Protein 1QWI (pdb70)

Foldseek 3Di:
DDDWDKDKAKDDDQPPIWMAIATPVGPGDRFTDGCCVPPVVDDGDDPQQVLFVVLQVQLLCLQCCVVVVWHWPDKDKGWAWDWDQDPVGIDGAEIEIEMETETPPDDPVNSVVSSVCSQCDGPSNVVDPHHYHYHYHYHD/DDDWDKDKAKDDDQPPIWMFIATPVGPGDRFTDGCCVPPVVDDGDDPFVVLQVVLQVQLLLLQCCVVVVWHWPDKDKGWDWDWAQDPVGIDGAEIEIEMETEIPPDDPVVSVVSSVCSQCPGPSNVVDPHHYHYDYDYHD/DDDWDKDKAKDDDQPPIWMFIATPVGPGDRFTDGCCVPPVVDDGDDPQVVLFVVLQVQLLCLQCCVVVPWHWPDKDKGWDWDWDQDDVGIDGAEIEIEMETETPPDDPVVSVVSSVCSQCDGPSNVVDPHHYHYHYDYHD/DDDWDKDKAKDDDQPPIWMFIATPVGPGDRWTDGCCVPPVVDDGDDPFVVLFVVLQVQLLLLQCCVVVVWHWPDKDKGWDWDWAQDPVGIDGAEIEIEMETEIPPDDPVVSVVSSVCSQCPGPSNVVDPHHYHYHYHYHD

Sequence (560 aa):
TIHKKGQAHWESDIKRGKGTVSTESGVLNQQPYGFNTRFEGEKGTNPEELIGAAHAACFSALSLLGEAGFTPTSIDTTADVSLDKVDAGFAITKIALKSEVAVPGIDASTFDGIIQKAKAGCPVSQVLKAEITLDYQLKSTIHKKGQAHWESDIKRGKGTVSTESGVLNQQPYGFNTRFEGEKGTNPEELIGAAHAACFSALSLLGEAGFTPTSIDTTADVSLDKVDAGFAITKIALKSEVAVPGIDASTFDGIIQKAKAGCPVSQVLKAEITLDYQLKSTIHKKGQAHWESDIKRGKGTVSTESGVLNQQPYGFNTRFEGEKGTNPEELIGAAHAACFSALSLLGEAGFTPTSIDTTADVSLDKVDAGFAITKIALKSEVAVPGIDASTFDGIIQKAKAGCPVSQVLKAEITLDYQLKSTIHKKGQAHWESDIKRGKGTVSTESGVLNQQPYGFNTRFEGEKGTNPEELIGAAHAACFSALSLLGEAGFTPTSIDTTADVSLDKVDAGFAITKIALKSEVAVPGIDASTFDGIIQKAKAGCPVSQVLKAEITLDYQLKS

CATH classification: 3.30.300.20

Radius of gyration: 25.39 Å; Cα contacts (8 Å, |Δi|>4): 1476; chains: 4; bounding box: 35×62×69 Å

Structure (mmCIF, N/CA/C/O backbone):
data_1QWI
#
_entry.id   1QWI
#
_cell.length_a   65.747
_cell.length_b   64.229
_cell.length_c   67.585
_cell.angle_alpha   90.00
_cell.angle_beta   92.62
_cell.angle_gamma   90.00
#
_symmetry.space_group_name_H-M   'P 1 21 1'
#
loop_
_entity.id
_entity.type
_entity.pdbx_description
1 polymer 'osmotically inducible protein'
2 water water
#
loop_
_atom_site.group_PDB
_atom_site.id
_atom_site.type_symbol
_atom_site.label_atom_id
_atom_site.label_alt_id
_atom_site.label_comp_id
_atom_site.label_asym_id
_atom_site.label_entity_id
_atom_site.label_seq_id
_atom_site.pdbx_PDB_ins_code
_atom_site.Cartn_x
_atom_site.Cartn_y
_atom_site.Cartn_z
_atom_site.occupancy
_atom_site.B_iso_or_equiv
_atom_site.auth_seq_id
_atom_site.auth_comp_id
_atom_site.auth_asym_id
_atom_site.auth_atom_id
_atom_site.pdbx_PDB_model_num
ATOM 1 N N . THR A 1 2 ? -4.371 -2.635 35.484 1.00 20.94 2 THR A N 1
ATOM 2 C CA . THR A 1 2 ? -3.048 -1.977 35.659 1.00 21.86 2 THR A CA 1
ATOM 3 C C . THR A 1 2 ? -2.558 -2.029 37.107 1.00 21.85 2 THR A C 1
ATOM 4 O O . THR A 1 2 ? -3.309 -1.770 38.055 1.00 21.52 2 THR A O 1
ATOM 8 N N . ILE A 1 3 ? -1.292 -2.397 37.254 1.00 18.40 3 ILE A N 1
ATOM 9 C CA . ILE A 1 3 ? -0.632 -2.493 38.544 1.00 17.20 3 ILE A CA 1
ATOM 10 C C . ILE A 1 3 ? -0.128 -1.097 38.900 1.00 16.02 3 ILE A C 1
ATOM 11 O O . ILE A 1 3 ? 0.423 -0.397 38.041 1.00 15.94 3 ILE A O 1
ATOM 16 N N . HIS A 1 4 ? -0.336 -0.696 40.154 1.00 15.78 4 HIS A N 1
ATOM 17 C CA . HIS A 1 4 ? 0.094 0.616 40.656 1.00 16.02 4 HIS A CA 1
ATOM 18 C C . HIS A 1 4 ? 0.943 0.462 41.908 1.00 15.37 4 HIS A C 1
ATOM 19 O O . HIS A 1 4 ? 0.487 -0.125 42.890 1.00 14.62 4 HIS A O 1
ATOM 26 N N . LYS A 1 5 ? 2.162 0.997 41.884 1.00 13.32 5 LYS A N 1
ATOM 27 C CA . LYS A 1 5 ? 3.058 0.931 43.045 1.00 13.68 5 LYS A CA 1
ATOM 28 C C . LYS A 1 5 ? 3.453 2.354 43.380 1.00 13.16 5 LYS A C 1
ATOM 29 O O . LYS A 1 5 ? 3.658 3.173 42.482 1.00 12.41 5 LYS A O 1
ATOM 35 N N . LYS A 1 6 ? 3.577 2.648 44.668 1.00 12.63 6 LYS A N 1
ATOM 36 C CA . LYS A 1 6 ? 3.883 4.011 45.089 1.00 14.82 6 LYS A CA 1
ATOM 37 C C . LYS A 1 6 ? 5.140 4.229 45.920 1.00 14.61 6 LYS A C 1
ATOM 38 O O . LYS A 1 6 ? 5.526 3.394 46.744 1.00 14.91 6 LYS A O 1
ATOM 44 N N . GLY A 1 7 ? 5.755 5.385 45.689 1.00 14.17 7 GLY A N 1
ATOM 45 C CA . GLY A 1 7 ? 6.949 5.796 46.405 1.00 14.87 7 GLY A CA 1
ATOM 46 C C . GLY A 1 7 ? 6.703 7.240 46.803 1.00 14.26 7 GLY A C 1
ATOM 47 O O . GLY A 1 7 ? 5.815 7.889 46.244 1.00 12.76 7 GLY A O 1
ATOM 48 N N . GLN A 1 8 ? 7.460 7.753 47.765 1.00 13.40 8 GLN A N 1
ATOM 49 C CA . GLN A 1 8 ? 7.266 9.134 48.190 1.00 13.99 8 GLN A CA 1
ATOM 50 C C . GLN A 1 8 ? 8.547 9.747 48.722 1.00 11.65 8 GLN A C 1
ATOM 51 O O . GLN A 1 8 ? 9.531 9.052 48.959 1.00 12.24 8 GLN A O 1
ATOM 57 N N . ALA A 1 9 ? 8.531 11.063 48.889 1.00 12.63 9 ALA A N 1
ATOM 58 C CA . ALA A 1 9 ? 9.679 11.779 49.407 1.00 10.88 9 ALA A CA 1
ATOM 59 C C . ALA A 1 9 ? 9.205 13.058 50.070 1.00 13.36 9 ALA A C 1
ATOM 60 O O . ALA A 1 9 ? 8.123 13.573 49.768 1.00 13.06 9 ALA A O 1
ATOM 62 N N . HIS A 1 10 ? 10.032 13.556 50.982 1.00 12.96 10 HIS A N 1
ATOM 63 C CA . HIS A 1 10 ? 9.755 14.774 51.715 1.00 14.56 10 HIS A CA 1
ATOM 64 C C . HIS A 1 10 ? 11.010 15.627 51.688 1.00 14.86 10 HIS A C 1
ATOM 65 O O . HIS A 1 10 ? 12.127 15.112 51.744 1.00 13.90 10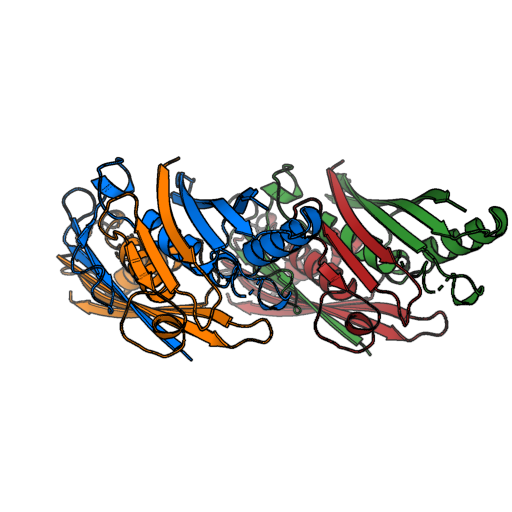 HIS A O 1
ATOM 72 N N . TRP A 1 11 ? 10.830 16.932 51.579 1.00 15.31 11 TRP A N 1
ATOM 73 C CA . TRP A 1 11 ? 11.965 17.829 51.598 1.00 15.87 11 TRP A CA 1
ATOM 74 C C . TRP A 1 11 ? 11.574 19.101 52.313 1.00 17.80 11 TRP A C 1
ATOM 75 O O . TRP A 1 11 ? 10.443 19.568 52.175 1.00 17.47 11 TRP A O 1
ATOM 86 N N . GLU A 1 12 ? 12.507 19.653 53.085 1.00 18.90 12 GLU A N 1
ATOM 87 C CA . GLU A 1 12 ? 12.253 20.889 53.809 1.00 21.83 12 GLU A CA 1
ATOM 88 C C . GLU A 1 12 ? 13.445 21.832 53.679 1.00 21.68 12 GLU A C 1
ATOM 89 O O . GLU A 1 12 ? 14.587 21.384 53.583 1.00 20.95 12 GLU A O 1
ATOM 95 N N . SER A 1 13 ? 13.163 23.134 53.642 1.00 22.77 13 SER A N 1
ATOM 96 C CA . SER A 1 13 ? 14.194 24.171 53.518 1.00 24.69 13 SER A CA 1
ATOM 97 C C . SER A 1 13 ? 14.881 24.146 52.148 1.00 25.49 13 SER A C 1
ATOM 98 O O . SER A 1 13 ? 14.442 23.444 51.238 1.00 24.23 13 SER A O 1
ATOM 101 N N . ASP A 1 14 ? 15.968 24.900 52.004 1.00 26.69 14 ASP A N 1
ATOM 102 C CA . ASP A 1 14 ? 16.676 24.957 50.729 1.00 27.18 14 ASP A CA 1
ATOM 103 C C . ASP A 1 14 ? 17.473 23.684 50.419 1.00 28.42 14 ASP A C 1
ATOM 104 O O . ASP A 1 14 ? 17.291 22.654 51.071 1.00 27.96 14 ASP A O 1
ATOM 109 N N . ILE A 1 15 ? 18.353 23.757 49.423 1.00 29.35 15 ILE A N 1
ATOM 110 C CA . ILE A 1 15 ? 19.143 22.601 49.002 1.00 30.61 15 ILE A CA 1
ATOM 111 C C . ILE A 1 15 ? 20.402 22.342 49.821 1.00 31.70 15 ILE A C 1
ATOM 112 O O . ILE A 1 15 ? 20.774 21.189 50.050 1.00 32.88 15 ILE A O 1
ATOM 117 N N . LYS A 1 16 ? 21.061 23.413 50.250 1.00 31.94 16 LYS A N 1
ATOM 118 C CA . LYS A 1 16 ? 22.274 23.268 51.036 1.00 32.24 16 LYS A CA 1
ATOM 119 C C . LYS A 1 16 ? 21.989 23.019 52.504 1.00 32.13 16 LYS A C 1
ATOM 120 O O . LYS A 1 16 ? 22.548 22.099 53.098 1.00 33.60 16 LYS A O 1
ATOM 121 N N . ARG A 1 17 ? 21.119 23.836 53.090 1.00 30.95 17 ARG A N 1
ATOM 122 C CA . ARG A 1 17 ? 20.786 23.677 54.494 1.00 30.67 17 ARG A CA 1
ATOM 123 C C . ARG A 1 17 ? 19.549 22.832 54.720 1.00 29.37 17 ARG A C 1
ATOM 124 O O . ARG A 1 17 ? 19.220 22.485 55.856 1.00 29.95 17 ARG A O 1
ATOM 125 N N . GLY A 1 18 ? 18.865 22.496 53.631 1.00 28.48 18 GLY A N 1
ATOM 126 C CA . GLY A 1 18 ? 17.662 21.691 53.734 1.00 26.87 18 GLY A CA 1
ATOM 127 C C . GLY A 1 18 ? 17.978 20.211 53.734 1.00 26.59 18 GLY A C 1
ATOM 128 O O . GLY A 1 18 ? 19.127 19.805 53.541 1.00 26.85 18 GLY A O 1
ATOM 129 N N . LYS A 1 19 ? 16.953 19.394 53.942 1.00 24.99 19 LYS A N 1
ATOM 130 C CA . LYS A 1 19 ? 17.139 17.954 53.982 1.00 22.46 19 LYS A CA 1
ATOM 131 C C . LYS A 1 19 ? 15.861 17.250 53.562 1.00 20.85 19 LYS A C 1
ATOM 132 O O . LYS A 1 19 ? 14.800 17.861 53.481 1.00 20.95 19 LYS A O 1
ATOM 138 N N . GLY A 1 20 ? 15.966 15.959 53.291 1.00 18.62 20 GLY A N 1
ATOM 139 C CA . GLY A 1 20 ? 14.793 15.221 52.879 1.00 15.45 20 GLY A CA 1
ATOM 140 C C . GLY A 1 20 ? 14.814 13.777 53.332 1.00 14.68 20 GLY A C 1
ATOM 141 O O . GLY A 1 20 ? 15.762 13.316 53.977 1.00 12.97 20 GLY A O 1
ATOM 142 N N . THR A 1 21 ? 13.740 13.069 53.007 1.00 12.22 21 THR A N 1
ATOM 143 C CA . THR A 1 21 ? 13.602 11.662 53.334 1.00 12.33 21 THR A CA 1
ATOM 144 C C . THR A 1 21 ? 12.893 11.004 52.160 1.00 12.74 21 THR A C 1
ATOM 145 O O . THR A 1 21 ? 12.241 11.675 51.357 1.00 9.69 21 THR A O 1
ATOM 149 N N . VAL A 1 22 ? 13.024 9.689 52.069 1.00 13.24 22 VAL A N 1
ATOM 150 C CA . VAL A 1 22 ? 12.394 8.926 51.004 1.00 12.72 22 VAL A CA 1
ATOM 151 C C . VAL A 1 22 ? 11.789 7.659 51.603 1.00 12.47 22 VAL A C 1
ATOM 152 O O . VAL A 1 22 ? 12.340 7.065 52.544 1.00 10.62 22 VAL A O 1
ATOM 156 N N . SER A 1 23 ? 10.645 7.259 51.057 1.00 11.71 23 SER A N 1
ATOM 157 C CA . SER A 1 23 ? 9.914 6.086 51.534 1.00 12.42 23 SER A CA 1
ATOM 158 C C . SER A 1 23 ? 9.253 5.347 50.385 1.00 12.29 23 SER A C 1
ATOM 159 O O . SER A 1 23 ? 9.144 5.859 49.273 1.00 12.44 23 SER A O 1
ATOM 162 N N . THR A 1 24 ? 8.810 4.131 50.665 1.00 11.86 24 THR A N 1
ATOM 163 C CA . THR A 1 24 ? 8.096 3.347 49.677 1.00 11.46 24 THR A CA 1
ATOM 164 C C . THR A 1 24 ? 6.869 2.835 50.392 1.00 11.39 24 THR A C 1
ATOM 165 O O . THR A 1 24 ? 6.837 2.775 51.626 1.00 11.89 24 THR A O 1
ATOM 169 N N . GLU A 1 25 ? 5.853 2.457 49.634 1.00 12.18 25 GLU A N 1
ATOM 170 C CA . GLU A 1 25 ? 4.636 1.977 50.264 1.00 15.13 25 GLU A CA 1
ATOM 171 C C . GLU A 1 25 ? 4.846 0.645 50.988 1.00 14.02 25 GLU A C 1
ATOM 172 O O . GLU A 1 25 ? 4.184 0.373 51.987 1.00 14.68 25 GLU A O 1
ATOM 178 N N . SER A 1 26 ? 5.778 -0.173 50.510 1.00 14.25 26 SER A N 1
ATOM 179 C CA . SER A 1 26 ? 6.041 -1.470 51.147 1.00 15.24 26 SER A CA 1
ATOM 180 C C . SER A 1 26 ? 6.659 -1.308 52.535 1.00 16.13 26 SER A C 1
ATOM 181 O O . SER A 1 26 ? 6.549 -2.196 53.385 1.00 16.37 26 SER A O 1
ATOM 184 N N . GLY A 1 27 ? 7.335 -0.183 52.746 1.00 16.71 27 GLY A N 1
ATOM 185 C CA . GLY A 1 27 ? 7.980 0.067 54.022 1.00 18.09 27 GLY A CA 1
ATOM 186 C C . GLY A 1 27 ? 9.479 -0.211 54.029 1.00 17.94 27 GLY A C 1
ATOM 187 O O . GLY A 1 27 ? 10.170 0.192 54.969 1.00 18.31 27 GLY A O 1
ATOM 188 N N . VAL A 1 28 ? 9.994 -0.882 52.996 1.00 16.61 28 VAL A N 1
ATOM 189 C CA . VAL A 1 28 ? 11.426 -1.193 52.936 1.00 16.90 28 VAL A CA 1
ATOM 190 C C . VAL A 1 28 ? 12.246 0.078 53.122 1.00 17.46 28 VAL A C 1
ATOM 191 O O . VAL A 1 28 ? 13.370 0.045 53.630 1.00 18.01 28 VAL A O 1
ATOM 195 N N . LEU A 1 29 ? 11.665 1.190 52.694 1.00 16.39 29 LEU A N 1
ATOM 196 C CA . LEU A 1 29 ? 12.250 2.509 52.860 1.00 17.46 29 LEU A CA 1
ATOM 197 C C . LEU A 1 29 ? 11.185 3.273 53.635 1.00 17.05 29 LEU A C 1
ATOM 198 O O . LEU A 1 29 ? 10.029 3.355 53.213 1.00 14.91 29 LEU A O 1
ATOM 203 N N . ASN A 1 30 ? 11.559 3.799 54.793 1.00 15.89 30 ASN A N 1
ATOM 204 C CA . ASN A 1 30 ? 10.610 4.548 55.600 1.00 16.01 30 ASN A CA 1
ATOM 205 C C . ASN A 1 30 ? 11.299 5.780 56.169 1.00 17.38 30 ASN A C 1
ATOM 206 O O . ASN A 1 30 ? 12.054 5.691 57.136 1.00 15.51 30 ASN A O 1
ATOM 211 N N . GLN A 1 31 ? 11.035 6.921 55.540 1.00 16.21 31 GLN A N 1
ATOM 212 C CA . GLN A 1 31 ? 11.618 8.208 55.915 1.00 15.45 31 GLN A CA 1
ATOM 213 C C . GLN A 1 31 ? 13.138 8.140 56.027 1.00 16.23 31 GLN A C 1
ATOM 214 O O . GLN A 1 31 ? 13.748 8.699 56.948 1.00 14.44 31 GLN A O 1
ATOM 220 N N . GLN A 1 32 ? 13.747 7.448 55.071 1.00 15.59 32 GLN A N 1
ATOM 221 C CA . GLN A 1 32 ? 15.189 7.312 55.032 1.00 14.74 32 GLN A CA 1
ATOM 222 C C . GLN A 1 32 ? 15.773 8.633 54.535 1.00 14.36 32 GLN A C 1
ATOM 223 O O . GLN A 1 32 ? 15.374 9.147 53.494 1.00 14.81 32 GLN A O 1
ATOM 229 N N . PRO A 1 33 ? 16.722 9.201 55.284 1.00 13.31 33 PRO A N 1
ATOM 230 C CA . PRO A 1 33 ? 17.382 10.466 54.951 1.00 14.11 33 PRO A CA 1
ATOM 231 C C . PRO A 1 33 ? 18.122 10.488 53.615 1.00 14.67 33 PRO A C 1
ATOM 232 O O . PRO A 1 33 ? 18.698 9.486 53.192 1.00 13.74 33 PRO A O 1
ATOM 236 N N . TYR A 1 34 ? 18.089 11.637 52.951 1.00 14.66 34 TYR A N 1
ATOM 237 C CA . TYR A 1 34 ? 18.813 11.833 51.700 1.00 15.28 34 TYR A CA 1
ATOM 238 C C . TYR A 1 34 ? 18.985 13.336 51.524 1.00 15.51 34 TYR A C 1
ATOM 239 O O . TYR A 1 34 ? 18.192 14.120 52.042 1.00 14.28 34 TYR A O 1
ATOM 248 N N . GLY A 1 35 ? 20.048 13.743 50.835 1.00 16.56 35 GLY A N 1
ATOM 249 C CA . GLY A 1 35 ? 20.288 15.163 50.628 1.00 15.87 35 GLY A CA 1
ATOM 250 C C . GLY A 1 35 ? 21.404 15.416 49.636 1.00 17.30 35 GLY A C 1
ATOM 251 O O . GLY A 1 35 ? 21.867 14.494 48.963 1.00 16.28 35 GLY A O 1
ATOM 252 N N . PHE A 1 36 ? 21.846 16.668 49.554 1.00 17.92 36 PHE A N 1
ATOM 253 C CA . PHE A 1 36 ? 22.910 17.052 48.639 1.00 19.01 36 PHE A CA 1
ATOM 254 C C . PHE A 1 36 ? 24.157 16.217 48.933 1.00 18.92 36 PHE A C 1
ATOM 255 O O . PHE A 1 36 ? 24.830 15.733 48.019 1.00 17.85 36 PHE A O 1
ATOM 263 N N . ASN A 1 37 ? 24.440 16.053 50.224 1.00 19.45 37 ASN A N 1
ATOM 264 C CA . ASN A 1 37 ? 25.594 15.300 50.712 1.00 20.32 37 ASN A CA 1
ATOM 265 C C . ASN A 1 37 ? 25.689 13.876 50.169 1.00 19.93 37 ASN A C 1
ATOM 266 O O . ASN A 1 37 ? 26.711 13.477 49.610 1.00 20.63 37 ASN A O 1
ATOM 271 N N . THR A 1 38 ? 24.619 13.112 50.344 1.00 18.71 38 THR A N 1
ATOM 272 C CA . THR A 1 38 ? 24.589 11.729 49.894 1.00 18.85 38 THR A CA 1
ATOM 273 C C . THR A 1 38 ? 24.440 11.576 48.385 1.00 16.66 38 THR A C 1
ATOM 274 O O . THR A 1 38 ? 24.879 10.580 47.817 1.00 17.72 38 THR A O 1
ATOM 278 N N . ARG A 1 39 ? 23.824 12.545 47.721 1.00 15.29 39 ARG A N 1
ATOM 279 C CA . ARG A 1 39 ? 23.664 12.410 46.277 1.00 13.22 39 ARG A CA 1
ATOM 280 C C . ARG A 1 39 ? 24.832 12.947 45.463 1.00 14.65 39 ARG A C 1
ATOM 281 O O . ARG A 1 39 ? 25.286 12.296 44.523 1.00 13.74 39 ARG A O 1
ATOM 289 N N . PHE A 1 40 ? 25.326 14.127 45.835 1.00 15.44 40 PHE A N 1
ATOM 290 C CA . PHE A 1 40 ? 26.399 14.789 45.090 1.00 16.50 40 PHE A CA 1
ATOM 291 C C . PHE A 1 40 ? 27.796 14.831 45.700 1.00 18.81 40 PHE A C 1
ATOM 292 O O . PHE A 1 40 ? 28.781 15.002 44.969 1.00 18.89 40 PHE A O 1
ATOM 300 N N . GLU A 1 41 ? 27.890 14.689 47.021 1.00 20.57 41 GLU A N 1
ATOM 301 C CA . GLU A 1 41 ? 29.180 14.754 47.712 1.00 21.52 41 GLU A CA 1
ATOM 302 C C . GLU A 1 41 ? 29.741 13.396 48.131 1.00 22.08 41 GLU A C 1
ATOM 303 O O . GLU A 1 41 ? 30.735 13.327 48.855 1.00 21.00 41 GLU A O 1
ATOM 309 N N . GLY A 1 42 ? 29.101 12.321 47.684 1.00 20.94 42 GLY A N 1
ATOM 310 C CA . GLY A 1 42 ? 29.577 10.990 48.013 1.00 21.14 42 GLY A CA 1
ATOM 311 C C . GLY A 1 42 ? 29.427 10.510 49.446 1.00 21.75 42 GLY A C 1
ATOM 312 O O . GLY A 1 42 ? 30.036 9.502 49.812 1.00 21.94 42 GLY A O 1
ATOM 313 N N . GLU A 1 43 ? 28.638 11.201 50.266 1.00 19.97 43 GLU A N 1
ATOM 314 C CA . GLU A 1 43 ? 28.448 10.759 51.647 1.00 22.13 43 GLU A CA 1
ATOM 315 C C . GLU A 1 43 ? 27.594 9.488 51.638 1.00 21.92 43 GLU A C 1
ATOM 316 O O . GLU A 1 43 ? 26.603 9.405 50.906 1.00 20.43 43 GLU A O 1
ATOM 322 N N . LYS A 1 44 ? 27.971 8.492 52.432 1.00 20.18 44 LYS A N 1
ATOM 323 C CA . LYS A 1 44 ? 27.197 7.250 52.460 1.00 20.41 44 LYS A CA 1
ATOM 324 C C . LYS A 1 44 ? 25.739 7.521 52.827 1.00 19.63 44 LYS A C 1
ATOM 325 O O . LYS A 1 44 ? 25.448 8.197 53.813 1.00 19.53 44 LYS A O 1
ATOM 331 N N . GLY A 1 45 ? 24.822 6.998 52.019 1.00 17.56 45 GLY A N 1
ATOM 332 C CA . GLY A 1 45 ? 23.406 7.211 52.273 1.00 17.08 45 GLY A CA 1
ATOM 333 C C . GLY A 1 45 ? 22.620 6.891 51.019 1.00 16.23 45 GLY A C 1
ATOM 334 O O . GLY A 1 45 ? 23.220 6.675 49.964 1.00 15.86 45 GLY A O 1
ATOM 335 N N . THR A 1 46 ? 21.292 6.852 51.109 1.00 14.75 46 THR A N 1
ATOM 336 C CA . THR A 1 46 ? 20.506 6.530 49.917 1.00 14.01 46 THR A CA 1
ATOM 337 C C . THR A 1 46 ? 20.401 7.743 48.999 1.00 12.35 46 THR A C 1
ATOM 338 O O . THR A 1 46 ? 20.765 8.858 49.374 1.00 9.39 46 THR A O 1
ATOM 342 N N . ASN A 1 47 ? 19.910 7.509 47.790 1.00 11.50 47 ASN A N 1
ATOM 343 C CA . ASN A 1 47 ? 19.788 8.553 46.777 1.00 12.25 47 ASN A CA 1
ATOM 344 C C . ASN A 1 47 ? 18.987 7.981 45.594 1.00 11.29 47 ASN A C 1
ATOM 345 O O . ASN A 1 47 ? 18.805 6.766 45.488 1.00 10.20 47 ASN A O 1
ATOM 350 N N . PRO A 1 48 ? 18.503 8.843 44.685 1.00 10.64 48 PRO A N 1
ATOM 351 C CA . PRO A 1 48 ? 17.726 8.333 43.546 1.00 10.28 48 PRO A CA 1
ATOM 352 C C . PRO A 1 48 ? 18.463 7.318 42.677 1.00 10.61 48 PRO A C 1
ATOM 353 O O . PRO A 1 48 ? 17.876 6.327 42.229 1.00 10.16 48 PRO A O 1
ATOM 357 N N . GLU A 1 49 ? 19.750 7.567 42.450 1.00 9.62 49 GLU A N 1
ATOM 358 C CA . GLU A 1 49 ? 20.554 6.692 41.611 1.00 9.82 49 GLU A CA 1
ATOM 359 C C . GLU A 1 49 ? 20.662 5.257 42.135 1.00 9.11 49 GLU A C 1
ATOM 360 O O . GLU A 1 49 ? 20.477 4.298 41.363 1.00 7.30 49 GLU A O 1
ATOM 366 N N . GLU A 1 50 ? 20.931 5.067 43.426 1.00 7.51 50 GLU A N 1
ATOM 367 C CA . GLU A 1 50 ? 21.046 3.685 43.887 1.00 9.54 50 GLU A CA 1
ATOM 368 C C . GLU A 1 50 ? 19.700 2.980 43.892 1.00 9.97 50 GLU A C 1
ATOM 369 O O . GLU A 1 50 ? 19.645 1.763 43.719 1.00 9.80 50 GLU A O 1
ATOM 375 N N . LEU A 1 51 ? 18.620 3.735 44.081 1.00 9.33 51 LEU A N 1
ATOM 376 C CA . LEU A 1 51 ? 17.280 3.137 44.078 1.00 9.13 51 LEU A CA 1
ATOM 377 C C . LEU A 1 51 ? 16.936 2.662 42.663 1.00 8.74 51 LEU A C 1
ATOM 378 O O . LEU A 1 51 ? 16.371 1.569 42.486 1.00 7.35 51 LEU A O 1
ATOM 383 N N . ILE A 1 52 ? 17.275 3.464 41.652 1.00 6.26 52 ILE A N 1
ATOM 384 C CA . ILE A 1 52 ? 17.019 3.053 40.270 1.00 7.49 52 ILE A CA 1
ATOM 385 C C . ILE A 1 52 ? 17.886 1.836 39.967 1.00 7.62 52 ILE A C 1
ATOM 386 O O . ILE A 1 52 ? 17.443 0.898 39.308 1.00 7.37 52 ILE A O 1
ATOM 391 N N . GLY A 1 53 ? 19.126 1.858 40.453 1.00 7.72 53 GLY A N 1
ATOM 392 C CA . GLY A 1 53 ? 20.017 0.731 40.246 1.00 8.61 53 GLY A CA 1
ATOM 393 C C . GLY A 1 53 ? 19.448 -0.548 40.848 1.00 8.94 53 GLY A C 1
ATOM 394 O O . GLY A 1 53 ? 19.431 -1.601 40.195 1.00 7.21 53 GLY A O 1
ATOM 395 N N . ALA A 1 54 ? 18.986 -0.479 42.097 1.00 7.39 54 ALA A N 1
ATOM 396 C CA . ALA A 1 54 ? 18.408 -1.657 42.741 1.00 7.74 54 ALA A CA 1
ATOM 397 C C . ALA A 1 54 ? 17.197 -2.144 41.938 1.00 8.94 54 ALA A C 1
ATOM 398 O O . ALA A 1 54 ? 17.027 -3.350 41.711 1.00 8.88 54 ALA A O 1
ATOM 400 N N . ALA A 1 55 ? 16.351 -1.210 41.508 1.00 8.41 55 ALA A N 1
ATOM 401 C CA . ALA A 1 55 ? 15.165 -1.563 40.727 1.00 8.35 55 ALA A CA 1
ATOM 402 C C . ALA A 1 55 ? 15.526 -2.263 39.420 1.00 9.04 55 ALA A C 1
ATOM 403 O O . ALA A 1 55 ? 14.909 -3.274 39.059 1.00 9.80 55 ALA A O 1
ATOM 405 N N . HIS A 1 56 ? 16.523 -1.718 38.719 1.00 8.75 56 HIS A N 1
ATOM 406 C CA . HIS A 1 56 ? 16.988 -2.263 37.443 1.00 7.90 56 HIS A CA 1
ATOM 407 C C . HIS A 1 56 ? 17.605 -3.647 37.644 1.00 7.67 56 HIS A C 1
ATOM 408 O O . HIS A 1 56 ? 17.275 -4.588 36.914 1.00 6.79 56 HIS A O 1
ATOM 415 N N . ALA A 1 57 ? 18.487 -3.782 38.634 1.00 6.58 57 ALA A N 1
ATOM 416 C CA . ALA A 1 57 ? 19.117 -5.074 38.909 1.00 9.32 57 ALA A CA 1
ATOM 417 C C . ALA A 1 57 ? 18.034 -6.125 39.205 1.00 8.66 57 ALA A C 1
ATOM 418 O O . ALA A 1 57 ? 18.099 -7.259 38.715 1.00 9.72 57 ALA A O 1
ATOM 420 N N . ALA A 1 58 ? 17.038 -5.749 40.006 1.00 9.36 58 ALA A N 1
ATOM 421 C CA . ALA A 1 58 ? 15.958 -6.677 40.343 1.00 8.88 58 ALA A CA 1
ATOM 422 C C . ALA A 1 58 ? 15.102 -7.043 39.126 1.00 9.80 58 ALA A C 1
ATOM 423 O O . ALA A 1 58 ? 14.797 -8.219 38.904 1.00 10.48 58 ALA A O 1
ATOM 425 N N . CYS A 1 59 ? 14.727 -6.054 38.323 1.00 8.53 59 CYS A N 1
ATOM 426 C CA . CYS A 1 59 ? 13.922 -6.337 37.140 1.00 10.03 59 CYS A CA 1
ATOM 427 C C . CYS A 1 59 ? 14.691 -7.235 36.157 1.00 11.57 59 CYS A C 1
ATOM 428 O O . CYS A 1 59 ? 14.169 -8.253 35.689 1.00 12.21 59 CYS A O 1
ATOM 431 N N . PHE A 1 60 ? 15.927 -6.846 35.846 1.00 10.24 60 PHE A N 1
ATOM 432 C CA . PHE A 1 60 ? 16.774 -7.591 34.919 1.00 11.40 60 PHE A CA 1
ATOM 433 C C . PHE A 1 60 ? 17.001 -9.031 35.347 1.00 11.15 60 PHE A C 1
ATOM 434 O O . PHE A 1 60 ? 16.943 -9.948 34.517 1.00 10.83 60 PHE A O 1
ATOM 442 N N . SER A 1 61 ? 17.258 -9.250 36.633 1.00 9.44 61 SER A N 1
ATOM 443 C CA . SER A 1 61 ? 17.529 -10.616 37.092 1.00 10.43 61 SER A CA 1
ATOM 444 C C . SER A 1 61 ? 16.273 -11.483 36.982 1.00 12.17 61 SER A C 1
ATOM 445 O O . SER A 1 61 ? 16.350 -12.644 36.571 1.00 12.86 61 SER A O 1
ATOM 456 N N . ALA A 1 63 ? 13.731 -10.991 34.899 1.00 12.93 63 ALA A N 1
ATOM 457 C CA . ALA A 1 63 ? 13.505 -11.154 33.470 1.00 12.37 63 ALA A CA 1
ATOM 458 C C . ALA A 1 63 ? 14.415 -12.227 32.876 1.00 13.62 63 ALA A C 1
ATOM 459 O O . ALA A 1 63 ? 13.991 -12.997 32.015 1.00 12.86 63 ALA A O 1
ATOM 461 N N . LEU A 1 64 ? 15.666 -12.277 33.324 1.00 10.94 64 LEU A N 1
ATOM 462 C CA . LEU A 1 64 ? 16.586 -13.285 32.804 1.00 12.07 64 LEU A CA 1
ATOM 463 C C . LEU A 1 64 ? 16.109 -14.681 33.203 1.00 12.33 64 LEU A C 1
ATOM 464 O O . LEU A 1 64 ? 16.126 -15.603 32.384 1.00 12.95 64 LEU A O 1
ATOM 469 N N . SER A 1 65 ? 15.673 -14.836 34.448 1.00 13.02 65 SER A N 1
ATOM 470 C CA . SER A 1 65 ? 15.189 -16.130 34.913 1.00 14.15 65 SER A CA 1
ATOM 471 C C . SER A 1 65 ? 14.020 -16.593 34.062 1.00 14.83 65 SER A C 1
ATOM 472 O O . SER A 1 65 ? 13.971 -17.739 33.615 1.00 15.16 65 SER A O 1
ATOM 475 N N . LEU A 1 66 ? 13.077 -15.688 33.842 1.00 15.88 66 LEU A N 1
ATOM 476 C CA . LEU A 1 66 ? 11.884 -15.978 33.052 1.00 18.18 66 LEU A CA 1
ATOM 477 C C . LEU A 1 66 ? 12.232 -16.465 31.651 1.00 19.25 66 LEU A C 1
ATOM 478 O O . LEU A 1 66 ? 11.747 -17.512 31.203 1.00 19.52 66 LEU A O 1
ATOM 491 N N . LEU A 1 68 ? 15.075 -17.647 30.548 1.00 19.02 68 LEU A N 1
ATOM 492 C CA . LEU A 1 68 ? 15.809 -18.911 30.583 1.00 18.73 68 LEU A CA 1
ATOM 493 C C . LEU A 1 68 ? 14.788 -20.029 30.702 1.00 20.12 68 LEU A C 1
ATOM 494 O O . LEU A 1 68 ? 14.913 -21.069 30.051 1.00 19.87 68 LEU A O 1
ATOM 499 N N . GLY A 1 69 ? 13.781 -19.798 31.540 1.00 19.54 69 GLY A N 1
ATOM 500 C CA . GLY A 1 69 ? 12.727 -20.777 31.732 1.00 21.87 69 GLY A CA 1
ATOM 501 C C . GLY A 1 69 ? 11.977 -21.032 30.440 1.00 22.84 69 GLY A C 1
ATOM 502 O O . GLY A 1 69 ? 11.690 -22.181 30.094 1.00 23.16 69 GLY A O 1
ATOM 503 N N . GLU A 1 70 ? 11.657 -19.967 29.715 1.00 23.29 70 GLU A N 1
ATOM 504 C CA . GLU A 1 70 ? 10.940 -20.123 28.454 1.00 26.21 70 GLU A CA 1
ATOM 505 C C . GLU A 1 70 ? 11.757 -20.941 27.462 1.00 26.96 70 GLU A C 1
ATOM 506 O O . GLU A 1 70 ? 11.203 -21.538 26.535 1.00 27.79 70 GLU A O 1
ATOM 512 N N . ALA A 1 71 ? 13.073 -20.957 27.658 1.00 27.16 71 ALA A N 1
ATOM 513 C CA . ALA A 1 71 ? 13.975 -21.703 26.788 1.00 27.28 71 ALA A CA 1
ATOM 514 C C . ALA A 1 71 ? 14.173 -23.120 27.322 1.00 26.95 71 ALA A C 1
ATOM 515 O O . ALA A 1 71 ? 14.842 -23.944 26.696 1.00 26.39 71 ALA A O 1
ATOM 517 N N . GLY A 1 72 ? 13.583 -23.391 28.484 1.00 25.69 72 GLY A N 1
ATOM 518 C CA . GLY A 1 72 ? 13.695 -24.703 29.092 1.00 25.40 72 GLY A CA 1
ATOM 519 C C . GLY A 1 72 ? 14.904 -24.818 29.998 1.00 25.55 72 GLY A C 1
ATOM 520 O O . GLY A 1 72 ? 15.419 -25.911 30.228 1.00 25.76 72 GLY A O 1
ATOM 521 N N . PHE A 1 73 ? 15.352 -23.682 30.523 1.00 24.07 73 PHE A N 1
ATOM 522 C CA . PHE A 1 73 ? 16.516 -23.639 31.398 1.00 23.31 73 PHE A CA 1
ATOM 523 C C . PHE A 1 73 ? 16.175 -23.074 32.780 1.00 23.39 73 PHE A C 1
ATOM 524 O O . PHE A 1 73 ? 15.334 -22.181 32.917 1.00 24.24 73 PHE A O 1
ATOM 532 N N . THR A 1 74 ? 16.834 -23.603 33.803 1.00 23.70 74 THR A N 1
ATOM 533 C CA . THR A 1 74 ? 16.614 -23.126 35.155 1.00 22.63 74 THR A CA 1
ATOM 534 C C . THR A 1 74 ? 17.915 -22.583 35.727 1.00 22.64 74 THR A C 1
ATOM 535 O O . THR A 1 74 ? 18.876 -23.331 35.893 1.00 23.61 74 THR A O 1
ATOM 536 N N . PRO A 1 75 ? 17.989 -21.278 36.030 1.00 21.58 75 PRO A N 1
ATOM 537 C CA . PRO A 1 75 ? 19.218 -20.705 36.585 1.00 20.88 75 PRO A CA 1
ATOM 538 C C . PRO A 1 75 ? 19.409 -21.087 38.043 1.00 20.95 75 PRO A C 1
ATOM 539 O O . PRO A 1 75 ? 18.484 -20.964 38.849 1.00 21.55 75 PRO A O 1
ATOM 543 N N . THR A 1 76 ? 20.603 -21.558 38.379 1.00 19.04 76 THR A N 1
ATOM 544 C CA . THR A 1 76 ? 20.904 -21.934 39.751 1.00 19.71 76 THR A CA 1
ATOM 545 C C . THR A 1 76 ? 20.955 -20.658 40.592 1.00 18.97 76 THR A C 1
ATOM 546 O O . THR A 1 76 ? 20.454 -20.622 41.717 1.00 18.79 76 THR A O 1
ATOM 550 N N . SER A 1 77 ? 21.555 -19.611 40.031 1.00 16.81 77 SER A N 1
ATOM 551 C CA . SER A 1 77 ? 21.651 -18.326 40.714 1.00 15.68 77 SER A CA 1
ATOM 552 C C . SER A 1 77 ? 21.967 -17.208 39.730 1.00 15.11 77 SER A C 1
ATOM 553 O O . SER A 1 77 ? 22.574 -17.432 38.677 1.00 12.57 77 SER A O 1
ATOM 556 N N . ILE A 1 78 ? 21.535 -16.004 40.084 1.00 12.92 78 ILE A N 1
ATOM 557 C CA . ILE A 1 78 ? 21.774 -14.811 39.285 1.00 12.66 78 ILE A CA 1
ATOM 558 C C . ILE A 1 78 ? 22.122 -13.721 40.297 1.00 13.24 78 ILE A C 1
ATOM 559 O O . ILE A 1 78 ? 21.400 -13.515 41.272 1.00 12.88 78 ILE A O 1
ATOM 564 N N . ASP A 1 79 ? 23.247 -13.049 40.089 1.00 13.07 79 ASP A N 1
ATOM 565 C CA . ASP A 1 79 ? 23.673 -11.977 40.980 1.00 12.30 79 ASP A CA 1
ATOM 566 C C . ASP A 1 79 ? 24.041 -10.820 40.088 1.00 12.28 79 ASP A C 1
ATOM 567 O O . ASP A 1 79 ? 25.001 -10.883 39.321 1.00 12.60 79 ASP A O 1
ATOM 572 N N . THR A 1 80 ? 23.260 -9.757 40.184 1.00 11.14 80 THR A N 1
ATOM 573 C CA . THR A 1 80 ? 23.467 -8.609 39.331 1.00 11.28 80 THR A CA 1
ATOM 574 C C . THR A 1 80 ? 23.678 -7.322 40.101 1.00 11.83 80 THR A C 1
ATOM 575 O O . THR A 1 80 ? 23.045 -7.084 41.128 1.00 9.46 80 THR A O 1
ATOM 579 N N . THR A 1 81 ? 24.591 -6.500 39.604 1.00 12.08 81 THR A N 1
ATOM 580 C CA . THR A 1 81 ? 24.847 -5.205 40.209 1.00 11.75 81 THR A CA 1
ATOM 581 C C . THR A 1 81 ? 24.587 -4.184 39.120 1.00 11.15 81 THR A C 1
ATOM 582 O O . THR A 1 81 ? 24.988 -4.379 37.970 1.00 10.44 81 THR A O 1
ATOM 586 N N . ALA A 1 82 ? 23.901 -3.104 39.471 1.00 9.55 82 ALA A N 1
ATOM 587 C CA . ALA A 1 82 ? 23.622 -2.051 38.511 1.00 8.17 82 ALA A CA 1
ATOM 588 C C . ALA A 1 82 ? 24.358 -0.792 38.956 1.00 9.22 82 ALA A C 1
ATOM 589 O O . ALA A 1 82 ? 24.073 -0.241 40.018 1.00 10.30 82 ALA A O 1
ATOM 591 N N . ASP A 1 83 ? 25.307 -0.350 38.139 1.00 9.82 83 ASP A N 1
ATOM 592 C CA . ASP A 1 83 ? 26.118 0.838 38.423 1.00 9.98 83 ASP A CA 1
ATOM 593 C C . ASP A 1 83 ? 25.568 2.032 37.638 1.00 10.17 83 ASP A C 1
ATOM 594 O O . ASP A 1 83 ? 25.724 2.114 36.414 1.00 10.38 83 ASP A O 1
ATOM 599 N N . VAL A 1 84 ? 24.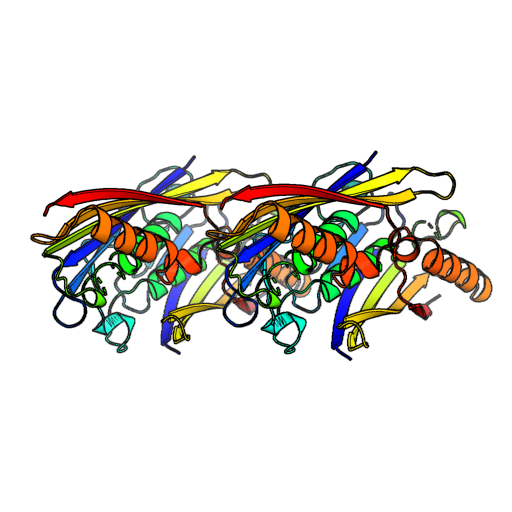945 2.959 38.361 1.00 8.40 84 VAL A N 1
ATOM 600 C CA . VAL A 1 84 ? 24.311 4.139 37.777 1.00 8.53 84 VAL A CA 1
ATOM 601 C C . VAL A 1 84 ? 25.195 5.380 37.751 1.00 9.15 84 VAL A C 1
ATOM 602 O O . VAL A 1 84 ? 25.709 5.806 38.785 1.00 7.83 84 VAL A O 1
ATOM 606 N N . SER A 1 85 ? 25.352 5.949 36.559 1.00 9.58 85 SER A N 1
ATOM 607 C CA . SER A 1 85 ? 26.159 7.147 36.354 1.00 9.75 85 SER A CA 1
ATOM 608 C C . SER A 1 85 ? 25.314 8.406 36.353 1.00 11.53 85 SER A C 1
ATOM 609 O O . SER A 1 85 ? 24.355 8.517 35.588 1.00 9.74 85 SER A O 1
ATOM 612 N N . LEU A 1 86 ? 25.675 9.345 37.218 1.00 9.65 86 LEU A N 1
ATOM 613 C CA . LEU A 1 86 ? 25.004 10.629 37.286 1.00 11.40 86 LEU A CA 1
ATOM 614 C C . LEU A 1 86 ? 26.090 11.621 36.875 1.00 11.71 86 LEU A C 1
ATOM 615 O O . LEU A 1 86 ? 27.052 11.863 37.615 1.00 10.83 86 LEU A O 1
ATOM 620 N N . ASP A 1 87 ? 25.952 12.157 35.669 1.00 10.54 87 ASP A N 1
ATOM 621 C CA . ASP A 1 87 ? 26.923 13.102 35.120 1.00 13.65 87 ASP A CA 1
ATOM 622 C C . ASP A 1 87 ? 26.476 14.549 35.165 1.00 13.23 87 ASP A C 1
ATOM 623 O O . ASP A 1 87 ? 25.282 14.858 35.133 1.00 13.38 87 ASP A O 1
ATOM 628 N N . LYS A 1 88 ? 27.456 15.438 35.221 1.00 12.79 88 LYS A N 1
ATOM 629 C CA . LYS A 1 88 ? 27.183 16.864 35.213 1.00 14.00 88 LYS A CA 1
ATOM 630 C C . LYS A 1 88 ? 27.093 17.222 33.730 1.00 14.66 88 LYS A C 1
ATOM 631 O O . LYS A 1 88 ? 27.972 16.851 32.941 1.00 13.58 88 LYS A O 1
ATOM 637 N N . VAL A 1 89 ? 26.014 17.895 33.343 1.00 14.22 89 VAL A N 1
ATOM 638 C CA . VAL A 1 89 ? 25.839 18.325 31.959 1.00 16.59 89 VAL A CA 1
ATOM 639 C C . VAL A 1 89 ? 25.567 19.825 31.993 1.00 17.37 89 VAL A C 1
ATOM 640 O O . VAL A 1 89 ? 25.477 20.409 33.067 1.00 18.28 89 VAL A O 1
ATOM 644 N N . ASP A 1 90 ? 25.435 20.454 30.832 1.00 21.97 90 ASP A N 1
ATOM 645 C CA . ASP A 1 90 ? 25.212 21.899 30.801 1.00 24.58 90 ASP A CA 1
ATOM 646 C C . ASP A 1 90 ? 24.012 22.368 31.605 1.00 24.69 90 ASP A C 1
ATOM 647 O O . ASP A 1 90 ? 24.108 23.316 32.387 1.00 25.49 90 ASP A O 1
ATOM 652 N N . ALA A 1 91 ? 22.881 21.702 31.419 1.00 24.62 91 ALA A N 1
ATOM 653 C CA . ALA A 1 91 ? 21.658 22.082 32.115 1.00 24.88 91 ALA A CA 1
ATOM 654 C C . ALA A 1 91 ? 21.678 21.759 33.607 1.00 24.63 91 ALA A C 1
ATOM 655 O O . ALA A 1 91 ? 20.887 22.307 34.376 1.00 24.91 91 ALA A O 1
ATOM 657 N N . GLY A 1 92 ? 22.584 20.875 34.010 1.00 22.02 92 GLY A N 1
ATOM 658 C CA . GLY A 1 92 ? 22.673 20.477 35.402 1.00 19.04 92 GLY A CA 1
ATOM 659 C C . GLY A 1 92 ? 23.270 19.089 35.468 1.00 17.27 92 GLY A C 1
ATOM 660 O O . GLY A 1 92 ? 24.468 18.931 35.241 1.00 16.46 92 GLY A O 1
ATOM 661 N N . PHE A 1 93 ? 22.436 18.087 35.757 1.00 14.32 93 PHE A N 1
ATOM 662 C CA . PHE A 1 93 ? 22.873 16.691 35.843 1.00 13.08 93 PHE A CA 1
ATOM 663 C C . PHE A 1 93 ? 21.949 15.763 35.050 1.00 12.09 93 PHE A C 1
ATOM 664 O O . PHE A 1 93 ? 20.818 16.120 34.700 1.00 12.03 93 PHE A O 1
ATOM 672 N N . ALA A 1 94 ? 22.424 14.558 34.769 1.00 12.26 94 ALA A N 1
ATOM 673 C CA . ALA A 1 94 ? 21.620 13.603 34.032 1.00 11.75 94 ALA A CA 1
ATOM 674 C C . ALA A 1 94 ? 22.160 12.208 34.262 1.00 12.04 94 ALA A C 1
ATOM 675 O O . ALA A 1 94 ? 23.365 12.022 34.422 1.00 13.13 94 ALA A O 1
ATO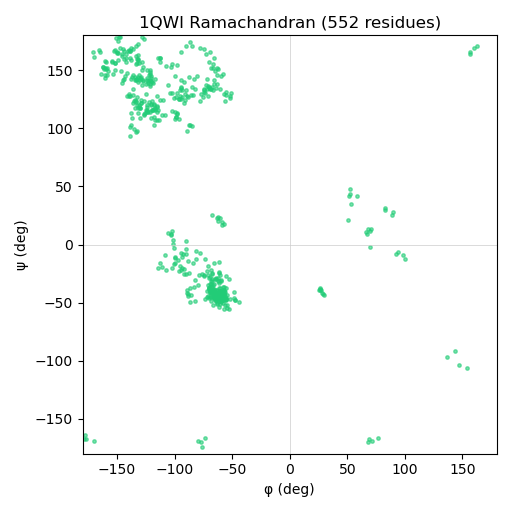M 677 N N . ILE A 1 95 ? 21.252 11.240 34.294 1.00 11.20 95 ILE A N 1
ATOM 678 C CA . ILE A 1 95 ? 21.593 9.833 34.467 1.00 11.09 95 ILE A CA 1
ATOM 679 C C . ILE A 1 95 ? 21.905 9.375 33.046 1.00 11.98 95 ILE A C 1
ATOM 680 O O . ILE A 1 95 ? 21.007 9.133 32.239 1.00 11.16 95 ILE A O 1
ATOM 685 N N . THR A 1 96 ? 23.189 9.264 32.743 1.00 12.29 96 THR A N 1
ATOM 686 C CA . THR A 1 96 ? 23.631 8.934 31.392 1.00 11.14 96 THR A CA 1
ATOM 687 C C . THR A 1 96 ? 23.839 7.481 31.051 1.00 10.64 96 THR A C 1
ATOM 688 O O . THR A 1 96 ? 23.818 7.105 29.879 1.00 12.70 96 THR A O 1
ATOM 692 N N . LYS A 1 97 ? 24.034 6.658 32.068 1.00 11.50 97 LYS A N 1
ATOM 693 C CA . LYS A 1 97 ? 24.304 5.260 31.817 1.00 12.05 97 LYS A CA 1
ATOM 694 C C . LYS A 1 97 ? 24.088 4.382 33.027 1.00 12.57 97 LYS A C 1
ATOM 695 O O . LYS A 1 97 ? 24.197 4.829 34.167 1.00 12.49 97 LYS A O 1
ATOM 701 N N . ILE A 1 98 ? 23.762 3.125 32.767 1.00 12.08 98 ILE A N 1
ATOM 702 C CA . ILE A 1 98 ? 23.617 2.147 33.830 1.00 12.05 98 ILE A CA 1
ATOM 703 C C . ILE A 1 98 ? 24.406 0.940 33.340 1.00 12.75 98 ILE A C 1
ATOM 704 O O . ILE A 1 98 ? 24.130 0.393 32.266 1.00 12.00 98 ILE A O 1
ATOM 709 N N . ALA A 1 99 ? 25.420 0.553 34.107 1.00 11.72 99 ALA A N 1
ATOM 710 C CA . ALA A 1 99 ? 26.250 -0.583 33.744 1.00 12.44 99 ALA A CA 1
ATOM 711 C C . ALA A 1 99 ? 25.840 -1.791 34.567 1.00 12.93 99 ALA A C 1
ATOM 712 O O . ALA A 1 99 ? 25.997 -1.801 35.793 1.00 12.85 99 ALA A O 1
ATOM 714 N N . LEU A 1 100 ? 25.312 -2.808 33.897 1.00 11.83 100 LEU A N 1
ATOM 715 C CA . LEU A 1 100 ? 24.896 -4.015 34.582 1.00 11.26 100 LEU A CA 1
ATOM 716 C C . LEU A 1 100 ? 26.041 -5.016 34.533 1.00 10.72 100 LEU A C 1
ATOM 717 O O . LEU A 1 100 ? 26.683 -5.172 33.498 1.00 9.61 100 LEU A O 1
ATOM 722 N N . LYS A 1 101 ? 26.322 -5.656 35.663 1.00 10.71 101 LYS A N 1
ATOM 723 C CA . LYS A 1 101 ? 27.364 -6.687 35.747 1.00 12.27 101 LYS A CA 1
ATOM 724 C C . LYS A 1 101 ? 26.649 -7.851 36.414 1.00 12.87 101 LYS A C 1
ATOM 725 O O . LYS A 1 101 ? 26.127 -7.702 37.513 1.00 12.81 101 LYS A O 1
ATOM 731 N N . SER A 1 102 ? 26.602 -9.004 35.764 1.00 12.77 102 SER A N 1
ATOM 732 C CA . SER A 1 102 ? 25.887 -10.124 36.357 1.00 13.12 102 SER A CA 1
ATOM 733 C C . SER A 1 102 ? 26.685 -11.419 36.348 1.00 13.96 102 SER A C 1
ATOM 734 O O . SER A 1 102 ? 27.444 -11.687 35.417 1.00 14.38 102 SER A O 1
ATOM 737 N N . GLU A 1 103 ? 26.525 -12.204 37.409 1.00 13.33 103 GLU A N 1
ATOM 738 C CA . GLU A 1 103 ? 27.184 -13.499 37.525 1.00 14.41 103 GLU A CA 1
ATOM 739 C C . GLU A 1 103 ? 26.031 -14.496 37.537 1.00 14.72 103 GLU A C 1
ATOM 740 O O . GLU A 1 103 ? 25.169 -14.456 38.417 1.00 13.09 103 GLU A O 1
ATOM 746 N N . VAL A 1 104 ? 26.010 -15.379 36.548 1.00 13.59 104 VAL A N 1
ATOM 747 C CA . VAL A 1 104 ? 24.931 -16.340 36.434 1.00 15.09 104 VAL A CA 1
ATOM 748 C C . VAL A 1 104 ? 25.448 -17.767 36.316 1.00 16.01 104 VAL A C 1
ATOM 749 O O . VAL A 1 104 ? 26.465 -18.021 35.654 1.00 15.28 104 VAL A O 1
ATOM 753 N N . ALA A 1 105 ? 24.748 -18.691 36.969 1.00 15.33 105 ALA A N 1
ATOM 754 C CA . ALA A 1 105 ? 25.099 -20.106 36.921 1.00 14.69 105 ALA A CA 1
ATOM 755 C C . ALA A 1 105 ? 23.931 -20.868 36.311 1.00 14.52 105 ALA A C 1
ATOM 756 O O . ALA A 1 105 ? 22.835 -20.890 36.871 1.00 15.22 105 ALA A O 1
ATOM 758 N N . VAL A 1 106 ? 24.165 -21.464 35.147 1.00 15.17 106 VAL A N 1
ATOM 759 C CA . VAL A 1 106 ? 23.154 -22.248 34.446 1.00 16.33 106 VAL A CA 1
ATOM 760 C C . VAL A 1 106 ? 23.858 -23.482 33.900 1.00 18.31 106 VAL A C 1
ATOM 761 O O . VAL A 1 106 ? 24.430 -23.454 32.810 1.00 18.65 106 VAL A O 1
ATOM 765 N N . PRO A 1 107 ? 23.831 -24.583 34.658 1.00 19.29 107 PRO A N 1
ATOM 766 C CA . PRO A 1 107 ? 24.474 -25.832 34.247 1.00 20.26 107 PRO A CA 1
ATOM 767 C C . PRO A 1 107 ? 24.123 -26.334 32.854 1.00 20.95 107 PRO A C 1
ATOM 768 O O . PRO A 1 107 ? 22.950 -26.413 32.483 1.00 21.30 107 PRO A O 1
ATOM 772 N N . GLY A 1 108 ? 25.168 -26.654 32.090 1.00 21.65 108 GLY A N 1
ATOM 773 C CA . GLY A 1 108 ? 25.018 -27.208 30.753 1.00 22.31 108 GLY A CA 1
ATOM 774 C C . GLY A 1 108 ? 24.497 -26.387 29.591 1.00 21.78 108 GLY A C 1
ATOM 775 O O . GLY A 1 108 ? 24.432 -26.901 28.473 1.00 21.64 108 GLY A O 1
ATOM 776 N N . ILE A 1 109 ? 24.130 -25.131 29.820 1.00 20.16 109 ILE A N 1
ATOM 777 C CA . ILE A 1 109 ? 23.623 -24.303 28.736 1.00 19.95 109 ILE A CA 1
ATOM 778 C C . ILE A 1 109 ? 24.730 -23.897 27.765 1.00 21.33 109 ILE A C 1
ATOM 779 O O . ILE A 1 109 ? 25.861 -23.631 28.174 1.00 21.50 109 ILE A O 1
ATOM 784 N N . ASP A 1 110 ? 24.401 -23.860 26.478 1.00 21.08 110 ASP A N 1
ATOM 785 C CA . ASP A 1 110 ? 25.364 -23.473 25.454 1.00 22.77 110 ASP A CA 1
ATOM 786 C C . ASP A 1 110 ? 25.794 -22.026 25.690 1.00 22.40 110 ASP A C 1
ATOM 787 O O . ASP A 1 110 ? 24.959 -21.174 25.993 1.00 20.90 110 ASP A O 1
ATOM 792 N N . ALA A 1 111 ? 27.088 -21.742 25.547 1.00 20.50 111 ALA A N 1
ATOM 793 C CA . ALA A 1 111 ? 27.588 -20.385 25.769 1.00 21.34 111 ALA A CA 1
ATOM 794 C C . ALA A 1 111 ? 26.891 -19.387 24.859 1.00 19.96 111 ALA A C 1
ATOM 795 O O . ALA A 1 111 ? 26.400 -18.350 25.309 1.00 22.49 111 ALA A O 1
ATOM 797 N N . SER A 1 112 ? 26.853 -19.706 23.573 1.00 19.97 112 SER A N 1
ATOM 798 C CA . SER A 1 112 ? 26.225 -18.839 22.592 1.00 19.21 112 SER A CA 1
ATOM 799 C C . SER A 1 112 ? 24.725 -18.714 22.853 1.00 18.79 112 SER A C 1
ATOM 800 O O . SER A 1 112 ? 24.155 -17.623 22.752 1.00 19.11 112 SER A O 1
ATOM 803 N N . THR A 1 113 ? 24.088 -19.829 23.186 1.00 17.50 113 THR A N 1
ATOM 804 C CA . THR A 1 113 ? 22.655 -19.828 23.464 1.00 18.39 113 THR A CA 1
ATOM 805 C C . THR A 1 113 ? 22.362 -18.861 24.603 1.00 18.46 113 THR A C 1
ATOM 806 O O . THR A 1 113 ? 21.450 -18.038 24.519 1.00 17.59 113 THR A O 1
ATOM 810 N N . PHE A 1 114 ? 23.142 -18.967 25.671 1.00 18.55 114 PHE A N 1
ATOM 811 C CA . PHE A 1 114 ? 22.956 -18.098 26.825 1.00 17.31 114 PHE A CA 1
ATOM 812 C C . PHE A 1 114 ? 23.150 -16.627 26.472 1.00 17.71 114 PHE A C 1
ATOM 813 O O . PHE A 1 114 ? 22.369 -15.769 26.887 1.00 17.55 114 PHE A O 1
ATOM 821 N N . ASP A 1 115 ? 24.193 -16.332 25.706 1.00 17.01 115 ASP A N 1
ATOM 822 C CA . ASP A 1 115 ? 24.469 -14.953 25.334 1.00 17.71 115 ASP A CA 1
ATOM 823 C C . ASP A 1 115 ? 23.285 -14.290 24.625 1.00 17.45 115 ASP A C 1
ATOM 824 O O . ASP A 1 115 ? 22.973 -13.121 24.875 1.00 17.17 115 ASP A O 1
ATOM 829 N N . GLY A 1 116 ? 22.625 -15.035 23.745 1.00 17.77 116 GLY A N 1
ATOM 830 C CA . GLY A 1 116 ? 21.483 -14.486 23.037 1.00 17.54 116 GLY A CA 1
ATOM 831 C C . GLY A 1 116 ? 20.354 -14.140 23.993 1.00 17.59 116 GLY A C 1
ATOM 832 O O . GLY A 1 116 ? 19.703 -13.089 23.871 1.00 17.29 116 GLY A O 1
ATOM 833 N N . ILE A 1 117 ? 20.129 -15.031 24.955 1.00 15.36 117 ILE A N 1
ATOM 834 C CA . ILE A 1 117 ? 19.082 -14.852 25.953 1.00 15.47 117 ILE A CA 1
ATOM 835 C C . ILE A 1 117 ? 19.353 -13.673 26.879 1.00 15.47 117 ILE A C 1
ATOM 836 O O . ILE A 1 117 ? 18.501 -12.795 27.049 1.00 17.39 117 ILE A O 1
ATOM 841 N N . ILE A 1 118 ? 20.542 -13.643 27.471 1.00 15.11 118 ILE A N 1
ATOM 842 C CA . ILE A 1 118 ? 20.863 -12.563 28.401 1.00 14.29 118 ILE A CA 1
ATOM 843 C C . ILE A 1 118 ? 20.858 -11.189 27.719 1.00 15.62 118 ILE A C 1
ATOM 844 O O . ILE A 1 118 ? 20.517 -10.174 28.344 1.00 14.50 118 ILE A O 1
ATOM 849 N N . GLN A 1 119 ? 21.212 -11.146 26.438 1.00 14.53 119 GLN A N 1
ATOM 850 C CA . GLN A 1 119 ? 21.200 -9.872 25.729 1.00 15.97 119 GLN A CA 1
ATOM 851 C C . GLN A 1 119 ? 19.763 -9.425 25.530 1.00 17.07 119 GLN A C 1
ATOM 852 O O . GLN A 1 119 ? 19.456 -8.234 25.609 1.00 17.01 119 GLN A O 1
ATOM 858 N N . LYS A 1 120 ? 18.879 -10.381 25.271 1.00 16.55 120 LYS A N 1
ATOM 859 C CA . LYS A 1 120 ? 17.474 -10.056 25.074 1.00 17.82 120 LYS A CA 1
ATOM 860 C C . LYS A 1 120 ? 16.889 -9.543 26.387 1.00 16.80 120 LYS A C 1
ATOM 861 O O . LYS A 1 120 ? 16.031 -8.670 26.376 1.00 15.15 120 LYS A O 1
ATOM 867 N N . ALA A 1 121 ? 17.347 -10.080 27.516 1.00 15.99 121 ALA A N 1
ATOM 868 C CA . ALA A 1 121 ? 16.835 -9.625 28.812 1.00 15.68 121 ALA A CA 1
ATOM 869 C C . ALA A 1 121 ? 17.349 -8.225 29.138 1.00 15.93 121 ALA A C 1
ATOM 870 O O . ALA A 1 121 ? 16.609 -7.383 29.660 1.00 16.24 121 ALA A O 1
ATOM 872 N N . LYS A 1 122 ? 18.614 -7.968 28.828 1.00 14.54 122 LYS A N 1
ATOM 873 C CA . LYS A 1 122 ? 19.207 -6.661 29.101 1.00 14.93 122 LYS A CA 1
ATOM 874 C C . LYS A 1 122 ? 18.452 -5.565 28.352 1.00 16.13 122 LYS A C 1
ATOM 875 O O . LYS A 1 122 ? 18.258 -4.458 28.860 1.00 14.59 122 LYS A O 1
ATOM 881 N N . ALA A 1 123 ? 18.023 -5.861 27.135 1.00 14.30 123 ALA A N 1
ATOM 882 C CA . ALA A 1 123 ? 17.326 -4.838 26.367 1.00 15.13 123 ALA A CA 1
ATOM 883 C C . ALA A 1 123 ? 15.827 -4.860 26.530 1.00 14.71 123 ALA A C 1
ATOM 884 O O . ALA A 1 123 ? 15.160 -3.835 26.346 1.00 16.76 123 ALA A O 1
ATOM 886 N N . GLY A 1 124 ? 15.292 -6.024 26.872 1.00 13.17 124 GLY A N 1
ATOM 887 C CA . GLY A 1 124 ? 13.849 -6.144 26.975 1.00 13.78 124 GLY A CA 1
ATOM 888 C C . GLY A 1 124 ? 13.135 -6.082 28.307 1.00 14.04 124 GLY A C 1
ATOM 889 O O . GLY A 1 124 ? 11.910 -6.003 28.317 1.00 12.54 124 GLY A O 1
ATOM 890 N N . CYS A 1 125 ? 13.845 -6.123 29.426 1.00 12.28 125 CYS A N 1
ATOM 891 C CA . CYS A 1 125 ? 13.133 -6.071 30.696 1.00 12.53 125 CYS A CA 1
ATOM 892 C C . CYS A 1 125 ? 12.481 -4.702 30.862 1.00 11.92 125 CYS A C 1
ATOM 893 O O . CYS A 1 125 ? 12.958 -3.696 30.323 1.00 10.67 125 CYS A O 1
ATOM 896 N N . PRO A 1 126 ? 11.373 -4.644 31.609 1.00 13.00 126 PRO A N 1
ATOM 897 C CA . PRO A 1 126 ? 10.654 -3.384 31.825 1.00 11.88 126 PRO A CA 1
ATOM 898 C C . PRO A 1 126 ? 11.487 -2.172 32.227 1.00 9.95 126 PRO A C 1
ATOM 899 O O . PRO A 1 126 ? 11.325 -1.102 31.648 1.00 10.67 126 PRO A O 1
ATOM 903 N N . VAL A 1 127 ? 12.373 -2.319 33.206 1.00 8.49 127 VAL A N 1
ATOM 904 C CA . VAL A 1 127 ? 13.167 -1.167 33.630 1.00 7.94 127 VAL A CA 1
ATOM 905 C C . VAL A 1 127 ? 14.131 -0.703 32.530 1.00 8.84 127 VAL A C 1
ATOM 906 O O . VAL A 1 127 ? 14.300 0.511 32.317 1.00 7.75 127 VAL A O 1
ATOM 910 N N . SER A 1 128 ? 14.756 -1.641 31.815 1.00 9.12 128 SER A N 1
ATOM 911 C CA . SER A 1 128 ? 15.639 -1.246 30.715 1.00 9.83 128 SER A CA 1
ATOM 912 C C . SER A 1 128 ? 14.811 -0.464 29.696 1.00 11.54 128 SER A C 1
ATOM 913 O O . SER A 1 128 ? 15.214 0.604 29.230 1.00 11.66 128 SER A O 1
ATOM 916 N N . GLN A 1 129 ? 13.646 -1.007 29.364 1.00 11.30 129 GLN A N 1
ATOM 917 C CA . GLN A 1 129 ? 12.755 -0.391 28.395 1.00 11.63 129 GLN A CA 1
ATOM 918 C C . GLN A 1 129 ? 12.333 1.039 28.719 1.00 12.13 129 GLN A C 1
ATOM 919 O O . GLN A 1 129 ? 12.207 1.861 27.817 1.00 13.70 129 GLN A O 1
ATOM 925 N N . VAL A 1 130 ? 12.124 1.346 29.996 1.00 12.49 130 VAL A N 1
ATOM 926 C CA . VAL A 1 130 ? 11.695 2.688 30.373 1.00 13.24 130 VAL A CA 1
ATOM 927 C C . VAL A 1 130 ? 12.837 3.716 30.460 1.00 13.65 130 VAL A C 1
ATOM 928 O O . VAL A 1 130 ? 12.584 4.921 30.541 1.00 14.32 130 VAL A O 1
ATOM 932 N N . LEU A 1 131 ? 14.087 3.255 30.438 1.00 11.86 131 LEU A N 1
ATOM 933 C CA . LEU A 1 131 ? 15.249 4.152 30.560 1.00 11.67 131 LEU A CA 1
ATOM 934 C C . LEU A 1 131 ? 15.889 4.627 29.253 1.00 10.28 131 LEU A C 1
ATOM 935 O O . LEU A 1 131 ? 16.125 3.835 28.339 1.00 10.93 131 LEU A O 1
ATOM 940 N N . LYS A 1 132 ? 16.194 5.922 29.176 1.00 9.11 132 LYS A N 1
ATOM 941 C CA . LYS A 1 132 ? 16.832 6.482 27.981 1.00 11.10 132 LYS A CA 1
ATOM 942 C C . LYS A 1 132 ? 18.354 6.432 28.088 1.00 11.46 132 LYS A C 1
ATOM 943 O O . LYS A 1 132 ? 19.061 6.711 27.120 1.00 13.60 132 LYS A O 1
ATOM 949 N N . ALA A 1 133 ? 18.859 6.074 29.261 1.00 11.16 133 ALA A N 1
ATOM 950 C CA . ALA A 1 133 ? 20.302 6.000 29.470 1.00 9.53 133 ALA A CA 1
ATOM 951 C C . ALA A 1 133 ? 20.924 4.829 28.720 1.00 10.48 133 ALA A C 1
ATOM 952 O O . ALA A 1 133 ? 20.244 3.852 28.391 1.00 11.28 133 ALA A O 1
ATOM 954 N N . GLU A 1 134 ? 22.219 4.934 28.440 1.00 9.62 134 GLU A N 1
ATOM 955 C CA . GLU A 1 134 ? 22.920 3.861 27.766 1.00 10.53 134 GLU A CA 1
ATOM 956 C C . GLU A 1 134 ? 22.945 2.716 28.772 1.00 12.01 134 GLU A C 1
ATOM 957 O O . GLU A 1 134 ? 23.197 2.934 29.956 1.00 11.14 134 GLU A O 1
ATOM 963 N N . ILE A 1 135 ? 22.653 1.504 28.321 1.00 11.67 135 ILE A N 1
ATOM 964 C CA . ILE A 1 135 ? 22.675 0.354 29.216 1.00 11.65 135 ILE A CA 1
ATOM 965 C C . ILE A 1 135 ? 23.699 -0.642 28.676 1.00 12.90 135 ILE A C 1
ATOM 966 O O . ILE A 1 135 ? 23.592 -1.093 27.530 1.00 11.06 135 ILE A O 1
ATOM 971 N N . THR A 1 136 ? 24.704 -0.962 29.484 1.00 12.90 136 THR A N 1
ATOM 972 C CA . THR A 1 136 ? 25.722 -1.916 29.060 1.00 13.51 136 THR A CA 1
ATOM 973 C C . THR A 1 136 ? 25.594 -3.173 29.909 1.00 14.24 136 THR A C 1
ATOM 974 O O . THR A 1 136 ? 24.985 -3.156 30.979 1.00 13.18 136 THR A O 1
ATOM 978 N N . LEU A 1 137 ? 26.154 -4.274 29.425 1.00 12.60 137 LEU A N 1
ATOM 979 C CA . LEU A 1 137 ? 26.089 -5.522 30.161 1.00 12.38 137 LEU A CA 1
ATOM 980 C C . LEU A 1 137 ? 27.441 -6.214 30.142 1.00 12.30 137 LEU A C 1
ATOM 981 O O . LEU A 1 137 ? 28.093 -6.298 29.096 1.00 12.49 137 LEU A O 1
ATOM 986 N N . ASP A 1 138 ? 27.863 -6.689 31.304 1.00 11.08 138 ASP A N 1
ATOM 987 C CA . ASP A 1 138 ? 29.107 -7.436 31.435 1.00 13.45 138 ASP A CA 1
ATOM 988 C C . ASP A 1 138 ? 28.728 -8.609 32.312 1.00 14.01 138 ASP A C 1
ATOM 989 O O . ASP A 1 138 ? 28.217 -8.430 33.416 1.00 14.00 138 ASP A O 1
ATOM 994 N N . TYR A 1 139 ? 28.957 -9.822 31.834 1.00 13.48 139 TYR A N 1
ATOM 995 C CA . TYR A 1 139 ? 28.571 -10.951 32.647 1.00 12.87 139 TYR A CA 1
ATOM 996 C C . TYR A 1 139 ? 29.587 -12.073 32.663 1.00 12.99 139 TYR A C 1
ATOM 997 O O . TYR A 1 139 ? 30.544 -12.084 31.894 1.00 11.84 139 TYR A O 1
ATOM 1006 N N . GLN A 1 140 ? 29.362 -13.015 33.566 1.00 12.25 140 GLN A N 1
ATOM 1007 C CA . GLN A 1 140 ? 30.219 -14.183 33.697 1.00 14.31 140 GLN A CA 1
ATOM 1008 C C . GLN A 1 140 ? 29.272 -15.356 33.910 1.00 14.71 140 GLN A C 1
ATOM 1009 O O . GLN A 1 140 ? 28.594 -15.437 34.938 1.00 14.34 140 GLN A O 1
ATOM 1015 N N . LEU A 1 141 ? 29.218 -16.254 32.929 1.00 14.00 141 LEU A N 1
ATOM 1016 C CA . LEU A 1 141 ? 28.355 -17.430 33.002 1.00 14.19 141 LEU A CA 1
ATOM 1017 C C . LEU A 1 141 ? 29.106 -18.677 33.452 1.00 13.10 141 LEU A C 1
ATOM 1018 O O . LEU A 1 141 ? 30.174 -18.981 32.926 1.00 15.87 141 LEU A O 1
ATOM 1023 N N . LYS A 1 142 ? 28.558 -19.377 34.439 1.00 12.72 142 LYS A N 1
ATOM 1024 C CA . LYS A 1 142 ? 29.138 -20.635 34.902 1.00 14.17 142 LYS A CA 1
ATOM 1025 C C . LYS A 1 142 ? 28.162 -21.684 34.393 1.00 15.10 142 LYS A C 1
ATOM 1026 O O . LYS A 1 142 ? 27.023 -21.759 34.853 1.00 13.73 142 LYS A O 1
ATOM 1032 N N . SER A 1 143 ? 28.615 -22.478 33.430 1.00 14.92 143 SER A N 1
ATOM 1033 C CA . SER A 1 143 ? 27.790 -23.502 32.819 1.00 16.11 143 SER A CA 1
ATOM 1034 C C . SER A 1 143 ? 28.582 -24.781 32.548 1.00 16.78 143 SER A C 1
ATOM 1035 O O . SER A 1 143 ? 29.815 -24.759 32.737 1.00 17.51 143 SER A O 1
ATOM 1039 N N . THR B 1 2 ? 32.295 11.684 37.041 1.00 14.99 2 THR B N 1
ATOM 1040 C CA . THR B 1 2 ? 30.865 11.287 37.235 1.00 14.65 2 THR B CA 1
ATOM 1041 C C . THR B 1 2 ? 30.648 10.560 38.553 1.00 15.11 2 THR B C 1
ATOM 1042 O O . THR B 1 2 ? 31.566 9.952 39.108 1.00 14.66 2 THR B O 1
ATOM 1046 N N . ILE B 1 3 ? 29.431 10.683 39.066 1.00 14.58 3 ILE B N 1
ATOM 1047 C CA . ILE B 1 3 ? 29.018 10.072 40.319 1.00 13.36 3 ILE B CA 1
ATOM 1048 C C . ILE B 1 3 ? 28.477 8.682 39.998 1.00 13.14 3 ILE B C 1
ATOM 1049 O O . ILE B 1 3 ? 27.635 8.539 39.112 1.00 10.50 3 ILE B O 1
ATOM 1054 N N . HIS B 1 4 ? 28.988 7.661 40.683 1.00 11.66 4 HIS B N 1
ATOM 1055 C CA . HIS B 1 4 ? 28.529 6.285 40.471 1.00 11.12 4 HIS B CA 1
ATOM 1056 C C . HIS B 1 4 ? 27.860 5.749 41.742 1.00 11.19 4 HIS B C 1
ATOM 1057 O O . HIS B 1 4 ? 28.445 5.819 42.825 1.00 10.86 4 HIS B O 1
ATOM 1064 N N . LYS B 1 5 ? 26.643 5.218 41.609 1.00 8.78 5 LYS B N 1
ATOM 1065 C CA . LYS B 1 5 ? 25.909 4.640 42.736 1.00 10.30 5 LYS B CA 1
ATOM 1066 C C . LYS B 1 5 ? 25.433 3.258 42.293 1.00 10.62 5 LYS B C 1
ATOM 1067 O O . LYS B 1 5 ? 25.048 3.074 41.131 1.00 10.46 5 LYS B O 1
ATOM 1073 N N . LYS B 1 6 ? 25.445 2.293 43.208 1.00 10.13 6 LYS B N 1
ATOM 1074 C CA . LYS B 1 6 ? 25.068 0.921 42.857 1.00 8.89 6 LYS B CA 1
ATOM 1075 C C . LYS B 1 6 ? 23.910 0.276 43.613 1.00 10.25 6 LYS B C 1
ATOM 1076 O O . LYS B 1 6 ? 23.689 0.523 44.804 1.00 10.09 6 LYS B O 1
ATOM 1082 N N . GLY B 1 7 ? 23.189 -0.572 42.885 1.00 10.14 7 GLY B N 1
ATOM 1083 C CA . GLY B 1 7 ? 22.077 -1.333 43.429 1.00 10.53 7 GLY B CA 1
ATOM 1084 C C . GLY B 1 7 ? 22.365 -2.771 43.027 1.00 12.24 7 GLY B C 1
ATOM 1085 O O . GLY B 1 7 ? 23.108 -2.992 42.069 1.00 11.79 7 GLY B O 1
ATOM 1086 N N . GLN B 1 8 ? 21.803 -3.747 43.737 1.00 10.74 8 GLN B N 1
ATOM 1087 C CA . GLN B 1 8 ? 22.034 -5.152 43.409 1.00 12.28 8 GLN B CA 1
ATOM 1088 C C . GLN B 1 8 ? 20.815 -6.011 43.679 1.00 11.10 8 GLN B C 1
ATOM 1089 O O . GLN B 1 8 ? 19.889 -5.600 44.374 1.00 9.53 8 GLN B O 1
ATOM 1095 N N . ALA B 1 9 ? 20.820 -7.206 43.109 1.00 10.66 9 ALA B N 1
ATOM 1096 C CA . ALA B 1 9 ? 19.727 -8.145 43.298 1.00 11.17 9 ALA B CA 1
ATOM 1097 C C . ALA B 1 9 ? 20.282 -9.545 43.152 1.00 12.68 9 ALA B C 1
ATOM 1098 O O . ALA B 1 9 ? 21.309 -9.762 42.496 1.00 13.34 9 ALA B O 1
ATOM 1100 N N . HIS B 1 10 ? 19.590 -10.494 43.762 1.00 12.22 10 HIS B N 1
ATOM 1101 C CA . HIS B 1 10 ? 19.981 -11.892 43.715 1.00 13.46 10 HIS B CA 1
ATOM 1102 C C . HIS B 1 10 ? 18.727 -12.657 43.344 1.00 14.28 10 HIS B C 1
ATOM 1103 O O . HIS B 1 10 ? 17.637 -12.310 43.781 1.00 13.50 10 HIS B O 1
ATOM 1110 N N . TRP B 1 11 ? 18.866 -13.679 42.517 1.00 15.29 11 TRP B N 1
ATOM 1111 C CA . TRP B 1 11 ? 17.711 -14.475 42.150 1.00 15.73 11 TRP B CA 1
ATOM 1112 C C . TRP B 1 11 ? 18.144 -15.923 42.083 1.00 17.82 11 TRP B C 1
ATOM 1113 O O . TRP B 1 11 ? 19.289 -16.220 41.738 1.00 18.27 11 TRP B O 1
ATOM 1124 N N . GLU B 1 12 ? 17.235 -16.826 42.426 1.00 18.83 12 GLU B N 1
ATOM 1125 C CA . GLU B 1 12 ? 17.542 -18.250 42.377 1.00 20.71 12 GLU B CA 1
ATOM 1126 C C . GLU B 1 12 ? 16.293 -19.036 41.978 1.00 20.90 12 GLU B C 1
ATOM 1127 O O . GLU B 1 12 ? 15.190 -18.714 42.417 1.00 19.44 12 GLU B O 1
ATOM 1133 N N . SER B 1 13 ? 16.483 -20.040 41.120 1.00 22.82 13 SER B N 1
ATOM 1134 C CA . SER B 1 13 ? 15.410 -20.907 40.616 1.00 25.05 13 SER B CA 1
ATOM 1135 C C . SER B 1 13 ? 14.558 -20.210 39.536 1.00 27.59 13 SER B C 1
ATOM 1136 O O . SER B 1 13 ? 14.953 -19.165 39.001 1.00 27.28 13 SER B O 1
ATOM 1139 N N . ASP B 1 14 ? 13.396 -20.781 39.213 1.00 28.04 14 ASP B N 1
ATOM 1140 C CA . ASP B 1 14 ? 12.524 -20.204 38.183 1.00 29.40 14 ASP B CA 1
ATOM 1141 C C . ASP B 1 14 ? 11.691 -19.016 38.683 1.00 29.37 14 ASP B C 1
ATOM 1142 O O . ASP B 1 14 ? 11.922 -18.504 39.775 1.00 29.23 14 ASP B O 1
ATOM 1147 N N . ILE B 1 15 ? 10.720 -18.584 37.881 1.00 31.44 15 ILE B N 1
ATOM 1148 C CA . ILE B 1 15 ? 9.876 -17.438 38.233 1.00 31.91 15 ILE B CA 1
ATOM 1149 C C . ILE B 1 15 ? 8.748 -17.744 39.214 1.00 32.84 15 ILE B C 1
ATOM 1150 O O . ILE B 1 15 ? 8.397 -16.904 40.047 1.00 35.03 15 ILE B O 1
ATOM 1155 N N . LYS B 1 16 ? 8.176 -18.940 39.112 1.00 33.50 16 LYS B N 1
ATOM 1156 C CA . LYS B 1 16 ? 7.088 -19.317 40.002 1.00 34.28 16 LYS B CA 1
ATOM 1157 C C . LYS B 1 16 ? 7.581 -19.893 41.317 1.00 34.17 16 LYS B C 1
ATOM 1158 O O . LYS B 1 16 ? 7.058 -19.562 42.382 1.00 35.67 16 LYS B O 1
ATOM 1159 N N . ARG B 1 17 ? 8.587 -20.763 41.238 1.00 32.84 17 ARG B N 1
ATOM 1160 C CA . ARG B 1 17 ? 9.143 -21.373 42.433 1.00 30.79 17 ARG B CA 1
ATOM 1161 C C . ARG B 1 17 ? 10.431 -20.706 42.878 1.00 30.44 17 ARG B C 1
ATOM 1162 O O . ARG B 1 17 ? 11.006 -21.068 43.911 1.00 29.89 17 ARG B O 1
ATOM 1163 N N . GLY B 1 18 ? 10.890 -19.733 42.092 1.00 28.61 18 GLY B N 1
ATOM 1164 C CA . GLY B 1 18 ? 12.113 -19.019 42.428 1.00 27.26 18 GLY B CA 1
ATOM 1165 C C . GLY B 1 18 ? 11.829 -17.744 43.203 1.00 26.42 18 GLY B C 1
ATOM 1166 O O . GLY B 1 18 ? 10.690 -17.274 43.248 1.00 27.04 18 GLY B O 1
ATOM 1167 N N . LYS B 1 19 ? 12.869 -17.175 43.802 1.00 23.65 19 LYS B N 1
ATOM 1168 C CA . LYS B 1 19 ? 12.730 -15.959 44.596 1.00 22.65 19 LYS B CA 1
ATOM 1169 C C . LYS B 1 19 ? 13.987 -15.101 44.501 1.00 21.17 19 LYS B C 1
ATOM 1170 O O . LYS B 1 19 ? 15.021 -15.546 43.999 1.00 19.94 19 LYS B O 1
ATOM 1176 N N . GLY B 1 20 ? 13.908 -13.872 44.995 1.00 18.56 20 GLY B N 1
ATOM 1177 C CA . GLY B 1 20 ? 15.073 -13.013 44.940 1.00 15.49 20 GLY B CA 1
ATOM 1178 C C . GLY B 1 20 ? 15.112 -12.017 46.074 1.00 13.94 20 GLY B C 1
ATOM 1179 O O . GLY B 1 20 ? 14.210 -11.981 46.913 1.00 10.93 20 GLY B O 1
ATOM 1180 N N . THR B 1 21 ? 16.179 -11.225 46.118 1.00 13.06 21 THR B N 1
ATOM 1181 C CA . THR B 1 21 ? 16.323 -10.187 47.130 1.00 12.34 21 THR B CA 1
ATOM 1182 C C . THR B 1 21 ? 16.974 -8.992 46.449 1.00 12.43 21 THR B C 1
ATOM 1183 O O . THR B 1 21 ? 17.634 -9.133 45.414 1.00 11.75 21 THR B O 1
ATOM 1187 N N . VAL B 1 22 ? 16.773 -7.812 47.013 1.00 11.51 22 VAL B N 1
ATOM 1188 C CA . VAL B 1 22 ? 17.358 -6.609 46.449 1.00 11.58 22 VAL B CA 1
ATOM 1189 C C . VAL B 1 22 ? 18.098 -5.823 47.538 1.00 12.93 22 VAL B C 1
ATOM 1190 O O . VAL B 1 22 ? 17.674 -5.785 48.702 1.00 12.33 22 VAL B O 1
ATOM 1194 N N . SER B 1 23 ? 19.213 -5.204 47.158 1.00 11.21 23 SER B N 1
ATOM 1195 C CA . SER B 1 23 ? 20.031 -4.427 48.097 1.00 11.97 23 SER B CA 1
ATOM 1196 C C . SER B 1 23 ? 20.565 -3.168 47.447 1.00 11.38 23 SER B C 1
ATOM 1197 O O . SER B 1 23 ? 20.515 -3.022 46.230 1.00 11.50 23 SER B O 1
ATOM 1200 N N . THR B 1 24 ? 21.087 -2.260 48.264 1.00 11.54 24 THR B N 1
ATOM 1201 C CA . THR B 1 24 ? 21.708 -1.045 47.737 1.00 12.01 24 THR B CA 1
ATOM 1202 C C . THR B 1 24 ? 23.057 -0.893 48.410 1.00 12.01 24 THR B C 1
ATOM 1203 O O . THR B 1 24 ? 23.270 -1.416 49.502 1.00 15.47 24 THR B O 1
ATOM 1207 N N . GLU B 1 25 ? 23.974 -0.174 47.776 1.00 14.80 25 GLU B N 1
ATOM 1208 C CA . GLU B 1 25 ? 25.291 -0.011 48.368 1.00 14.13 25 GLU B CA 1
ATOM 1209 C C . GLU B 1 25 ? 25.247 0.742 49.694 1.00 16.07 25 GLU B C 1
ATOM 1210 O O . GLU B 1 25 ? 26.084 0.508 50.566 1.00 15.20 25 GLU B O 1
ATOM 1216 N N . SER B 1 26 ? 24.259 1.616 49.862 1.00 14.82 26 SER B N 1
ATOM 1217 C CA . SER B 1 26 ? 24.132 2.376 51.099 1.00 15.19 26 SER B CA 1
ATOM 1218 C C . SER B 1 26 ? 23.767 1.471 52.275 1.00 15.71 26 SER B C 1
ATOM 1219 O O . SER B 1 26 ? 24.035 1.803 53.433 1.00 16.22 26 SER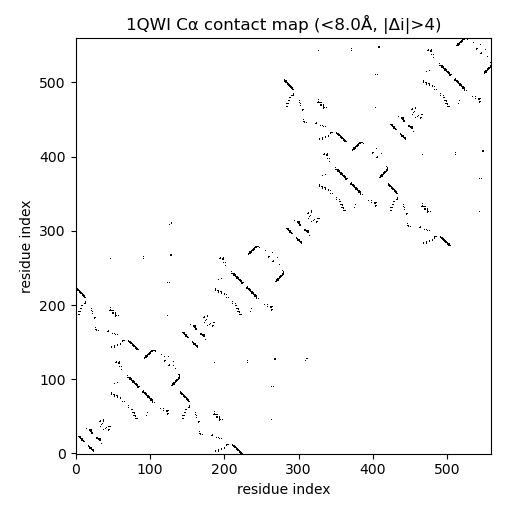 B O 1
ATOM 1222 N N . GLY B 1 27 ? 23.145 0.336 51.976 1.00 14.63 27 GLY B N 1
ATOM 1223 C CA . GLY B 1 27 ? 22.739 -0.580 53.024 1.00 14.48 27 GLY B CA 1
ATOM 1224 C C . GLY B 1 27 ? 21.303 -0.370 53.482 1.00 15.47 27 GLY B C 1
ATOM 1225 O O . GLY B 1 27 ? 20.795 -1.163 54.283 1.00 12.65 27 GLY B O 1
ATOM 1226 N N . VAL B 1 28 ? 20.644 0.685 52.993 1.00 14.69 28 VAL B N 1
ATOM 1227 C CA . VAL B 1 28 ? 19.257 0.953 53.380 1.00 16.32 28 VAL B CA 1
ATOM 1228 C C . VAL B 1 28 ? 18.394 -0.233 52.989 1.00 15.98 28 VAL B C 1
ATOM 1229 O O . VAL B 1 28 ? 17.386 -0.525 53.637 1.00 15.55 28 VAL B O 1
ATOM 1233 N N . LEU B 1 29 ? 18.781 -0.899 51.910 1.00 15.56 29 LEU B N 1
ATOM 1234 C CA . LEU B 1 29 ? 18.100 -2.111 51.476 1.00 15.13 29 LEU B CA 1
ATOM 1235 C C . LEU B 1 29 ? 19.171 -3.181 51.564 1.00 13.80 29 LEU B C 1
ATOM 1236 O O . LEU B 1 29 ? 20.230 -3.065 50.949 1.00 11.76 29 LEU B O 1
ATOM 1241 N N . ASN B 1 30 ? 18.915 -4.207 52.361 1.00 11.87 30 ASN B N 1
ATOM 1242 C CA . ASN B 1 30 ? 19.874 -5.292 52.516 1.00 11.23 30 ASN B CA 1
ATOM 1243 C C . ASN B 1 30 ? 19.133 -6.619 52.445 1.00 11.49 30 ASN B C 1
ATOM 1244 O O . ASN B 1 30 ? 18.531 -7.047 53.427 1.00 11.23 30 ASN B O 1
ATOM 1249 N N . GLN B 1 31 ? 19.179 -7.256 51.278 1.00 11.08 31 GLN B N 1
ATOM 1250 C CA . GLN B 1 31 ? 18.553 -8.552 51.054 1.00 11.36 31 GLN B CA 1
ATOM 1251 C C . GLN B 1 31 ? 17.065 -8.588 51.307 1.00 13.81 31 GLN B C 1
ATOM 1252 O O . GLN B 1 31 ? 16.517 -9.541 51.888 1.00 12.88 31 GLN B O 1
ATOM 1258 N N . GLN B 1 32 ? 16.412 -7.527 50.854 1.00 12.18 32 GLN B N 1
ATOM 1259 C CA . GLN B 1 32 ? 14.976 -7.402 50.978 1.00 14.18 32 GLN B CA 1
ATOM 1260 C C . GLN B 1 32 ? 14.344 -8.292 49.911 1.00 13.91 32 GLN B C 1
ATOM 1261 O O . GLN B 1 32 ? 14.701 -8.217 48.740 1.00 10.99 32 GLN B O 1
ATOM 1267 N N . PRO B 1 33 ? 13.397 -9.148 50.306 1.00 13.92 33 PRO B N 1
ATOM 1268 C CA . PRO B 1 33 ? 12.698 -10.070 49.404 1.00 14.37 33 PRO B CA 1
ATOM 1269 C C . PRO B 1 33 ? 11.798 -9.432 48.335 1.00 14.40 33 PRO B C 1
ATOM 1270 O O . PRO B 1 33 ? 11.131 -8.434 48.587 1.00 12.84 33 PRO B O 1
ATOM 1274 N N . TYR B 1 34 ? 11.803 -10.019 47.141 1.00 14.69 34 TYR B N 1
ATOM 1275 C CA . TYR B 1 34 ? 10.947 -9.576 46.049 1.00 13.96 34 TYR B CA 1
ATOM 1276 C C . TYR B 1 34 ? 10.716 -10.763 45.120 1.00 15.62 34 TYR B C 1
ATOM 1277 O O . TYR B 1 34 ? 11.493 -11.727 45.104 1.00 14.17 34 TYR B O 1
ATOM 1286 N N . GLY B 1 35 ? 9.636 -10.711 44.353 1.00 16.04 35 GLY B N 1
ATOM 1287 C CA . GLY B 1 35 ? 9.347 -11.811 43.449 1.00 17.71 35 GLY B CA 1
ATOM 1288 C C . GLY B 1 35 ? 8.110 -11.563 42.609 1.00 18.90 35 GLY B C 1
ATOM 1289 O O . GLY B 1 35 ? 7.632 -10.431 42.499 1.00 18.81 35 GLY B O 1
ATOM 1290 N N . PHE B 1 36 ? 7.598 -12.634 42.013 1.00 20.15 36 PHE B N 1
ATOM 1291 C CA . PHE B 1 36 ? 6.417 -12.556 41.166 1.00 21.40 36 PHE B CA 1
ATOM 1292 C C . PHE B 1 36 ? 5.235 -12.082 42.002 1.00 20.66 36 PHE B C 1
ATOM 1293 O O . PHE B 1 36 ? 4.465 -11.212 41.585 1.00 20.29 36 PHE B O 1
ATOM 1301 N N . ASN B 1 37 ? 5.120 -12.644 43.201 1.00 21.40 37 ASN B N 1
ATOM 1302 C CA . ASN B 1 37 ? 4.032 -12.311 44.118 1.00 21.46 37 ASN B CA 1
ATOM 1303 C C . ASN B 1 37 ? 3.921 -10.815 44.414 1.00 21.09 37 ASN B C 1
ATOM 1304 O O . ASN B 1 37 ? 2.845 -10.224 44.282 1.00 20.37 37 ASN B O 1
ATOM 1309 N N . THR B 1 38 ? 5.032 -10.207 44.812 1.00 18.78 38 THR B N 1
ATOM 1310 C CA . THR B 1 38 ? 5.037 -8.788 45.139 1.00 18.60 38 THR B CA 1
ATOM 1311 C C . THR B 1 38 ? 4.975 -7.866 43.926 1.00 18.53 38 THR B C 1
ATOM 1312 O O . THR B 1 38 ? 4.485 -6.738 44.027 1.00 18.50 38 THR B O 1
ATOM 1316 N N . ARG B 1 39 ? 5.452 -8.330 42.775 1.00 16.30 39 ARG B N 1
ATOM 1317 C CA . ARG B 1 39 ? 5.440 -7.463 41.610 1.00 15.85 39 ARG B CA 1
ATOM 1318 C C . ARG B 1 39 ? 4.181 -7.526 40.770 1.00 17.56 39 ARG B C 1
ATOM 1319 O O . ARG B 1 39 ? 3.698 -6.494 40.292 1.00 15.98 39 ARG B O 1
ATOM 1327 N N . PHE B 1 40 ? 3.640 -8.730 40.606 1.00 17.18 40 PHE B N 1
ATOM 1328 C CA . PHE B 1 40 ? 2.456 -8.922 39.774 1.00 17.79 40 PHE B CA 1
ATOM 1329 C C . PHE B 1 40 ? 1.195 -9.365 40.502 1.00 19.07 40 PHE B C 1
ATOM 1330 O O . PHE B 1 40 ? 0.097 -9.207 39.978 1.00 20.85 40 PHE B O 1
ATOM 1338 N N . GLU B 1 41 ? 1.340 -9.920 41.697 1.00 20.40 41 GLU B N 1
ATOM 1339 C CA . GLU B 1 41 ? 0.174 -10.409 42.417 1.00 23.14 41 GLU B CA 1
ATOM 1340 C C . GLU B 1 41 ? -0.325 -9.510 43.530 1.00 23.20 41 GLU B C 1
ATOM 1341 O O . GLU B 1 41 ? -1.158 -9.922 44.336 1.00 24.47 41 GLU B O 1
ATOM 1347 N N . GLY B 1 42 ? 0.183 -8.284 43.574 1.00 22.18 42 GLY B N 1
ATOM 1348 C CA . GLY B 1 42 ? -0.255 -7.346 44.587 1.00 20.68 42 GLY B CA 1
ATOM 1349 C C . GLY B 1 42 ? 0.086 -7.651 46.031 1.00 20.91 42 GLY B C 1
ATOM 1350 O O . GLY B 1 42 ? -0.430 -6.989 46.930 1.00 21.78 42 GLY B O 1
ATOM 1351 N N . GLU B 1 43 ? 0.942 -8.635 46.279 1.00 20.63 43 GLU B N 1
ATOM 1352 C CA . GLU B 1 43 ? 1.308 -8.943 47.652 1.00 21.49 43 GLU B CA 1
ATOM 1353 C C . GLU B 1 43 ? 2.225 -7.833 48.145 1.00 21.93 43 GLU B C 1
ATOM 1354 O O . GLU B 1 43 ? 3.106 -7.389 47.408 1.00 21.67 43 GLU B O 1
ATOM 1360 N N . LYS B 1 44 ? 2.021 -7.380 49.379 1.00 20.80 44 LYS B N 1
ATOM 1361 C CA . LYS B 1 44 ? 2.857 -6.312 49.933 1.00 20.97 44 LYS B CA 1
ATOM 1362 C C . LYS B 1 44 ? 4.320 -6.731 49.993 1.00 19.74 44 LYS B C 1
ATOM 1363 O O . LYS B 1 44 ? 4.651 -7.827 50.431 1.00 20.52 44 LYS B O 1
ATOM 1369 N N . GLY B 1 45 ? 5.193 -5.837 49.547 1.00 18.52 45 GLY B N 1
ATOM 1370 C CA . GLY B 1 45 ? 6.613 -6.123 49.528 1.00 17.47 45 GLY B CA 1
ATOM 1371 C C . GLY B 1 45 ? 7.230 -5.218 48.488 1.00 16.38 45 GLY B C 1
ATOM 1372 O O . GLY B 1 45 ? 6.511 -4.636 47.674 1.00 14.78 45 GLY B O 1
ATOM 1373 N N . THR B 1 46 ? 8.550 -5.090 48.495 1.00 14.69 46 THR B N 1
ATOM 1374 C CA . THR B 1 46 ? 9.183 -4.208 47.528 1.00 13.60 46 THR B CA 1
ATOM 1375 C C . THR B 1 46 ? 9.165 -4.791 46.108 1.00 13.76 46 THR B C 1
ATOM 1376 O O . THR B 1 46 ? 8.903 -5.983 45.903 1.00 13.66 46 THR B O 1
ATOM 1380 N N . ASN B 1 47 ? 9.423 -3.925 45.132 1.00 10.22 47 ASN B N 1
ATOM 1381 C CA . ASN B 1 47 ? 9.424 -4.294 43.716 1.00 10.40 47 ASN B CA 1
ATOM 1382 C C . ASN B 1 47 ? 10.091 -3.160 42.950 1.00 11.22 47 ASN B C 1
ATOM 1383 O O . ASN B 1 47 ? 10.302 -2.081 43.499 1.00 8.79 47 ASN B O 1
ATOM 1388 N N . PRO B 1 48 ? 10.439 -3.387 41.670 1.00 9.97 48 PRO B N 1
ATOM 1389 C CA . PRO B 1 48 ? 11.092 -2.339 40.880 1.00 9.05 48 PRO B CA 1
ATOM 1390 C C . PRO B 1 48 ? 10.335 -1.022 40.764 1.00 10.04 48 PRO B C 1
ATOM 1391 O O . PRO B 1 48 ? 10.932 0.062 40.814 1.00 8.88 48 PRO B O 1
ATOM 1395 N N . GLU B 1 49 ? 9.020 -1.127 40.615 1.00 9.83 49 GLU B N 1
ATOM 1396 C CA . GLU B 1 49 ? 8.154 0.037 40.456 1.00 11.21 49 GLU B CA 1
ATOM 1397 C C . GLU B 1 49 ? 8.166 1.008 41.637 1.00 10.50 49 GLU B C 1
ATOM 1398 O O . GLU B 1 49 ? 8.399 2.210 41.444 1.00 9.14 49 GLU B O 1
ATOM 1404 N N . GLU B 1 50 ? 7.920 0.521 42.853 1.00 10.23 50 GLU B N 1
ATOM 1405 C CA . GLU B 1 50 ? 7.931 1.446 43.990 1.00 8.99 50 GLU B CA 1
ATOM 1406 C C . GLU B 1 50 ? 9.328 2.036 44.195 1.00 8.73 50 GLU B C 1
ATOM 1407 O O . GLU B 1 50 ? 9.454 3.152 44.670 1.00 6.98 50 GLU B O 1
ATOM 1413 N N . LEU B 1 51 ? 10.376 1.298 43.836 1.00 8.50 51 LEU B N 1
ATOM 1414 C CA . LEU B 1 51 ? 11.716 1.833 44.007 1.00 9.09 51 LEU B CA 1
ATOM 1415 C C . LEU B 1 51 ? 11.951 2.987 43.033 1.00 8.64 51 LEU B C 1
ATOM 1416 O O . LEU B 1 51 ? 12.539 4.003 43.401 1.00 9.88 51 LEU B O 1
ATOM 1421 N N . ILE B 1 52 ? 11.495 2.832 41.792 1.00 8.02 52 ILE B N 1
ATOM 1422 C CA . ILE B 1 52 ? 11.633 3.884 40.792 1.00 7.39 52 ILE B CA 1
ATOM 1423 C C . ILE B 1 52 ? 10.773 5.064 41.225 1.00 8.52 52 ILE B C 1
ATOM 1424 O O . ILE B 1 52 ? 11.177 6.219 41.079 1.00 8.42 52 ILE B O 1
ATOM 1429 N N . GLY B 1 53 ? 9.592 4.769 41.769 1.00 8.69 53 GLY B N 1
ATOM 1430 C CA . GLY B 1 53 ? 8.707 5.829 42.248 1.00 9.59 53 GLY B CA 1
ATOM 1431 C C . GLY B 1 53 ? 9.356 6.648 43.355 1.00 10.13 53 GLY B C 1
ATOM 1432 O O . GLY B 1 53 ? 9.256 7.873 43.372 1.00 10.79 53 GLY B O 1
ATOM 1433 N N . ALA B 1 54 ? 10.020 5.965 44.286 1.00 10.99 54 ALA B N 1
ATOM 1434 C CA . ALA B 1 54 ? 10.704 6.637 45.388 1.00 10.49 54 ALA B CA 1
ATOM 1435 C C . ALA B 1 54 ? 11.834 7.510 44.831 1.00 10.09 54 ALA B C 1
ATOM 1436 O O . ALA B 1 54 ? 11.981 8.673 45.214 1.00 9.82 54 ALA B O 1
ATOM 1438 N N . ALA B 1 55 ? 12.640 6.945 43.937 1.00 8.31 55 ALA B N 1
ATOM 1439 C CA . ALA B 1 55 ? 13.740 7.690 43.334 1.00 9.58 55 ALA B CA 1
ATOM 1440 C C . ALA B 1 55 ? 13.202 8.938 42.632 1.00 9.66 55 ALA B C 1
ATOM 1441 O O . ALA B 1 55 ? 13.763 10.029 42.763 1.00 9.43 55 ALA B O 1
ATOM 1443 N N . HIS B 1 56 ? 12.101 8.781 41.899 1.00 8.81 56 HIS B N 1
ATOM 1444 C CA . HIS B 1 56 ? 11.507 9.904 41.168 1.00 10.09 56 HIS B CA 1
ATOM 1445 C C . HIS B 1 56 ? 10.963 10.982 42.120 1.00 9.52 56 HIS B C 1
ATOM 1446 O O . HIS B 1 56 ? 11.202 12.168 41.909 1.00 9.92 56 HIS B O 1
ATOM 1453 N N . ALA B 1 57 ? 10.237 10.582 43.160 1.00 9.12 57 ALA B N 1
ATOM 1454 C CA . ALA B 1 57 ? 9.699 11.559 44.112 1.00 11.47 57 ALA B CA 1
ATOM 1455 C C . ALA B 1 57 ? 10.835 12.335 44.769 1.00 10.52 57 ALA B C 1
ATOM 1456 O O . ALA B 1 57 ? 10.752 13.553 44.960 1.00 11.90 57 ALA B O 1
ATOM 1458 N N . ALA B 1 58 ? 11.906 11.624 45.094 1.00 10.96 58 ALA B N 1
ATOM 1459 C CA . ALA B 1 58 ? 13.070 12.220 45.740 1.00 10.42 58 ALA B CA 1
ATOM 1460 C C . ALA B 1 58 ? 13.813 13.213 44.856 1.00 11.10 58 ALA B C 1
ATOM 1461 O O . ALA B 1 58 ? 14.179 14.308 45.303 1.00 12.32 58 ALA B O 1
ATOM 1463 N N . CYS B 1 59 ? 14.031 12.841 43.600 1.00 9.03 59 CYS B N 1
ATOM 1464 C CA . CYS B 1 59 ? 14.747 13.698 42.666 1.00 10.03 59 CYS B CA 1
ATOM 1465 C C . CYS B 1 59 ? 13.917 14.926 42.322 1.00 10.92 59 CYS B C 1
ATOM 1466 O O . CYS B 1 59 ? 14.444 16.032 42.202 1.00 12.10 59 CYS B O 1
ATOM 1469 N N . PHE B 1 60 ? 12.615 14.722 42.162 1.00 9.43 60 PHE B N 1
ATOM 1470 C CA . PHE B 1 60 ? 11.712 15.811 41.832 1.00 11.16 60 PHE B CA 1
ATOM 1471 C C . PHE B 1 60 ? 11.609 16.808 42.962 1.00 11.64 60 PHE B C 1
ATOM 1472 O O . PHE B 1 60 ? 11.649 18.020 42.743 1.00 12.89 60 PHE B O 1
ATOM 1480 N N . SER B 1 61 ? 11.472 16.299 44.179 1.00 12.20 61 SER B N 1
ATOM 1481 C CA . SER B 1 61 ? 11.334 17.177 45.326 1.00 13.50 61 SER B CA 1
ATOM 1482 C C . SER B 1 61 ? 12.577 18.029 45.519 1.00 14.13 61 SER B C 1
ATOM 1483 O O . SER B 1 61 ? 12.484 19.242 45.715 1.00 13.38 61 SER B O 1
ATOM 1494 N N . ALA B 1 63 ? 14.782 18.811 43.292 1.00 14.77 63 ALA B N 1
ATOM 1495 C CA . ALA B 1 63 ? 14.895 19.716 42.162 1.00 14.00 63 ALA B CA 1
ATOM 1496 C C . ALA B 1 63 ? 13.975 20.920 42.338 1.00 14.22 63 ALA B C 1
ATOM 1497 O O . ALA B 1 63 ? 14.348 22.040 41.983 1.00 15.30 63 ALA B O 1
ATOM 1499 N N . LEU B 1 64 ? 12.782 20.688 42.883 1.00 13.40 64 LEU B N 1
ATOM 1500 C CA . LEU B 1 64 ? 11.831 21.773 43.099 1.00 13.69 64 LEU B CA 1
ATOM 1501 C C . LEU B 1 64 ? 12.407 22.759 44.119 1.00 14.42 64 LEU B C 1
ATOM 1502 O O . LEU B 1 64 ? 12.286 23.974 43.955 1.00 12.77 64 LEU B O 1
ATOM 1507 N N . SER B 1 65 ? 13.051 22.239 45.159 1.00 15.71 65 SER B N 1
ATOM 1508 C CA . SER B 1 65 ? 13.648 23.099 46.171 1.00 17.49 65 SER B CA 1
ATOM 1509 C C . SER B 1 65 ? 14.756 23.946 45.561 1.00 18.23 65 SER B C 1
ATOM 1510 O O . SER B 1 65 ? 14.845 25.151 45.815 1.00 18.06 65 SER B O 1
ATOM 1513 N N . LEU B 1 66 ? 15.595 23.315 44.745 1.00 18.37 66 LEU B N 1
ATOM 1514 C CA . LEU B 1 66 ? 16.710 24.002 44.094 1.00 20.93 66 LEU B CA 1
ATOM 1515 C C . LEU B 1 66 ? 16.240 25.157 43.218 1.00 22.25 66 LEU B C 1
ATOM 1516 O O . LEU B 1 66 ? 16.738 26.281 43.323 1.00 22.07 66 LEU B O 1
ATOM 1529 N N . LEU B 1 68 ? 13.332 26.648 43.234 1.00 22.87 68 LEU B N 1
ATOM 1530 C CA . LEU B 1 68 ? 12.644 27.650 44.035 1.00 23.00 68 LEU B CA 1
ATOM 1531 C C . LEU B 1 68 ? 13.690 28.595 44.612 1.00 23.58 68 LEU B C 1
ATOM 1532 O O . LEU B 1 68 ? 13.511 29.815 44.608 1.00 23.95 68 LEU B O 1
ATOM 1537 N N . GLY B 1 69 ? 14.787 28.021 45.098 1.00 23.92 69 GLY B N 1
ATOM 1538 C CA . GLY B 1 69 ? 15.859 28.823 45.659 1.00 26.11 69 GLY B CA 1
ATOM 1539 C C . GLY B 1 69 ? 16.455 29.765 44.629 1.00 27.11 69 GLY B C 1
ATOM 1540 O O . GLY B 1 69 ? 16.690 30.936 44.920 1.00 28.48 69 GLY B O 1
ATOM 1541 N N . GLU B 1 70 ? 16.696 29.264 43.421 1.00 28.31 70 GLU B N 1
ATOM 1542 C CA . GLU B 1 70 ? 17.264 30.089 42.356 1.00 28.29 70 GLU B CA 1
ATOM 1543 C C . GLU B 1 70 ? 16.324 31.246 42.022 1.00 28.57 70 GLU B C 1
ATOM 1544 O O . GLU B 1 70 ? 16.759 32.278 41.513 1.00 28.49 70 GLU B O 1
ATOM 1550 N N . ALA B 1 71 ? 15.037 31.067 42.313 1.00 28.19 71 ALA B N 1
ATOM 1551 C CA . ALA B 1 71 ? 14.031 32.093 42.052 1.00 27.59 71 ALA B CA 1
ATOM 1552 C C . ALA B 1 71 ? 13.881 33.007 43.266 1.00 27.15 71 ALA B C 1
ATOM 1553 O O . ALA B 1 71 ? 13.044 33.911 43.277 1.00 26.66 71 ALA B O 1
ATOM 1555 N N . GLY B 1 72 ? 14.696 32.762 44.287 1.00 25.85 72 GLY B N 1
ATOM 1556 C CA . GLY B 1 72 ? 14.645 33.573 45.490 1.00 26.87 72 GLY B CA 1
ATOM 1557 C C . GLY B 1 72 ? 13.560 33.143 46.457 1.00 27.54 72 GLY B C 1
ATOM 1558 O O . GLY B 1 72 ? 13.005 33.967 47.189 1.00 27.95 72 GLY B O 1
ATOM 1559 N N . PHE B 1 73 ? 13.256 31.849 46.471 1.00 26.55 73 PHE B N 1
ATOM 1560 C CA . PHE B 1 73 ? 12.224 31.322 47.355 1.00 25.28 73 PHE B CA 1
ATOM 1561 C C . PHE B 1 73 ? 12.724 30.139 48.176 1.00 25.13 73 PHE B C 1
ATOM 1562 O O . PHE B 1 73 ? 13.596 29.386 47.742 1.00 25.07 73 PHE B O 1
ATOM 1570 N N . THR B 1 74 ? 12.160 29.987 49.369 1.00 24.64 74 THR B N 1
ATOM 1571 C CA . THR B 1 74 ? 12.543 28.893 50.237 1.00 24.44 74 THR B CA 1
ATOM 1572 C C . THR B 1 74 ? 11.326 28.070 50.608 1.00 24.08 74 THR B C 1
ATOM 1573 O O . THR B 1 74 ? 10.428 28.560 51.288 1.00 25.54 74 THR B O 1
ATOM 1574 N N . PRO B 1 75 ? 11.256 26.808 50.164 1.00 23.02 75 PRO B N 1
ATOM 1575 C CA . PRO B 1 75 ? 10.092 25.993 50.509 1.00 22.92 75 PRO B CA 1
ATOM 1576 C C . PRO B 1 75 ? 10.115 25.523 51.958 1.00 22.80 75 PRO B C 1
ATOM 1577 O O . PRO B 1 75 ? 11.133 25.034 52.448 1.00 24.89 75 PRO B O 1
ATOM 1581 N N . THR B 1 76 ? 8.989 25.679 52.641 1.00 22.78 76 THR B N 1
ATOM 1582 C CA . THR B 1 76 ? 8.883 25.238 54.022 1.00 22.89 76 THR B CA 1
ATOM 1583 C C . THR B 1 76 ? 8.870 23.712 53.995 1.00 22.66 76 THR B C 1
ATOM 1584 O O . THR B 1 76 ? 9.559 23.054 54.776 1.00 20.92 76 THR B O 1
ATOM 1588 N N . SER B 1 77 ? 8.095 23.153 53.070 1.00 21.88 77 SER B N 1
ATOM 1589 C CA . SER B 1 77 ? 7.993 21.704 52.960 1.00 20.95 77 SER B CA 1
ATOM 1590 C C . SER B 1 77 ? 7.475 21.245 51.604 1.00 20.41 77 SER B C 1
ATOM 1591 O O . SER B 1 77 ? 6.616 21.887 50.994 1.00 19.26 77 SER B O 1
ATOM 1594 N N . ILE B 1 78 ? 8.014 20.124 51.137 1.00 18.13 78 ILE B N 1
ATOM 1595 C CA . ILE B 1 78 ? 7.589 19.535 49.876 1.00 16.04 78 ILE B CA 1
ATOM 1596 C C . ILE B 1 78 ? 7.295 18.071 50.152 1.00 15.71 78 ILE B C 1
ATOM 1597 O O . ILE B 1 78 ? 8.131 17.351 50.688 1.00 16.16 78 ILE B O 1
ATOM 1602 N N . ASP B 1 79 ? 6.088 17.636 49.819 1.00 16.78 79 ASP B N 1
ATOM 1603 C CA . ASP B 1 79 ? 5.712 16.241 50.030 1.00 16.47 79 ASP B CA 1
ATOM 1604 C C . ASP B 1 79 ? 5.207 15.720 48.701 1.00 15.25 79 ASP B C 1
ATOM 1605 O O . ASP B 1 79 ? 4.160 16.143 48.223 1.00 15.00 79 ASP B O 1
ATOM 1610 N N . THR B 1 80 ? 5.969 14.807 48.106 1.00 15.75 80 THR B N 1
ATOM 1611 C CA . THR B 1 80 ? 5.635 14.249 46.805 1.00 15.13 80 THR B CA 1
ATOM 1612 C C . THR B 1 80 ? 5.402 12.744 46.806 1.00 15.76 80 THR B C 1
ATOM 1613 O O . THR B 1 80 ? 6.134 11.990 47.443 1.00 15.09 80 THR B O 1
ATOM 1617 N N . THR B 1 81 ? 4.384 12.314 46.068 1.00 15.50 81 THR B N 1
ATOM 1618 C CA . THR B 1 81 ? 4.070 10.896 45.939 1.00 16.20 81 THR B CA 1
ATOM 1619 C C . THR B 1 81 ? 4.191 10.563 44.452 1.00 15.21 81 THR B C 1
ATOM 1620 O O . THR B 1 81 ? 3.804 11.361 43.599 1.00 16.74 81 THR B O 1
ATOM 1624 N N . ALA B 1 82 ? 4.747 9.399 44.139 1.00 14.32 82 ALA B N 1
ATOM 1625 C CA . ALA B 1 82 ? 4.891 8.983 42.751 1.00 13.95 82 ALA B CA 1
ATOM 1626 C C . ALA B 1 82 ? 4.165 7.655 42.556 1.00 15.04 82 ALA B C 1
ATOM 1627 O O . ALA B 1 82 ? 4.557 6.635 43.130 1.00 15.60 82 ALA B O 1
ATOM 1629 N N . ASP B 1 83 ? 3.102 7.681 41.753 1.00 14.01 83 ASP B N 1
ATOM 1630 C CA . ASP B 1 83 ? 2.291 6.494 41.459 1.00 14.19 83 ASP B CA 1
ATOM 1631 C C . ASP B 1 83 ? 2.772 5.892 40.146 1.00 14.11 83 ASP B C 1
ATOM 1632 O O . ASP B 1 83 ? 2.513 6.443 39.072 1.00 13.31 83 ASP B O 1
ATOM 1637 N N . VAL B 1 84 ? 3.451 4.751 40.227 1.00 13.00 84 VAL B N 1
ATOM 1638 C CA . VAL B 1 84 ? 4.002 4.089 39.044 1.00 12.42 84 VAL B CA 1
ATOM 1639 C C . VAL B 1 84 ? 3.057 3.056 38.434 1.00 12.09 84 VAL B C 1
ATOM 1640 O O . VAL B 1 84 ? 2.658 2.111 39.108 1.00 12.22 84 VAL B O 1
ATOM 1644 N N . SER B 1 85 ? 2.705 3.227 37.162 1.00 11.34 85 SER B N 1
ATOM 1645 C CA . SER B 1 85 ? 1.819 2.275 36.484 1.00 12.29 85 SER B CA 1
ATOM 1646 C C . SER B 1 85 ? 2.596 1.238 35.687 1.00 13.82 85 SER B C 1
ATOM 1647 O O . SER B 1 85 ? 3.440 1.582 34.846 1.00 12.95 85 SER B O 1
ATOM 1650 N N . LEU B 1 86 ? 2.324 -0.032 35.965 1.00 14.29 86 LEU B N 1
ATOM 1651 C CA . LEU B 1 86 ? 2.955 -1.128 35.239 1.00 13.75 86 LEU B CA 1
ATOM 1652 C C . LEU B 1 86 ? 1.838 -1.812 34.450 1.00 14.63 86 LEU B C 1
ATOM 1653 O O . LEU B 1 86 ? 0.990 -2.494 35.024 1.00 14.31 86 LEU B O 1
ATOM 1658 N N . ASP B 1 87 ? 1.827 -1.608 33.137 1.00 15.34 87 ASP B N 1
ATOM 1659 C CA . ASP B 1 87 ? 0.795 -2.199 32.285 1.00 16.94 87 ASP B CA 1
ATOM 1660 C C . ASP B 1 87 ? 1.240 -3.423 31.505 1.00 16.89 87 ASP B C 1
ATOM 1661 O O . ASP B 1 87 ? 2.427 -3.612 31.221 1.00 15.80 87 ASP B O 1
ATOM 1666 N N . LYS B 1 88 ? 0.257 -4.251 31.162 1.00 17.35 88 LYS B N 1
ATOM 1667 C CA . LYS B 1 88 ? 0.478 -5.458 30.376 1.00 19.95 88 LYS B CA 1
ATOM 1668 C C . LYS B 1 88 ? 0.523 -5.027 28.911 1.00 19.97 88 LYS B C 1
ATOM 1669 O O . LYS B 1 88 ? -0.310 -4.238 28.471 1.00 21.96 88 LYS B O 1
ATOM 1675 N N . VAL B 1 89 ? 1.503 -5.528 28.168 1.00 21.61 89 VAL B N 1
ATOM 1676 C CA . VAL B 1 89 ? 1.635 -5.218 26.745 1.00 22.46 89 VAL B CA 1
ATOM 1677 C C . VAL B 1 89 ? 2.026 -6.508 26.022 1.00 25.12 89 VAL B C 1
ATOM 1678 O O . VAL B 1 89 ? 2.417 -7.484 26.663 1.00 26.08 89 VAL B O 1
ATOM 1682 N N . ASP B 1 90 ? 1.936 -6.507 24.693 1.00 28.00 90 ASP B N 1
ATOM 1683 C CA . ASP B 1 90 ? 2.268 -7.692 23.893 1.00 30.30 90 ASP B CA 1
ATOM 1684 C C . ASP B 1 90 ? 3.609 -8.335 24.257 1.00 30.95 90 ASP B C 1
ATOM 1685 O O . ASP B 1 90 ? 3.728 -9.565 24.311 1.00 31.37 90 ASP B O 1
ATOM 1690 N N . ALA B 1 91 ? 4.618 -7.507 24.501 1.00 31.72 91 ALA B N 1
ATOM 1691 C CA . ALA B 1 91 ? 5.939 -8.014 24.853 1.00 31.95 91 ALA B CA 1
ATOM 1692 C C . ALA B 1 91 ? 6.019 -8.465 26.316 1.00 31.88 91 ALA B C 1
ATOM 1693 O O . ALA B 1 91 ? 7.022 -9.055 26.736 1.00 32.88 91 ALA B O 1
ATOM 1695 N N . GLY B 1 92 ? 4.959 -8.198 27.080 1.00 30.27 92 GLY B N 1
ATOM 1696 C CA . GLY B 1 92 ? 4.927 -8.574 28.487 1.00 25.27 92 GLY B CA 1
ATOM 1697 C C . GLY B 1 92 ? 4.365 -7.442 29.329 1.00 22.55 92 GLY B C 1
ATOM 1698 O O . GLY B 1 92 ? 3.150 -7.297 29.446 1.00 20.99 92 GLY B O 1
ATOM 1699 N N . PHE B 1 93 ? 5.245 -6.637 29.920 1.00 19.71 93 PHE B N 1
ATOM 1700 C CA . PHE B 1 93 ? 4.816 -5.509 30.738 1.00 16.82 93 PHE B CA 1
ATOM 1701 C C . PHE B 1 93 ? 5.686 -4.294 30.467 1.00 16.78 93 PHE B C 1
ATOM 1702 O O . PHE B 1 93 ? 6.796 -4.417 29.941 1.00 14.77 93 PHE B O 1
ATOM 1710 N N . ALA B 1 94 ? 5.173 -3.116 30.819 1.00 15.49 94 ALA B N 1
ATOM 1711 C CA . ALA B 1 94 ? 5.919 -1.876 30.629 1.00 15.05 94 ALA B CA 1
ATOM 1712 C C . ALA B 1 94 ? 5.491 -0.812 31.628 1.00 15.31 94 ALA B C 1
ATOM 1713 O O . ALA B 1 94 ? 4.328 -0.773 32.038 1.00 14.83 94 ALA B O 1
ATOM 1715 N N . ILE B 1 95 ? 6.445 0.028 32.036 1.00 12.57 95 ILE B N 1
ATOM 1716 C CA . ILE B 1 95 ? 6.170 1.130 32.956 1.00 12.87 95 ILE B CA 1
ATOM 1717 C C . ILE B 1 95 ? 5.756 2.250 32.015 1.00 13.32 95 ILE B C 1
ATOM 1718 O O . ILE B 1 95 ? 6.591 2.873 31.354 1.00 13.84 95 ILE B O 1
ATOM 1723 N N . THR B 1 96 ? 4.450 2.483 31.962 1.00 13.60 96 THR B N 1
ATOM 1724 C CA . THR B 1 96 ? 3.846 3.451 31.059 1.00 12.81 96 THR B CA 1
ATOM 1725 C C . THR B 1 96 ? 3.590 4.842 31.595 1.00 12.75 96 THR B C 1
ATOM 1726 O O . THR B 1 96 ? 3.463 5.794 30.822 1.00 13.85 96 THR B O 1
ATOM 1730 N N . LYS B 1 97 ? 3.501 4.971 32.911 1.00 12.15 97 LYS B N 1
ATOM 1731 C CA . LYS B 1 97 ? 3.229 6.279 33.486 1.00 13.58 97 LYS B CA 1
ATOM 1732 C C . LYS B 1 97 ? 3.604 6.381 34.946 1.00 12.26 97 LYS B C 1
ATOM 1733 O O . LYS B 1 97 ? 3.619 5.391 35.673 1.00 11.80 97 LYS B O 1
ATOM 1739 N N . ILE B 1 98 ? 3.930 7.596 35.361 1.00 12.49 98 ILE B N 1
ATOM 1740 C CA . ILE B 1 98 ? 4.252 7.873 36.748 1.00 12.34 98 ILE B CA 1
ATOM 1741 C C . ILE B 1 98 ? 3.471 9.140 37.072 1.00 12.48 98 ILE B C 1
ATOM 1742 O O . ILE B 1 98 ? 3.692 10.177 36.459 1.00 13.88 98 ILE B O 1
ATOM 1747 N N . ALA B 1 99 ? 2.538 9.044 38.014 1.00 13.19 99 ALA B N 1
ATOM 1748 C CA . ALA B 1 99 ? 1.726 10.192 38.397 1.00 13.30 99 ALA B CA 1
ATOM 1749 C C . ALA B 1 99 ? 2.281 10.843 39.654 1.00 13.43 99 ALA B C 1
ATOM 1750 O O . ALA B 1 99 ? 2.242 10.257 40.739 1.00 10.88 99 ALA B O 1
ATOM 1752 N N . LEU B 1 100 ? 2.798 12.059 39.513 1.00 12.12 100 LEU B N 1
ATOM 1753 C CA . LEU B 1 100 ? 3.351 12.766 40.659 1.00 13.22 100 LEU B CA 1
ATOM 1754 C C . LEU B 1 100 ? 2.288 13.619 41.339 1.00 14.09 100 LEU B C 1
ATOM 1755 O O . LEU B 1 100 ? 1.582 14.391 40.683 1.00 14.09 100 LEU B O 1
ATOM 1760 N N . LYS B 1 101 ? 2.176 13.474 42.658 1.00 14.46 101 LYS B N 1
ATOM 1761 C CA . LYS B 1 101 ? 1.216 14.243 43.451 1.00 15.88 101 LYS B CA 1
ATOM 1762 C C . LYS B 1 101 ? 2.020 14.951 44.531 1.00 15.96 101 LYS B C 1
ATOM 1763 O O . LYS B 1 101 ? 2.643 14.299 45.364 1.00 17.67 101 LYS B O 1
ATOM 1769 N N . SER B 1 102 ? 2.006 16.279 44.530 1.00 15.12 102 SER B N 1
ATOM 1770 C CA . SER B 1 102 ? 2.813 17.024 45.492 1.00 16.61 102 SER B CA 1
ATOM 1771 C C . SER B 1 102 ? 2.083 18.146 46.242 1.00 17.41 102 SER B C 1
ATOM 1772 O O . SER B 1 102 ? 1.266 18.871 45.671 1.00 15.56 102 SER B O 1
ATOM 1775 N N . GLU B 1 103 ? 2.382 18.264 47.531 1.00 17.09 103 GLU B N 1
ATOM 1776 C CA . GLU B 1 103 ? 1.823 19.312 48.369 1.00 18.79 103 GLU B CA 1
ATOM 1777 C C . GLU B 1 103 ? 3.039 20.133 48.759 1.00 17.73 103 GLU B C 1
ATOM 1778 O O . GLU B 1 103 ? 3.960 19.620 49.392 1.00 17.95 103 GLU B O 1
ATOM 1784 N N . VAL B 1 104 ? 3.047 21.401 48.358 1.00 17.40 104 VAL B N 1
ATOM 1785 C CA . VAL B 1 104 ? 4.178 22.289 48.615 1.00 16.49 104 VAL B CA 1
ATOM 1786 C C . VAL B 1 104 ? 3.732 23.540 49.359 1.00 17.62 104 VAL B C 1
ATOM 1787 O O . VAL B 1 104 ? 2.649 24.077 49.110 1.00 17.97 104 VAL B O 1
ATOM 1791 N N . ALA B 1 105 ? 4.569 23.988 50.288 1.00 17.95 105 ALA B N 1
ATOM 1792 C CA . ALA B 1 105 ? 4.283 25.180 51.066 1.00 19.03 105 ALA B CA 1
ATOM 1793 C C . ALA B 1 105 ? 5.450 26.135 50.861 1.00 20.63 105 ALA B C 1
ATOM 1794 O O . ALA B 1 105 ? 6.585 25.833 51.241 1.00 21.40 105 ALA B O 1
ATOM 1796 N N . VAL B 1 106 ? 5.167 27.265 50.220 1.00 22.42 106 VAL B N 1
ATOM 1797 C CA . VAL B 1 106 ? 6.167 28.297 49.946 1.00 23.33 106 VAL B CA 1
ATOM 1798 C C . VAL B 1 106 ? 5.514 29.641 50.249 1.00 24.58 106 VAL B C 1
ATOM 1799 O O . VAL B 1 106 ? 4.629 30.091 49.515 1.00 25.37 106 VAL B O 1
ATOM 1803 N N . PRO B 1 107 ? 5.941 30.294 51.339 1.00 26.12 107 PRO B N 1
ATOM 1804 C CA . PRO B 1 107 ? 5.427 31.588 51.791 1.00 26.51 107 PRO B CA 1
ATOM 1805 C C . PRO B 1 107 ? 5.391 32.706 50.756 1.00 27.85 107 PRO B C 1
ATOM 1806 O O . PRO B 1 107 ? 6.390 32.999 50.096 1.00 28.50 107 PRO B O 1
ATOM 1810 N N . GLY B 1 108 ? 4.216 33.318 50.635 1.00 28.86 108 GLY B N 1
ATOM 1811 C CA . GLY B 1 108 ? 4.006 34.430 49.727 1.00 28.79 108 GLY B CA 1
ATOM 1812 C C . GLY B 1 108 ? 4.423 34.313 48.274 1.00 29.17 108 GLY B C 1
ATOM 1813 O O . GLY B 1 108 ? 4.605 35.338 47.618 1.00 30.18 108 GLY B O 1
ATOM 1814 N N . ILE B 1 109 ? 4.577 33.103 47.748 1.00 28.71 109 ILE B N 1
ATOM 1815 C CA . ILE B 1 109 ? 4.963 32.981 46.346 1.00 27.80 109 ILE B CA 1
ATOM 1816 C C . ILE B 1 109 ? 3.741 33.101 45.444 1.00 27.82 109 ILE B C 1
ATOM 1817 O O . ILE B 1 109 ? 2.659 32.624 45.784 1.00 29.13 109 ILE B O 1
ATOM 1822 N N . ASP B 1 110 ? 3.928 33.751 44.299 1.00 28.37 110 ASP B N 1
ATOM 1823 C CA . ASP B 1 110 ? 2.866 33.941 43.319 1.00 29.71 110 ASP B CA 1
ATOM 1824 C C . ASP B 1 110 ? 2.459 32.587 42.756 1.00 28.85 110 ASP B C 1
ATOM 1825 O O . ASP B 1 110 ? 3.313 31.749 42.466 1.00 30.25 110 ASP B O 1
ATOM 1830 N N . ALA B 1 111 ? 1.155 32.380 42.593 1.00 29.07 111 ALA B N 1
ATOM 1831 C CA . ALA B 1 111 ? 0.636 31.124 42.067 1.00 26.88 111 ALA B CA 1
ATOM 1832 C C . ALA B 1 111 ? 1.134 30.866 40.649 1.00 27.26 111 ALA B C 1
ATOM 1833 O O . ALA B 1 111 ? 1.555 29.753 40.321 1.00 27.13 111 ALA B O 1
ATOM 1835 N N . SER B 1 112 ? 1.094 31.895 39.811 1.00 25.89 112 SER B N 1
ATOM 1836 C CA . SER B 1 112 ? 1.541 31.768 38.426 1.00 25.40 112 SER B CA 1
ATOM 1837 C C . SER B 1 112 ? 3.043 31.496 38.325 1.00 24.77 112 SER B C 1
ATOM 1838 O O . SER B 1 112 ? 3.485 30.678 37.511 1.00 26.25 112 SER B O 1
ATOM 1841 N N . THR B 1 113 ? 3.825 32.187 39.148 1.00 23.14 113 THR B N 1
ATOM 1842 C CA . THR B 1 113 ? 5.278 32.019 39.161 1.00 22.97 113 THR B CA 1
ATOM 1843 C C . THR B 1 113 ? 5.624 30.602 39.619 1.00 22.28 113 THR B C 1
ATOM 1844 O O . THR B 1 113 ? 6.457 29.922 39.010 1.00 20.43 113 THR B O 1
ATOM 1848 N N . PHE B 1 114 ? 4.966 30.165 40.690 1.00 22.44 114 PHE B N 1
ATOM 1849 C CA . PHE B 1 114 ? 5.185 28.832 41.236 1.00 21.91 114 PHE B CA 1
ATOM 1850 C C . PHE B 1 114 ? 4.907 27.764 40.193 1.00 22.06 114 PHE B C 1
ATOM 1851 O O . PHE B 1 114 ? 5.700 26.832 40.022 1.00 21.79 114 PHE B O 1
ATOM 1859 N N . ASP B 1 115 ? 3.781 27.889 39.494 1.00 20.29 115 ASP B N 1
ATOM 1860 C CA . ASP B 1 115 ? 3.444 26.896 38.483 1.00 20.11 115 ASP B CA 1
ATOM 1861 C C . ASP B 1 115 ? 4.555 26.755 37.455 1.00 19.67 115 ASP B C 1
ATOM 1862 O O . ASP B 1 115 ? 4.925 25.644 37.080 1.00 19.39 115 ASP B O 1
ATOM 1867 N N . GLY B 1 116 ? 5.088 27.883 36.998 1.00 19.53 116 GLY B N 1
ATOM 1868 C CA . GLY B 1 116 ? 6.154 27.828 36.016 1.00 18.72 116 GLY B CA 1
ATOM 1869 C C . GLY B 1 116 ? 7.339 27.039 36.534 1.00 18.95 116 GLY B C 1
ATOM 1870 O O . GLY B 1 116 ? 7.919 26.221 35.813 1.00 19.25 116 GLY B O 1
ATOM 1871 N N . ILE B 1 117 ? 7.684 27.273 37.798 1.00 18.60 117 ILE B N 1
ATOM 1872 C CA . ILE B 1 117 ? 8.812 26.597 38.424 1.00 18.99 117 ILE B CA 1
ATOM 1873 C C . ILE B 1 117 ? 8.580 25.102 38.631 1.00 19.13 117 ILE B C 1
ATOM 1874 O O . ILE B 1 117 ? 9.453 24.277 38.330 1.00 19.92 117 ILE B O 1
ATOM 1879 N N . ILE B 1 118 ? 7.402 24.739 39.126 1.00 17.98 118 ILE B N 1
ATOM 1880 C CA . ILE B 1 118 ? 7.123 23.333 39.371 1.00 16.94 118 ILE B CA 1
ATOM 1881 C C . ILE B 1 118 ? 7.011 22.515 38.081 1.00 17.41 118 ILE B C 1
ATOM 1882 O O . ILE B 1 118 ? 7.407 21.348 38.048 1.00 15.48 118 ILE B O 1
ATOM 1887 N N . GLN B 1 119 ? 6.491 23.118 37.012 1.00 17.64 119 GLN B N 1
ATOM 1888 C CA . GLN B 1 119 ? 6.380 22.387 35.755 1.00 18.13 119 GLN B CA 1
ATOM 1889 C C . GLN B 1 119 ? 7.779 22.156 35.197 1.00 17.89 119 GLN B C 1
ATOM 1890 O O . GLN B 1 119 ? 8.048 21.130 34.564 1.00 18.61 119 GLN B O 1
ATOM 1896 N N . LYS B 1 120 ? 8.676 23.111 35.430 1.00 18.45 120 LYS B N 1
ATOM 1897 C CA . LYS B 1 120 ? 10.049 22.981 34.955 1.00 18.48 120 LYS B CA 1
ATOM 1898 C C . LYS B 1 120 ? 10.743 21.869 35.738 1.00 18.10 120 LYS B C 1
ATOM 1899 O O . LYS B 1 120 ? 11.560 21.119 35.192 1.00 18.72 120 LYS B O 1
ATOM 1905 N N . ALA B 1 121 ? 10.417 21.752 37.020 1.00 17.61 121 ALA B N 1
ATOM 1906 C CA . ALA B 1 121 ? 11.016 20.698 37.841 1.00 17.65 121 ALA B CA 1
ATOM 1907 C C . ALA B 1 121 ? 10.491 19.333 37.425 1.00 17.39 121 ALA B C 1
ATOM 1908 O O . ALA B 1 121 ? 11.233 18.344 37.423 1.00 17.22 121 ALA B O 1
ATOM 1910 N N . LYS B 1 122 ? 9.208 19.280 37.070 1.00 15.79 122 LYS B N 1
ATOM 1911 C CA . LYS B 1 122 ? 8.568 18.024 36.670 1.00 16.54 122 LYS B CA 1
ATOM 1912 C C . LYS B 1 122 ? 9.197 17.460 35.411 1.00 17.10 122 LYS B C 1
ATOM 1913 O O . LYS B 1 122 ? 9.370 16.248 35.259 1.00 17.13 122 LYS B O 1
ATOM 1919 N N . ALA B 1 123 ? 9.527 18.338 34.484 1.00 19.00 123 ALA B N 1
ATOM 1920 C CA . ALA B 1 123 ? 10.095 17.849 33.245 1.00 19.97 123 ALA B CA 1
ATOM 1921 C C . ALA B 1 123 ? 11.596 17.965 33.221 1.00 20.28 123 ALA B C 1
ATOM 1922 O O . ALA B 1 123 ? 12.250 17.378 32.367 1.00 22.89 123 ALA B O 1
ATOM 1924 N N . GLY B 1 124 ? 12.152 18.694 34.177 1.00 19.16 124 GLY B N 1
ATOM 1925 C CA . GLY B 1 124 ? 13.588 18.885 34.171 1.00 19.00 124 GLY B CA 1
ATOM 1926 C C . GLY B 1 124 ? 14.471 18.093 35.114 1.00 17.64 124 GLY B C 1
ATOM 1927 O O . GLY B 1 124 ? 15.664 17.984 34.857 1.00 17.91 124 GLY B O 1
ATOM 1928 N N . CYS B 1 125 ? 13.932 17.549 36.198 1.00 16.35 125 CYS B N 1
ATOM 1929 C CA . CYS B 1 125 ? 14.799 16.816 37.109 1.00 13.81 125 CYS B CA 1
ATOM 1930 C C . CYS B 1 125 ? 15.400 15.596 36.406 1.00 13.55 125 CYS B C 1
ATOM 1931 O O . CYS B 1 125 ? 14.810 15.050 35.467 1.00 11.17 125 CYS B O 1
ATOM 1934 N N . PRO B 1 126 ? 16.596 15.164 36.840 1.00 11.85 126 PRO B N 1
ATOM 1935 C CA . PRO B 1 126 ? 17.296 14.017 36.259 1.00 10.98 126 PRO B CA 1
ATOM 1936 C C . PRO B 1 126 ? 16.456 12.775 36.066 1.00 9.91 126 PRO B C 1
ATOM 1937 O O . PRO B 1 126 ? 16.484 12.161 35.000 1.00 8.38 126 PRO B O 1
ATOM 1941 N N . VAL B 1 127 ? 15.703 12.387 37.084 1.00 8.64 127 VAL B N 1
ATOM 1942 C CA . VAL B 1 127 ? 14.910 11.180 36.928 1.00 9.13 127 VAL B CA 1
ATOM 1943 C C . VAL B 1 127 ? 13.819 11.339 35.859 1.00 9.40 127 VAL B C 1
ATOM 1944 O O . VAL B 1 127 ? 13.648 10.441 35.048 1.00 10.09 127 VAL B O 1
ATOM 1948 N N . SER B 1 128 ? 13.096 12.461 35.835 1.00 9.58 128 SER B N 1
ATOM 1949 C CA . SER B 1 128 ? 12.076 12.640 34.801 1.00 9.72 128 SER B CA 1
ATOM 1950 C C . SER B 1 128 ? 12.725 12.556 33.421 1.00 9.77 128 SER B C 1
ATOM 1951 O O . SER B 1 128 ? 12.207 11.901 32.518 1.00 9.35 128 SER B O 1
ATOM 1954 N N . GLN B 1 129 ? 13.860 13.228 33.269 1.00 10.16 129 GLN B N 1
ATOM 1955 C CA . GLN B 1 129 ? 14.579 13.264 32.007 1.00 13.04 129 GLN B CA 1
ATOM 1956 C C . GLN B 1 129 ? 15.021 11.901 31.487 1.00 13.21 129 GLN B C 1
ATOM 1957 O O . GLN B 1 129 ? 15.088 11.694 30.274 1.00 13.14 129 GLN B O 1
ATOM 1963 N N . VAL B 1 130 ? 15.306 10.963 32.380 1.00 12.15 130 VAL B N 1
ATOM 1964 C CA . VAL B 1 130 ? 15.756 9.656 31.923 1.00 11.03 130 VAL B CA 1
ATOM 1965 C C . VAL B 1 130 ? 14.617 8.666 31.657 1.00 12.00 130 VAL B C 1
ATOM 1966 O O . VAL B 1 130 ? 14.828 7.638 31.013 1.00 11.81 130 VAL B O 1
ATOM 1970 N N . LEU B 1 131 ? 13.412 8.982 32.126 1.00 10.63 131 LEU B N 1
ATOM 1971 C CA . LEU B 1 131 ? 12.259 8.100 31.942 1.00 10.92 131 LEU B CA 1
ATOM 1972 C C . LEU B 1 131 ? 11.503 8.317 30.632 1.00 11.61 131 LEU B C 1
ATOM 1973 O O . LEU B 1 131 ? 11.353 9.446 30.171 1.00 10.94 131 LEU B O 1
ATOM 1978 N N . LYS B 1 132 ? 11.008 7.230 30.047 1.00 9.61 132 LYS B N 1
ATOM 1979 C CA . LYS B 1 132 ? 10.251 7.320 28.808 1.00 12.14 132 LYS B CA 1
ATOM 1980 C C . LYS B 1 132 ? 8.748 7.320 29.078 1.00 12.44 132 LYS B C 1
ATOM 1981 O O . LYS B 1 132 ? 7.945 7.637 28.197 1.00 14.36 132 LYS B O 1
ATOM 1987 N N . ALA B 1 133 ? 8.368 6.973 30.302 1.00 14.04 133 ALA B N 1
ATOM 1988 C CA . ALA B 1 133 ? 6.958 6.914 30.689 1.00 13.46 133 ALA B CA 1
ATOM 1989 C C . ALA B 1 133 ? 6.294 8.283 30.705 1.00 13.29 133 ALA B C 1
ATOM 1990 O O . ALA B 1 133 ? 6.964 9.315 30.839 1.00 12.67 133 ALA B O 1
ATOM 1992 N N . GLU B 1 134 ? 4.974 8.295 30.548 1.00 13.04 134 GLU B N 1
ATOM 1993 C CA . GLU B 1 134 ? 4.230 9.549 30.591 1.00 14.19 134 GLU B CA 1
ATOM 1994 C C . GLU B 1 134 ? 4.324 10.025 32.037 1.00 13.56 134 GLU B C 1
ATOM 1995 O O . GLU B 1 134 ? 4.133 9.244 32.963 1.00 14.79 134 GLU B O 1
ATOM 2001 N N . ILE B 1 135 ? 4.629 11.300 32.231 1.00 12.64 135 ILE B N 1
ATOM 2002 C CA . ILE B 1 135 ? 4.759 11.852 33.579 1.00 12.16 135 ILE B CA 1
ATOM 2003 C C . ILE B 1 135 ? 3.730 12.951 33.800 1.00 12.88 135 ILE B C 1
ATOM 2004 O O . ILE B 1 135 ? 3.726 13.954 33.084 1.00 11.79 135 ILE B O 1
ATOM 2009 N N . THR B 1 136 ? 2.855 12.765 34.784 1.00 13.46 136 THR B N 1
ATOM 2010 C CA . THR B 1 136 ? 1.846 13.777 35.091 1.00 12.19 136 THR B CA 1
ATOM 2011 C C . THR B 1 136 ? 2.139 14.383 36.457 1.00 12.74 136 THR B C 1
ATOM 2012 O O . THR B 1 136 ? 2.860 13.798 37.268 1.00 13.73 136 THR B O 1
ATOM 2016 N N . LEU B 1 137 ? 1.583 15.563 36.697 1.00 12.91 137 LEU B N 1
ATOM 2017 C CA . LEU B 1 137 ? 1.780 16.272 37.952 1.00 14.71 137 LEU B CA 1
ATOM 2018 C C . LEU B 1 137 ? 0.501 16.955 38.401 1.00 15.66 137 LEU B C 1
ATOM 2019 O O . LEU B 1 137 ? -0.120 17.697 37.641 1.00 16.12 137 LEU B O 1
ATOM 2024 N N . ASP B 1 138 ? 0.128 16.687 39.644 1.00 16.33 138 ASP B N 1
ATOM 2025 C CA . ASP B 1 138 ? -1.039 17.276 40.284 1.00 18.26 138 ASP B CA 1
ATOM 2026 C C . ASP B 1 138 ? -0.503 17.807 41.608 1.00 18.87 138 ASP B C 1
ATOM 2027 O O . ASP B 1 138 ? 0.062 17.047 42.401 1.00 19.24 138 ASP B O 1
ATOM 2032 N N . TYR B 1 139 ? -0.659 19.106 41.849 1.00 18.55 139 TYR B N 1
ATOM 2033 C CA . TYR B 1 139 ? -0.157 19.686 43.087 1.00 18.12 139 TYR B CA 1
ATOM 2034 C C . TYR B 1 139 ? -1.114 20.661 43.760 1.00 19.97 139 TYR B C 1
ATOM 2035 O O . TYR B 1 139 ? -2.112 21.099 43.177 1.00 19.68 139 TYR B O 1
ATOM 2044 N N . GLN B 1 140 ? -0.776 20.998 44.998 1.00 19.88 140 GLN B N 1
ATOM 2045 C CA . GLN B 1 140 ? -1.540 21.936 45.806 1.00 20.74 140 GLN B CA 1
ATOM 2046 C C . GLN B 1 140 ? -0.511 22.875 46.423 1.00 21.56 140 GLN B C 1
ATOM 2047 O O . GLN B 1 140 ? 0.438 22.433 47.069 1.00 21.10 140 GLN B O 1
ATOM 2053 N N . LEU B 1 141 ? -0.684 24.171 46.200 1.00 21.84 141 LEU B N 1
ATOM 2054 C CA . LEU B 1 141 ? 0.247 25.154 46.727 1.00 21.08 141 LEU B CA 1
ATOM 2055 C C . LEU B 1 141 ? -0.306 25.885 47.940 1.00 22.22 141 LEU B C 1
ATOM 2056 O O . LEU B 1 141 ? -1.442 26.356 47.925 1.00 22.58 141 LEU B O 1
ATOM 2061 N N . LYS B 1 142 ? 0.490 25.954 48.999 1.00 22.33 142 LYS B N 1
ATOM 2062 C CA . LYS B 1 142 ? 0.088 26.683 50.198 1.00 23.82 142 LYS B CA 1
ATOM 2063 C C . LYS B 1 142 ? 1.070 27.835 50.304 1.00 24.24 142 LYS B C 1
ATOM 2064 O O . LYS B 1 142 ? 2.264 27.626 50.496 1.00 21.69 142 LYS B O 1
ATOM 2070 N N . SER B 1 143 ? 0.561 29.052 50.152 1.00 26.36 143 SER B N 1
ATOM 2071 C CA . SER B 1 143 ? 1.399 30.241 50.209 1.00 28.04 143 SER B CA 1
ATOM 2072 C C . SER B 1 143 ? 0.744 31.328 51.050 1.00 29.29 143 SER B C 1
ATOM 2073 O O . SER B 1 143 ? -0.261 31.022 51.730 1.00 29.03 143 SER B O 1
ATOM 2077 N N . THR C 1 2 ? -3.196 -1.993 0.611 1.00 27.73 2 THR C N 1
ATOM 2078 C CA . THR C 1 2 ? -1.810 -1.473 0.781 1.00 28.15 2 THR C CA 1
ATOM 2079 C C . THR C 1 2 ? -1.282 -1.686 2.199 1.00 26.75 2 THR C C 1
ATOM 2080 O O . THR C 1 2 ? -2.036 -1.620 3.172 1.00 26.08 2 THR C O 1
ATOM 2084 N N . ILE C 1 3 ? 0.017 -1.964 2.300 1.00 25.04 3 ILE C N 1
ATOM 2085 C CA . ILE C 1 3 ? 0.684 -2.181 3.584 1.00 22.49 3 ILE C CA 1
ATOM 2086 C C . ILE C 1 3 ? 1.204 -0.840 4.112 1.00 20.95 3 ILE C C 1
ATOM 2087 O O . ILE C 1 3 ? 1.815 -0.076 3.368 1.00 20.91 3 ILE C O 1
ATOM 2092 N N . HIS C 1 4 ? 0.943 -0.552 5.387 1.00 20.31 4 HIS C N 1
ATOM 2093 C CA . HIS C 1 4 ? 1.405 0.690 6.019 1.00 19.43 4 HIS C CA 1
ATOM 2094 C C . HIS C 1 4 ? 2.221 0.372 7.269 1.00 18.52 4 HIS C C 1
ATOM 2095 O O . HIS C 1 4 ? 1.780 -0.406 8.124 1.00 17.80 4 HIS C O 1
ATOM 2102 N N . LYS C 1 5 ? 3.408 0.972 7.366 1.00 16.51 5 LYS C N 1
ATOM 2103 C CA . LYS C 1 5 ? 4.305 0.781 8.516 1.00 16.67 5 LYS C CA 1
ATOM 2104 C C . LYS C 1 5 ? 4.691 2.171 9.014 1.00 16.18 5 LYS C C 1
ATOM 2105 O O . LYS C 1 5 ? 4.996 3.061 8.215 1.00 15.62 5 LYS C O 1
ATOM 2111 N N . LYS C 1 6 ? 4.696 2.349 10.331 1.00 15.61 6 LYS C N 1
ATOM 2112 C CA . LYS C 1 6 ? 4.970 3.653 10.918 1.00 16.51 6 LYS C CA 1
ATOM 2113 C C . LYS C 1 6 ? 6.208 3.812 11.796 1.00 17.00 6 LYS C C 1
ATOM 2114 O O . LYS C 1 6 ? 6.571 2.929 12.572 1.00 16.73 6 LYS C O 1
ATOM 2120 N N . GLY C 1 7 ? 6.847 4.967 11.663 1.00 17.01 7 GLY C N 1
ATOM 2121 C CA . GLY C 1 7 ? 8.018 5.284 12.462 1.00 17.28 7 GLY C CA 1
ATOM 2122 C C . GLY C 1 7 ? 7.750 6.674 12.998 1.00 16.15 7 GLY C C 1
ATOM 2123 O O . GLY C 1 7 ? 6.923 7.391 12.437 1.00 17.31 7 GLY C O 1
ATOM 2124 N N . GLN C 1 8 ? 8.413 7.067 14.077 1.00 17.36 8 GLN C N 1
ATOM 2125 C CA . GLN C 1 8 ? 8.193 8.402 14.613 1.00 17.16 8 GLN C CA 1
ATOM 2126 C C . GLN C 1 8 ? 9.426 8.960 15.305 1.00 15.82 8 GLN C C 1
ATOM 2127 O O . GLN C 1 8 ? 10.375 8.229 15.590 1.00 16.17 8 GLN C O 1
ATOM 2133 N N . ALA C 1 9 ? 9.413 10.266 15.548 1.00 15.20 9 ALA C N 1
ATOM 2134 C CA . ALA C 1 9 ? 10.521 10.934 16.213 1.00 15.48 9 ALA C CA 1
ATOM 2135 C C . ALA C 1 9 ? 10.024 12.124 17.009 1.00 15.67 9 ALA C C 1
ATOM 2136 O O . ALA C 1 9 ? 8.941 12.649 16.756 1.00 15.35 9 ALA C O 1
ATOM 2138 N N . HIS C 1 10 ? 10.827 12.539 17.980 1.00 14.64 10 HIS C N 1
ATOM 2139 C CA . HIS C 1 10 ? 10.498 13.664 18.830 1.00 15.59 10 HIS C CA 1
ATOM 2140 C C . HIS C 1 10 ? 11.742 14.516 18.919 1.00 14.90 10 HIS C C 1
ATOM 2141 O O . HIS C 1 10 ? 12.858 13.996 18.900 1.00 15.73 10 HIS C O 1
ATOM 2148 N N . TRP C 1 11 ? 11.552 15.827 18.974 1.00 15.37 11 TRP C N 1
ATOM 2149 C CA . TRP C 1 11 ? 12.671 16.744 19.108 1.00 14.86 11 TRP C CA 1
ATOM 2150 C C . TRP C 1 11 ? 12.239 17.934 19.934 1.00 17.13 11 TRP C C 1
ATOM 2151 O O . TRP C 1 11 ? 11.067 18.328 19.915 1.00 15.32 11 TRP C O 1
ATOM 2162 N N . GLU C 1 12 ? 13.190 18.500 20.666 1.00 17.67 12 GLU C N 1
ATOM 2163 C CA . GLU C 1 12 ? 12.919 19.659 21.495 1.00 19.47 12 GLU C CA 1
ATOM 2164 C C . GLU C 1 12 ? 14.134 20.571 21.503 1.00 19.25 12 GLU C C 1
ATOM 2165 O O . GLU C 1 12 ? 15.274 20.103 21.499 1.00 17.72 12 GLU C O 1
ATOM 2171 N N . SER C 1 13 ? 13.868 21.873 21.479 1.00 21.38 13 SER C N 1
ATOM 2172 C CA . SER C 1 13 ? 14.895 22.913 21.494 1.00 23.10 13 SER C CA 1
ATOM 2173 C C . SER C 1 13 ? 15.664 22.999 20.172 1.00 23.75 13 SER C C 1
ATOM 2174 O O . SER C 1 13 ? 15.272 22.383 19.179 1.00 22.81 13 SER C O 1
ATOM 2177 N N . ASP C 1 14 ? 16.759 23.758 20.159 1.00 24.61 14 ASP C N 1
ATOM 2178 C CA . ASP C 1 14 ? 17.549 23.919 18.937 1.00 25.16 14 ASP C CA 1
ATOM 2179 C C . ASP C 1 14 ? 18.419 22.709 18.605 1.00 25.46 14 ASP C C 1
ATOM 2180 O O . ASP C 1 14 ? 18.351 21.678 19.272 1.00 24.35 14 ASP C O 1
ATOM 2185 N N . ILE C 1 15 ? 19.242 22.843 17.571 1.00 26.36 15 ILE C N 1
ATOM 2186 C CA . ILE C 1 15 ? 20.101 21.748 17.129 1.00 28.15 15 ILE C CA 1
ATOM 2187 C C . ILE C 1 15 ? 21.360 21.537 17.968 1.00 28.58 15 ILE C C 1
ATOM 2188 O O . ILE C 1 15 ? 21.900 20.428 18.025 1.00 28.79 15 ILE C O 1
ATOM 2193 N N . LYS C 1 16 ? 21.831 22.597 18.617 1.00 28.65 16 LYS C N 1
ATOM 2194 C CA . LYS C 1 16 ? 23.027 22.481 19.434 1.00 29.87 16 LYS C CA 1
ATOM 2195 C C . LYS C 1 16 ? 22.742 22.026 20.854 1.00 30.56 16 LYS C C 1
ATOM 2196 O O . LYS C 1 16 ? 23.386 21.106 21.358 1.00 31.42 16 LYS C O 1
ATOM 2197 N N . ARG C 1 17 ? 21.777 22.669 21.506 1.00 30.18 17 ARG C N 1
ATOM 2198 C CA . ARG C 1 17 ? 21.448 22.300 22.869 1.00 29.20 17 ARG C CA 1
ATOM 2199 C C . ARG C 1 17 ? 20.202 21.445 22.951 1.00 28.82 17 ARG C C 1
ATOM 2200 O O . ARG C 1 17 ? 19.790 21.040 24.039 1.00 29.56 17 ARG C O 1
ATOM 2201 N N . GLY C 1 18 ? 19.611 21.157 21.793 1.00 28.13 18 GLY C N 1
ATOM 2202 C CA . GLY C 1 18 ? 18.402 20.354 21.749 1.00 26.50 18 GLY C CA 1
ATOM 2203 C C . GLY C 1 18 ? 18.676 18.870 21.629 1.00 26.45 18 GLY C C 1
ATOM 2204 O O . GLY C 1 18 ? 19.814 18.444 21.406 1.00 26.19 18 GLY C O 1
ATOM 2205 N N . LYS C 1 19 ? 17.632 18.067 21.777 1.00 24.13 19 LYS C N 1
ATOM 2206 C CA . LYS C 1 19 ? 17.802 16.624 21.694 1.00 22.61 19 LYS C CA 1
ATOM 2207 C C . LYS C 1 19 ? 16.539 15.971 21.158 1.00 20.39 19 LYS C C 1
ATOM 2208 O O . LYS C 1 19 ? 15.480 16.593 21.113 1.00 18.03 19 LYS C O 1
ATOM 2214 N N . GLY C 1 20 ? 16.646 14.714 20.748 1.00 17.26 20 GLY C N 1
ATOM 2215 C CA . GLY C 1 20 ? 15.473 14.045 20.233 1.00 15.47 20 GLY C CA 1
ATOM 2216 C C . GLY C 1 20 ? 15.485 12.565 20.514 1.00 15.04 20 GLY C C 1
ATOM 2217 O O . GLY C 1 20 ? 16.417 12.055 21.134 1.00 13.02 20 GLY C O 1
ATOM 2218 N N . THR C 1 21 ? 14.424 11.884 20.087 1.00 13.27 21 THR C N 1
ATOM 2219 C CA . THR C 1 21 ? 14.319 10.443 20.238 1.00 12.01 21 THR C CA 1
ATOM 2220 C C . THR C 1 21 ? 13.609 9.916 18.996 1.00 13.76 21 THR C C 1
ATOM 2221 O O . THR C 1 21 ? 12.917 10.661 18.285 1.00 12.21 21 THR C O 1
ATOM 2225 N N . VAL C 1 22 ? 13.788 8.630 18.735 1.00 12.46 22 VAL C N 1
ATOM 2226 C CA . VAL C 1 22 ? 13.183 8.003 17.572 1.00 13.58 22 VAL C CA 1
ATOM 2227 C C . VAL C 1 22 ? 12.558 6.676 17.990 1.00 13.70 22 VAL C C 1
ATOM 2228 O O . VAL C 1 22 ? 13.113 5.956 18.817 1.00 12.05 22 VAL C O 1
ATOM 2232 N N . SER C 1 23 ? 11.400 6.369 17.415 1.00 12.08 23 SER C N 1
ATOM 2233 C CA . SER C 1 23 ? 10.663 5.152 17.741 1.00 12.78 23 SER C CA 1
ATOM 2234 C C . SER C 1 23 ? 10.077 4.486 16.491 1.00 12.92 23 SER C C 1
ATOM 2235 O O . SER C 1 23 ? 10.012 5.085 15.418 1.00 13.55 23 SER C O 1
ATOM 2238 N N . THR C 1 24 ? 9.637 3.245 16.642 1.00 13.29 24 THR C N 1
ATOM 2239 C CA . THR C 1 24 ? 9.006 2.523 15.549 1.00 15.13 24 THR C CA 1
ATOM 2240 C C . THR C 1 24 ? 7.747 1.922 16.145 1.00 15.82 24 THR C C 1
ATOM 2241 O O . THR C 1 24 ? 7.665 1.711 17.359 1.00 15.54 24 THR C O 1
ATOM 2245 N N . GLU C 1 25 ? 6.768 1.636 15.301 1.00 16.66 25 GLU C N 1
ATOM 2246 C CA . GLU C 1 25 ? 5.521 1.087 15.793 1.00 17.23 25 GLU C CA 1
ATOM 2247 C C . GLU C 1 25 ? 5.691 -0.307 16.404 1.00 17.77 25 GLU C C 1
ATOM 2248 O O . GLU C 1 25 ? 4.963 -0.662 17.322 1.00 17.27 25 GLU C O 1
ATOM 2254 N N . SER C 1 26 ? 6.664 -1.081 15.924 1.00 16.85 26 SER C N 1
ATOM 2255 C CA . SER C 1 26 ? 6.894 -2.429 16.448 1.00 17.87 26 SER C CA 1
ATOM 2256 C C . SER C 1 26 ? 7.492 -2.382 17.848 1.00 17.67 26 SER C C 1
ATOM 2257 O O . SER C 1 26 ? 7.398 -3.348 18.606 1.00 18.80 26 SER C O 1
ATOM 2260 N N . GLY C 1 27 ? 8.129 -1.264 18.176 1.00 18.33 27 GLY C N 1
ATOM 2261 C CA . GLY C 1 27 ? 8.749 -1.123 19.481 1.00 16.66 27 GLY C CA 1
ATOM 2262 C C . GLY C 1 27 ? 10.247 -1.403 19.499 1.00 16.20 27 GLY C C 1
ATOM 2263 O O . GLY C 1 27 ? 10.906 -1.143 20.511 1.00 15.37 27 GLY C O 1
ATOM 2264 N N . VAL C 1 28 ? 10.803 -1.921 18.400 1.00 14.82 28 VAL C N 1
ATOM 2265 C CA . VAL C 1 28 ? 12.240 -2.222 18.354 1.00 15.07 28 VAL C CA 1
ATOM 2266 C C . VAL C 1 28 ? 13.040 -0.965 18.697 1.00 16.06 28 VAL C C 1
ATOM 2267 O O . VAL C 1 28 ? 14.169 -1.039 19.194 1.00 15.01 28 VAL C O 1
ATOM 2271 N N . LEU C 1 29 ? 12.434 0.183 18.418 1.00 14.66 29 LEU C N 1
ATOM 2272 C CA . LEU C 1 29 ? 12.994 1.487 18.745 1.00 15.06 29 LEU C CA 1
ATOM 2273 C C . LEU C 1 29 ? 11.900 2.137 19.585 1.00 14.60 29 LEU C C 1
ATOM 2274 O O . LEU C 1 29 ? 10.766 2.283 19.127 1.00 14.59 29 LEU C O 1
ATOM 2279 N N . ASN C 1 30 ? 12.223 2.492 20.825 1.00 14.08 30 ASN C N 1
ATOM 2280 C CA . ASN C 1 30 ? 11.242 3.109 21.713 1.00 14.35 30 ASN C CA 1
ATOM 2281 C C . ASN C 1 30 ? 11.862 4.325 22.384 1.00 13.76 30 ASN C C 1
ATOM 2282 O O . ASN C 1 30 ? 12.566 4.205 23.384 1.00 13.57 30 ASN C O 1
ATOM 2287 N N . GLN C 1 31 ? 11.598 5.492 21.808 1.00 12.80 31 GLN C N 1
ATOM 2288 C CA . GLN C 1 31 ? 12.134 6.756 22.299 1.00 14.32 31 GLN C CA 1
ATOM 2289 C C . GLN C 1 31 ? 13.646 6.664 22.452 1.00 13.67 31 GLN C C 1
ATOM 2290 O O . GLN C 1 31 ? 14.210 7.052 23.481 1.00 14.26 31 GLN C O 1
ATOM 2296 N N . GLN C 1 32 ? 14.301 6.142 21.418 1.00 13.39 32 GLN C N 1
ATOM 2297 C CA . GLN C 1 32 ? 15.749 6.010 21.443 1.00 12.49 32 GLN C CA 1
ATOM 2298 C C . GLN C 1 32 ? 16.390 7.358 21.171 1.00 13.19 32 GLN C C 1
ATOM 2299 O O . GLN C 1 32 ? 16.115 8.000 20.155 1.00 10.85 32 GLN C O 1
ATOM 2305 N N . PRO C 1 33 ? 17.247 7.815 22.089 1.00 11.90 33 PRO C N 1
ATOM 2306 C CA . PRO C 1 33 ? 17.910 9.106 21.902 1.00 12.01 33 PRO C CA 1
ATOM 2307 C C . PRO C 1 33 ? 18.726 9.213 20.609 1.00 12.22 33 PRO C C 1
ATOM 2308 O O . PRO C 1 33 ? 19.296 8.228 20.132 1.00 11.09 33 PRO C O 1
ATOM 2312 N N . TYR C 1 34 ? 18.753 10.421 20.048 1.00 13.03 34 TYR C N 1
ATOM 2313 C CA . TYR C 1 34 ? 19.552 10.733 18.871 1.00 12.59 34 TYR C CA 1
ATOM 2314 C C . TYR C 1 34 ? 19.718 12.251 18.832 1.00 12.89 34 TYR C C 1
ATOM 2315 O O . TYR C 1 34 ? 18.939 12.989 19.443 1.00 12.95 34 TYR C O 1
ATOM 2324 N N . GLY C 1 35 ? 20.745 12.718 18.133 1.00 14.84 35 GLY C N 1
ATOM 2325 C CA . GLY C 1 35 ? 20.981 14.148 18.054 1.00 14.19 35 GLY C CA 1
ATOM 2326 C C . GLY C 1 35 ? 22.171 14.512 17.189 1.00 15.78 35 GLY C C 1
ATOM 2327 O O . GLY C 1 35 ? 22.707 13.675 16.452 1.00 14.90 35 GLY C O 1
ATOM 2328 N N . PHE C 1 36 ? 22.592 15.768 17.278 1.00 17.19 36 PHE C N 1
ATOM 2329 C CA . PHE C 1 36 ? 23.726 16.238 16.493 1.00 19.25 36 PHE C CA 1
ATOM 2330 C C . PHE C 1 36 ? 24.943 15.379 16.796 1.00 18.08 36 PHE C C 1
ATOM 2331 O O . PHE C 1 36 ? 25.680 14.979 15.895 1.00 17.19 36 PHE C O 1
ATOM 2339 N N . ASN C 1 37 ? 25.132 15.083 18.077 1.00 18.51 37 ASN C N 1
ATOM 2340 C CA . ASN C 1 37 ? 26.266 14.286 18.531 1.00 18.73 37 ASN C CA 1
ATOM 2341 C C . ASN C 1 37 ? 26.361 12.928 17.846 1.00 17.16 37 ASN C C 1
ATOM 2342 O O . ASN C 1 37 ? 27.407 12.577 17.317 1.00 17.15 37 ASN C O 1
ATOM 2347 N N . THR C 1 38 ? 25.272 12.163 17.845 1.00 16.60 38 THR C N 1
ATOM 2348 C CA . THR C 1 38 ? 25.314 10.841 17.225 1.00 14.84 38 THR C CA 1
ATOM 2349 C C . THR C 1 38 ? 25.274 10.862 15.697 1.00 14.30 38 THR C C 1
ATOM 2350 O O . THR C 1 38 ? 25.779 9.943 15.055 1.00 14.86 38 THR C O 1
ATOM 2354 N N . ARG C 1 39 ? 24.707 11.906 15.097 1.00 13.61 39 ARG C N 1
ATOM 2355 C CA . ARG C 1 39 ? 24.641 11.931 13.634 1.00 14.09 39 ARG C CA 1
ATOM 2356 C C . ARG C 1 39 ? 25.859 12.551 12.955 1.00 15.22 39 ARG C C 1
ATOM 2357 O O . ARG C 1 39 ? 26.370 12.024 11.955 1.00 13.41 39 ARG C O 1
ATOM 2365 N N . PHE C 1 40 ? 26.341 13.656 13.514 1.00 14.44 40 PHE C N 1
ATOM 2366 C CA . PHE C 1 40 ? 27.458 14.366 12.915 1.00 16.17 40 PHE C CA 1
ATOM 2367 C C . PHE C 1 40 ? 28.775 14.340 13.673 1.00 18.61 40 PHE C C 1
ATOM 2368 O O . PHE C 1 40 ? 29.832 14.599 13.083 1.00 19.44 40 PHE C O 1
ATOM 2376 N N . GLU C 1 41 ? 28.727 14.029 14.965 1.00 19.23 41 GLU C N 1
ATOM 2377 C CA . GLU C 1 41 ? 29.951 14.025 15.772 1.00 21.44 41 GLU C CA 1
ATOM 2378 C C . GLU C 1 41 ? 30.537 12.651 16.093 1.00 21.88 41 GLU C C 1
ATOM 2379 O O . GLU C 1 41 ? 31.467 12.533 16.902 1.00 20.78 41 GLU C O 1
ATOM 2385 N N . GLY C 1 42 ? 29.992 11.620 15.460 1.00 20.62 42 GLY C N 1
ATOM 2386 C CA . GLY C 1 42 ? 30.489 10.273 15.665 1.00 21.72 42 GLY C CA 1
ATOM 2387 C C . GLY C 1 42 ? 30.238 9.627 17.015 1.00 21.44 42 GLY C C 1
ATOM 2388 O O . GLY C 1 42 ? 30.817 8.579 17.309 1.00 20.78 42 GLY C O 1
ATOM 2389 N N . GLU C 1 43 ? 29.386 10.223 17.842 1.00 19.77 43 GLU C N 1
ATOM 2390 C CA . GLU C 1 43 ? 29.102 9.639 19.149 1.00 21.21 43 GLU C CA 1
ATOM 2391 C C . GLU C 1 43 ? 28.248 8.389 18.979 1.00 20.63 43 GLU C C 1
ATOM 2392 O O . GLU C 1 43 ? 27.259 8.393 18.234 1.00 18.00 43 GLU C O 1
ATOM 2398 N N . LYS C 1 44 ? 28.622 7.314 19.665 1.00 18.53 44 LYS C N 1
ATOM 2399 C CA . LYS C 1 44 ? 27.863 6.074 19.548 1.00 18.31 44 LYS C CA 1
ATOM 2400 C C . LYS C 1 44 ? 26.386 6.297 19.867 1.00 17.15 44 LYS C C 1
ATOM 2401 O O . LYS C 1 44 ? 26.039 6.866 20.895 1.00 14.59 44 LYS C O 1
ATOM 2407 N N . GLY C 1 45 ? 25.515 5.852 18.972 1.00 16.03 45 GLY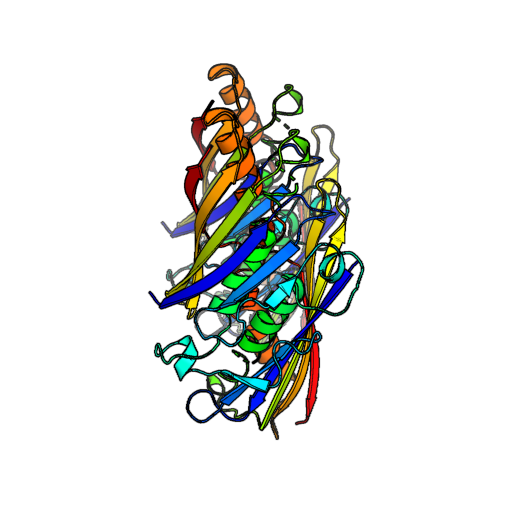 C N 1
ATOM 2408 C CA . GLY C 1 45 ? 24.087 6.029 19.187 1.00 15.65 45 GLY C CA 1
ATOM 2409 C C . GLY C 1 45 ? 23.369 5.910 17.863 1.00 15.02 45 GLY C C 1
ATOM 2410 O O . GLY C 1 45 ? 24.023 5.906 16.816 1.00 13.38 45 GLY C O 1
ATOM 2411 N N . THR C 1 46 ? 22.041 5.814 17.875 1.00 13.49 46 THR C N 1
ATOM 2412 C CA . THR C 1 46 ? 21.351 5.677 16.600 1.00 13.80 46 THR C CA 1
ATOM 2413 C C . THR C 1 46 ? 21.330 7.000 15.839 1.00 13.36 46 THR C C 1
ATOM 2414 O O . THR C 1 46 ? 21.705 8.054 16.363 1.00 11.59 46 THR C O 1
ATOM 2418 N N . ASN C 1 47 ? 20.942 6.913 14.573 1.00 11.79 47 ASN C N 1
ATOM 2419 C CA . ASN C 1 47 ? 20.887 8.056 13.686 1.00 10.97 47 ASN C CA 1
ATOM 2420 C C . ASN C 1 47 ? 20.159 7.564 12.434 1.00 9.47 47 ASN C C 1
ATOM 2421 O O . ASN C 1 47 ? 20.046 6.353 12.213 1.00 10.00 47 ASN C O 1
ATOM 2426 N N . PRO C 1 48 ? 19.631 8.489 11.618 1.00 8.59 48 PRO C N 1
ATOM 2427 C CA . PRO C 1 48 ? 18.912 8.098 10.403 1.00 8.98 48 PRO C CA 1
ATOM 2428 C C . PRO C 1 48 ? 19.712 7.188 9.490 1.00 9.62 48 PRO C C 1
ATOM 24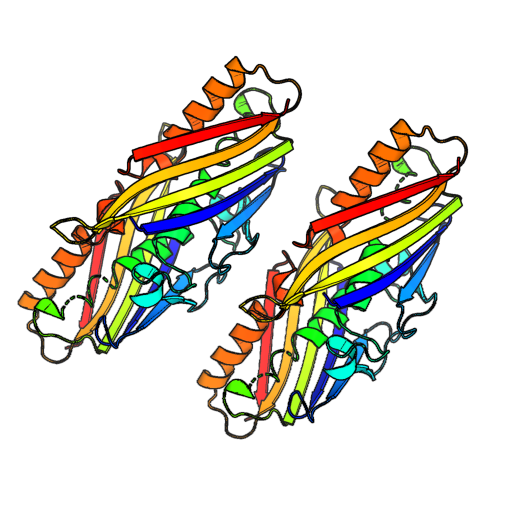29 O O . PRO C 1 48 ? 19.184 6.204 8.971 1.00 9.95 48 PRO C O 1
ATOM 2433 N N . GLU C 1 49 ? 20.989 7.511 9.300 1.00 9.35 49 GLU C N 1
ATOM 2434 C CA . GLU C 1 49 ? 21.834 6.724 8.407 1.00 10.18 49 GLU C CA 1
ATOM 2435 C C . GLU C 1 49 ? 21.911 5.243 8.755 1.00 10.87 49 GLU C C 1
ATOM 2436 O O . GLU C 1 49 ? 21.752 4.407 7.871 1.00 9.84 49 GLU C O 1
ATOM 2442 N N . GLU C 1 50 ? 22.149 4.897 10.019 1.00 9.23 50 GLU C N 1
ATOM 2443 C CA . GLU C 1 50 ? 22.227 3.480 10.336 1.00 10.47 50 GLU C CA 1
ATOM 2444 C C . GLU C 1 50 ? 20.865 2.797 10.215 1.00 9.14 50 GLU C C 1
ATOM 2445 O O . GLU C 1 50 ? 20.802 1.613 9.920 1.00 9.49 50 GLU C O 1
ATOM 2451 N N . LEU C 1 51 ? 19.779 3.538 10.421 1.00 8.81 51 LEU C N 1
ATOM 2452 C CA . LEU C 1 51 ? 18.448 2.947 10.301 1.00 9.34 51 LEU C CA 1
ATOM 2453 C C . LEU C 1 51 ? 18.154 2.640 8.824 1.00 10.31 51 LEU C C 1
ATOM 2454 O O . LEU C 1 51 ? 17.525 1.627 8.502 1.00 7.33 51 LEU C O 1
ATOM 2459 N N . ILE C 1 52 ? 18.603 3.510 7.927 1.00 9.52 52 ILE C N 1
ATOM 2460 C CA . ILE C 1 52 ? 18.403 3.264 6.500 1.00 9.58 52 ILE C CA 1
ATOM 2461 C C . ILE C 1 52 ? 19.268 2.073 6.094 1.00 8.85 52 ILE C C 1
ATOM 2462 O O . ILE C 1 52 ? 18.839 1.209 5.322 1.00 7.72 52 ILE C O 1
ATOM 2467 N N . GLY C 1 53 ? 20.479 2.010 6.638 1.00 9.87 53 GLY C N 1
ATOM 2468 C CA . GLY C 1 53 ? 21.364 0.892 6.336 1.00 10.60 53 GLY C CA 1
ATOM 2469 C C . GLY C 1 53 ? 20.771 -0.441 6.773 1.00 10.12 53 GLY C C 1
ATOM 2470 O O . GLY C 1 53 ? 20.783 -1.426 6.023 1.00 9.12 53 GLY C O 1
ATOM 2471 N N . ALA C 1 54 ? 20.251 -0.488 7.996 1.00 11.00 54 ALA C N 1
ATOM 2472 C CA . ALA C 1 54 ? 19.661 -1.732 8.508 1.00 10.65 54 ALA C CA 1
ATOM 2473 C C . ALA C 1 54 ? 18.477 -2.154 7.637 1.00 11.56 54 ALA C C 1
ATOM 2474 O O . ALA C 1 54 ? 18.309 -3.338 7.334 1.00 11.56 54 ALA C O 1
ATOM 2476 N N . ALA C 1 55 ? 17.662 -1.181 7.234 1.00 10.14 55 ALA C N 1
ATOM 2477 C CA . ALA C 1 55 ? 16.500 -1.456 6.393 1.00 10.70 55 ALA C CA 1
ATOM 2478 C C . ALA C 1 55 ? 16.937 -2.019 5.045 1.00 11.57 55 ALA C C 1
ATOM 2479 O O . ALA C 1 55 ? 16.367 -2.984 4.541 1.00 11.29 55 ALA C O 1
ATOM 2481 N N . HIS C 1 56 ? 17.959 -1.404 4.467 1.00 10.80 56 HIS C N 1
ATOM 2482 C CA . HIS C 1 56 ? 18.456 -1.826 3.166 1.00 10.72 56 HIS C CA 1
ATOM 2483 C C . HIS C 1 56 ? 19.060 -3.223 3.233 1.00 10.26 56 HIS C C 1
ATOM 2484 O O . HIS C 1 56 ? 18.787 -4.068 2.382 1.00 9.79 56 HIS C O 1
ATOM 2491 N N . ALA C 1 57 ? 19.878 -3.468 4.247 1.00 9.82 57 ALA C N 1
ATOM 2492 C CA . ALA C 1 57 ? 20.493 -4.776 4.406 1.00 10.38 57 ALA C CA 1
ATOM 2493 C C . ALA C 1 57 ? 19.405 -5.833 4.567 1.00 10.25 57 ALA C C 1
ATOM 2494 O O . ALA C 1 57 ? 19.499 -6.929 4.004 1.00 8.45 57 ALA C O 1
ATOM 2496 N N . ALA C 1 58 ? 18.362 -5.497 5.321 1.00 10.39 58 ALA C N 1
ATOM 2497 C CA . ALA C 1 58 ? 17.267 -6.435 5.551 1.00 12.89 58 ALA C CA 1
ATOM 2498 C C . ALA C 1 58 ? 16.447 -6.702 4.291 1.00 12.73 58 ALA C C 1
ATOM 2499 O O . ALA C 1 58 ? 16.181 -7.857 3.956 1.00 14.27 58 ALA C O 1
ATOM 2501 N N . CYS C 1 59 ? 16.047 -5.644 3.590 1.00 12.88 59 CYS C N 1
ATOM 2502 C CA . CYS C 1 59 ? 15.266 -5.803 2.371 1.00 13.28 59 CYS C CA 1
ATOM 2503 C C . CYS C 1 59 ? 16.054 -6.596 1.327 1.00 14.64 59 CYS C C 1
ATOM 2504 O O . CYS C 1 59 ? 15.547 -7.564 0.758 1.00 14.09 59 CYS C O 1
ATOM 2507 N N . PHE C 1 60 ? 17.283 -6.163 1.065 1.00 11.22 60 PHE C N 1
ATOM 2508 C CA . PHE C 1 60 ? 18.152 -6.836 0.102 1.00 13.44 60 PHE C CA 1
ATOM 2509 C C . PHE C 1 60 ? 18.346 -8.316 0.424 1.00 12.49 60 PHE C C 1
ATOM 2510 O O . PHE C 1 60 ? 18.243 -9.162 -0.461 1.00 11.52 60 PHE C O 1
ATOM 2518 N N . SER C 1 61 ? 18.634 -8.637 1.682 1.00 11.26 61 SER C N 1
ATOM 2519 C CA . SER C 1 61 ? 18.866 -10.035 2.035 1.00 12.13 61 SER C CA 1
ATOM 2520 C C . SER C 1 61 ? 17.625 -10.901 1.783 1.00 13.35 61 SER C C 1
ATOM 2521 O O . SER C 1 61 ? 17.735 -12.019 1.265 1.00 12.68 61 SER C O 1
ATOM 2532 N N . ALA C 1 63 ? 15.214 -10.183 -0.320 1.00 15.05 63 ALA C N 1
ATOM 2533 C CA . ALA C 1 63 ? 15.023 -10.211 -1.764 1.00 14.32 63 ALA C CA 1
ATOM 2534 C C . ALA C 1 63 ? 15.922 -11.262 -2.417 1.00 14.70 63 ALA C C 1
ATOM 2535 O O . ALA C 1 63 ? 15.497 -11.957 -3.342 1.00 15.52 63 ALA C O 1
ATOM 2537 N N . LEU C 1 64 ? 17.157 -11.386 -1.937 1.00 13.48 64 LEU C N 1
ATOM 2538 C CA . LEU C 1 64 ? 18.075 -12.372 -2.495 1.00 13.38 64 LEU C CA 1
ATOM 2539 C C . LEU C 1 64 ? 17.564 -13.792 -2.247 1.00 13.61 64 LEU C C 1
ATOM 2540 O O . LEU C 1 64 ? 17.601 -14.636 -3.148 1.00 12.75 64 LEU C O 1
ATOM 2545 N N . SER C 1 65 ? 17.080 -14.068 -1.039 1.00 14.18 65 SER C N 1
ATOM 2546 C CA . SER C 1 65 ? 16.568 -15.404 -0.749 1.00 16.04 65 SER C CA 1
ATOM 2547 C C . SER C 1 65 ? 15.378 -15.726 -1.644 1.00 16.00 65 SER C C 1
ATOM 2548 O O . SER C 1 65 ? 15.256 -16.840 -2.151 1.00 16.35 65 SER C O 1
ATOM 2551 N N . LEU C 1 66 ? 14.497 -14.748 -1.828 1.00 16.20 66 LEU C N 1
ATOM 2552 C CA . LEU C 1 66 ? 13.312 -14.928 -2.668 1.00 18.50 66 LEU C CA 1
ATOM 2553 C C . LEU C 1 66 ? 13.710 -15.225 -4.110 1.00 18.99 66 LEU C C 1
ATOM 2554 O O . LEU C 1 66 ? 13.243 -16.192 -4.707 1.00 18.10 66 LEU C O 1
ATOM 2567 N N . LEU C 1 68 ? 16.491 -16.341 -5.283 1.00 19.92 68 LEU C N 1
ATOM 2568 C CA . LEU C 1 68 ? 17.183 -17.618 -5.394 1.00 19.50 68 LEU C CA 1
ATOM 2569 C C . LEU C 1 68 ? 16.143 -18.734 -5.402 1.00 20.47 68 LEU C C 1
ATOM 2570 O O . LEU C 1 68 ? 16.296 -19.726 -6.112 1.00 20.92 68 LEU C O 1
ATOM 2575 N N . GLY C 1 69 ? 15.088 -18.566 -4.606 1.00 20.83 69 GLY C N 1
ATOM 2576 C CA . GLY C 1 69 ? 14.042 -19.574 -4.541 1.00 23.12 69 GLY C CA 1
ATOM 2577 C C . GLY C 1 69 ? 13.340 -19.744 -5.874 1.00 25.29 69 GLY C C 1
ATOM 2578 O O . GLY C 1 69 ? 13.053 -20.865 -6.301 1.00 27.30 69 GLY C O 1
ATOM 2579 N N . GLU C 1 70 ? 13.061 -18.626 -6.535 1.00 26.03 70 GLU C N 1
ATOM 2580 C CA . GLU C 1 70 ? 12.395 -18.649 -7.833 1.00 27.97 70 GLU C CA 1
ATOM 2581 C C . GLU C 1 70 ? 13.251 -19.407 -8.844 1.00 27.96 70 GLU C C 1
ATOM 2582 O O . GLU C 1 70 ? 12.724 -20.064 -9.742 1.00 29.62 70 GLU C O 1
ATOM 2588 N N . ALA C 1 71 ? 14.571 -19.312 -8.691 1.00 26.72 71 ALA C N 1
ATOM 2589 C CA . ALA C 1 71 ? 15.498 -20.000 -9.581 1.00 25.82 71 ALA C CA 1
ATOM 2590 C C . ALA C 1 71 ? 15.647 -21.454 -9.146 1.00 25.53 71 ALA C C 1
ATOM 2591 O O . ALA C 1 71 ? 16.305 -22.249 -9.819 1.00 26.50 71 ALA C O 1
ATOM 2593 N N . GLY C 1 72 ? 15.031 -21.789 -8.014 1.00 24.03 72 GLY C N 1
ATOM 2594 C CA . GLY C 1 72 ? 15.084 -23.147 -7.501 1.00 23.31 72 GLY C CA 1
ATOM 2595 C C . GLY C 1 72 ? 16.256 -23.412 -6.576 1.00 23.44 72 GLY C C 1
ATOM 2596 O O . GLY C 1 72 ? 16.725 -24.544 -6.477 1.00 24.49 72 GLY C O 1
ATOM 2597 N N . PHE C 1 73 ? 16.729 -22.370 -5.896 1.00 22.29 73 PHE C N 1
ATOM 2598 C CA . PHE C 1 73 ? 17.860 -22.487 -4.979 1.00 21.37 73 PHE C CA 1
ATOM 2599 C C . PHE C 1 73 ? 17.473 -22.056 -3.569 1.00 21.33 73 PHE C C 1
ATOM 2600 O O . PHE C 1 73 ? 16.598 -21.208 -3.379 1.00 21.80 73 PHE C O 1
ATOM 2608 N N . THR C 1 74 ? 18.130 -22.647 -2.581 1.00 20.86 74 THR C N 1
ATOM 2609 C CA . THR C 1 74 ? 17.852 -22.300 -1.198 1.00 20.59 74 THR C CA 1
ATOM 2610 C C . THR C 1 74 ? 19.144 -21.883 -0.529 1.00 18.97 74 THR C C 1
ATOM 2611 O O . THR C 1 74 ? 20.057 -22.696 -0.401 1.00 21.54 74 THR C O 1
ATOM 2612 N N . PRO C 1 75 ? 19.265 -20.619 -0.101 1.00 18.03 75 PRO C N 1
ATOM 2613 C CA . PRO C 1 75 ? 20.497 -20.162 0.554 1.00 17.05 75 PRO C CA 1
ATOM 2614 C C . PRO C 1 75 ? 20.662 -20.671 1.991 1.00 17.11 75 PRO C C 1
ATOM 2615 O O . PRO C 1 75 ? 19.720 -20.631 2.782 1.00 17.61 75 PRO C O 1
ATOM 2619 N N . THR C 1 76 ? 21.857 -21.157 2.319 1.00 16.92 76 THR C N 1
ATOM 2620 C CA . THR C 1 76 ? 22.135 -21.646 3.667 1.00 17.51 76 THR C CA 1
ATOM 2621 C C . THR C 1 76 ? 22.170 -20.421 4.574 1.00 17.83 76 THR C C 1
ATOM 2622 O O . THR C 1 76 ? 21.577 -20.403 5.652 1.00 18.78 76 THR C O 1
ATOM 2626 N N . SER C 1 77 ? 22.863 -19.387 4.121 1.00 18.69 77 SER C N 1
ATOM 2627 C CA . SER C 1 77 ? 22.961 -18.165 4.892 1.00 16.79 77 SER C CA 1
ATOM 2628 C C . SER C 1 77 ? 23.299 -16.961 4.025 1.00 16.40 77 SER C C 1
ATOM 2629 O O . SER C 1 77 ? 23.979 -17.067 3.003 1.00 11.26 77 SER C O 1
ATOM 2632 N N . ILE C 1 78 ? 22.801 -15.812 4.457 1.00 13.65 78 ILE C N 1
ATOM 2633 C CA . ILE C 1 78 ? 23.045 -14.551 3.782 1.00 14.25 78 ILE C CA 1
ATOM 2634 C C . ILE C 1 78 ? 23.346 -13.555 4.892 1.00 14.85 78 ILE C C 1
ATOM 2635 O O . ILE C 1 78 ? 22.536 -13.365 5.799 1.00 14.70 78 ILE C O 1
ATOM 2640 N N . ASP C 1 79 ? 24.521 -12.944 4.832 1.00 14.19 79 ASP C N 1
ATOM 2641 C CA . ASP C 1 79 ? 24.930 -11.955 5.821 1.00 14.20 79 ASP C CA 1
ATOM 2642 C C . ASP C 1 79 ? 25.315 -10.698 5.073 1.00 12.77 79 ASP C C 1
ATOM 2643 O O . ASP C 1 79 ? 26.310 -10.678 4.353 1.00 11.54 79 ASP C O 1
ATOM 2648 N N . THR C 1 80 ? 24.532 -9.645 5.258 1.00 11.21 80 THR C N 1
ATOM 2649 C CA . THR C 1 80 ? 24.772 -8.400 4.552 1.00 12.43 80 THR C CA 1
ATOM 2650 C C . THR C 1 80 ? 24.999 -7.196 5.446 1.00 13.25 80 THR C C 1
ATOM 2651 O O . THR C 1 80 ? 24.350 -7.049 6.477 1.00 11.37 80 THR C O 1
ATOM 2655 N N . THR C 1 81 ? 25.923 -6.332 5.042 1.00 12.62 81 THR C N 1
ATOM 2656 C CA . THR C 1 81 ? 26.195 -5.115 5.784 1.00 13.01 81 THR C CA 1
ATOM 2657 C C . THR C 1 81 ? 25.938 -3.969 4.820 1.00 12.29 81 THR C C 1
ATOM 2658 O O . THR C 1 81 ? 26.283 -4.053 3.637 1.00 10.91 81 THR C O 1
ATOM 2662 N N . ALA C 1 82 ? 25.297 -2.911 5.303 1.00 11.52 82 ALA C N 1
ATOM 2663 C CA . ALA C 1 82 ? 25.037 -1.759 4.452 1.00 12.33 82 ALA C CA 1
ATOM 2664 C C . ALA C 1 82 ? 25.771 -0.569 5.043 1.00 12.44 82 ALA C C 1
ATOM 2665 O O . ALA C 1 82 ? 25.477 -0.137 6.157 1.00 12.80 82 ALA C O 1
ATOM 2667 N N . ASP C 1 83 ? 26.732 -0.052 4.296 1.00 11.41 83 ASP C N 1
ATOM 2668 C CA . ASP C 1 83 ? 27.528 1.086 4.741 1.00 12.79 83 ASP C CA 1
ATOM 2669 C C . ASP C 1 83 ? 26.966 2.358 4.102 1.00 13.10 83 ASP C C 1
ATOM 2670 O O . ASP C 1 83 ? 27.106 2.558 2.895 1.00 12.82 83 ASP C O 1
ATOM 2675 N N . VAL C 1 84 ? 26.334 3.208 4.911 1.00 10.31 84 VAL C N 1
ATOM 2676 C CA . VAL C 1 84 ? 25.701 4.440 4.433 1.00 11.25 84 VAL C CA 1
ATOM 2677 C C . VAL C 1 84 ? 26.608 5.671 4.510 1.00 11.64 84 VAL C C 1
ATOM 2678 O O . VAL C 1 84 ? 27.173 5.977 5.569 1.00 10.33 84 VAL C O 1
ATOM 2682 N N . SER C 1 85 ? 26.744 6.379 3.388 1.00 9.83 85 SER C N 1
ATOM 2683 C CA . SER C 1 85 ? 27.585 7.575 3.339 1.00 10.95 85 SER C CA 1
ATOM 2684 C C . SER C 1 85 ? 26.769 8.854 3.430 1.00 11.73 85 SER C C 1
ATOM 2685 O O . SER C 1 85 ? 25.827 9.050 2.668 1.00 10.99 85 SER C O 1
ATOM 2688 N N . LEU C 1 86 ? 27.127 9.702 4.392 1.00 11.71 86 LEU C N 1
ATOM 2689 C CA . LEU C 1 86 ? 26.483 11.001 4.593 1.00 10.95 86 LEU C CA 1
ATOM 2690 C C . LEU C 1 86 ? 27.591 12.025 4.344 1.00 12.45 86 LEU C C 1
ATOM 2691 O O . LEU C 1 86 ? 28.512 12.195 5.154 1.00 11.51 86 LEU C O 1
ATOM 2696 N N . ASP C 1 87 ? 27.491 12.695 3.200 1.00 13.10 87 ASP C N 1
ATOM 2697 C CA . ASP C 1 87 ? 28.477 13.671 2.754 1.00 14.09 87 ASP C CA 1
ATOM 2698 C C . ASP C 1 87 ? 28.044 15.125 2.830 1.00 13.86 87 ASP C C 1
ATOM 2699 O O . ASP C 1 87 ? 26.854 15.441 2.769 1.00 13.67 87 ASP C O 1
ATOM 2704 N N . LYS C 1 88 ? 29.027 16.008 2.969 1.00 15.44 88 LYS C N 1
ATOM 2705 C CA . LYS C 1 88 ? 28.754 17.438 2.979 1.00 14.95 88 LYS C CA 1
ATOM 2706 C C . LYS C 1 88 ? 28.699 17.828 1.502 1.00 15.55 88 LYS C C 1
ATOM 2707 O O . LYS C 1 88 ? 29.601 17.479 0.737 1.00 16.17 88 LYS C O 1
ATOM 2713 N N . VAL C 1 89 ? 27.629 18.509 1.095 1.00 16.37 89 VAL C N 1
ATOM 2714 C CA . VAL C 1 89 ? 27.463 18.965 -0.287 1.00 17.89 89 VAL C CA 1
ATOM 2715 C C . VAL C 1 89 ? 27.147 20.451 -0.222 1.00 18.67 89 VAL C C 1
ATOM 2716 O O . VAL C 1 89 ? 27.056 21.008 0.867 1.00 20.50 89 VAL C O 1
ATOM 2720 N N . ASP C 1 90 ? 26.972 21.106 -1.366 1.00 22.54 90 ASP C N 1
ATOM 2721 C CA . ASP C 1 90 ? 26.691 22.552 -1.337 1.00 25.10 90 ASP C CA 1
ATOM 2722 C C . ASP C 1 90 ? 25.455 22.972 -0.537 1.00 25.92 90 ASP C C 1
ATOM 2723 O O . ASP C 1 90 ? 25.513 23.926 0.242 1.00 28.11 90 ASP C O 1
ATOM 2728 N N . ALA C 1 91 ? 24.342 22.270 -0.728 1.00 26.19 91 ALA C N 1
ATOM 2729 C CA . ALA C 1 91 ? 23.107 22.612 -0.023 1.00 27.15 91 ALA C CA 1
ATOM 2730 C C . ALA C 1 91 ? 23.124 22.238 1.456 1.00 26.36 91 ALA C C 1
ATOM 2731 O O . ALA C 1 91 ? 22.261 22.668 2.230 1.00 26.59 91 ALA C O 1
ATOM 2733 N N . GLY C 1 92 ? 24.107 21.439 1.848 1.00 23.85 92 GLY C N 1
ATOM 2734 C CA . GLY C 1 92 ? 24.194 21.021 3.228 1.00 21.62 92 GLY C CA 1
ATOM 2735 C C . GLY C 1 92 ? 24.776 19.629 3.248 1.00 18.38 92 GLY C C 1
ATOM 2736 O O . GLY C 1 92 ? 25.975 19.476 3.046 1.00 17.72 92 GLY C O 1
ATOM 2737 N N . PHE C 1 93 ? 23.930 18.623 3.472 1.00 15.81 93 PHE C N 1
ATOM 2738 C CA . PHE C 1 93 ? 24.371 17.233 3.511 1.00 15.68 93 PHE C CA 1
ATOM 2739 C C . PHE C 1 93 ? 23.443 16.347 2.699 1.00 14.47 93 PHE C C 1
ATOM 2740 O O . PHE C 1 93 ? 22.272 16.675 2.500 1.00 13.65 93 PHE C O 1
ATOM 2748 N N . ALA C 1 94 ? 23.963 15.213 2.239 1.00 13.86 94 ALA C N 1
ATOM 2749 C CA . ALA C 1 94 ? 23.154 14.269 1.477 1.00 13.43 94 ALA C CA 1
ATOM 2750 C C . ALA C 1 94 ? 23.669 12.847 1.641 1.00 12.99 94 ALA C C 1
ATOM 2751 O O . ALA C 1 94 ? 24.860 12.637 1.891 1.00 12.88 94 ALA C O 1
ATOM 2753 N N . ILE C 1 95 ? 22.758 11.881 1.546 1.00 13.08 95 ILE C N 1
ATOM 2754 C CA . ILE C 1 95 ? 23.111 10.464 1.621 1.00 12.86 95 ILE C CA 1
ATOM 2755 C C . ILE C 1 95 ? 23.462 10.153 0.172 1.00 12.99 95 ILE C C 1
ATOM 2756 O O . ILE C 1 95 ? 22.589 10.004 -0.689 1.00 14.62 95 ILE C O 1
ATOM 2761 N N . THR C 1 96 ? 24.758 10.078 -0.086 1.00 12.40 96 THR C N 1
ATOM 2762 C CA . THR C 1 96 ? 25.285 9.889 -1.431 1.00 12.85 96 THR C CA 1
ATOM 2763 C C . THR C 1 96 ? 25.506 8.472 -1.919 1.00 13.62 96 THR C C 1
ATOM 2764 O O . THR C 1 96 ? 25.486 8.206 -3.126 1.00 11.72 96 THR C O 1
ATOM 2768 N N . LYS C 1 97 ? 25.713 7.556 -0.984 1.00 13.73 97 LYS C N 1
ATOM 2769 C CA . LYS C 1 97 ? 25.983 6.187 -1.369 1.00 14.00 97 LYS C CA 1
ATOM 2770 C C . LYS C 1 97 ? 25.713 5.174 -0.281 1.00 14.85 97 LYS C C 1
ATOM 2771 O O . LYS C 1 97 ? 25.811 5.469 0.912 1.00 13.22 97 LYS C O 1
ATOM 2777 N N . ILE C 1 98 ? 25.368 3.971 -0.713 1.00 12.85 98 ILE C N 1
ATOM 2778 C CA . ILE C 1 98 ? 25.165 2.878 0.209 1.00 11.84 98 ILE C CA 1
ATOM 2779 C C . ILE C 1 98 ? 25.948 1.716 -0.380 1.00 12.83 98 ILE C C 1
ATOM 2780 O O . ILE C 1 98 ? 25.687 1.275 -1.505 1.00 9.54 98 ILE C O 1
ATOM 2785 N N . ALA C 1 99 ? 26.944 1.263 0.373 1.00 11.13 99 ALA C N 1
ATOM 2786 C CA . ALA C 1 99 ? 27.784 0.156 -0.047 1.00 12.31 99 ALA C CA 1
ATOM 2787 C C . ALA C 1 99 ? 27.327 -1.128 0.634 1.00 11.03 99 ALA C C 1
ATOM 2788 O O . ALA C 1 99 ? 27.410 -1.265 1.858 1.00 10.19 99 ALA C O 1
ATOM 2790 N N . LEU C 1 100 ? 26.824 -2.061 -0.165 1.00 10.74 100 LEU C N 1
ATOM 2791 C CA . LEU C 1 100 ? 26.361 -3.339 0.347 1.00 11.53 100 LEU C CA 1
ATOM 2792 C C . LEU C 1 100 ? 27.481 -4.349 0.217 1.00 11.61 100 LEU C C 1
ATOM 2793 O O . LEU C 1 100 ? 28.130 -4.432 -0.825 1.00 10.67 100 LEU C O 1
ATOM 2798 N N . LYS C 1 101 ? 27.723 -5.096 1.287 1.00 9.58 101 LYS C N 1
ATOM 2799 C CA . LYS C 1 101 ? 28.752 -6.131 1.298 1.00 11.93 101 LYS C CA 1
ATOM 2800 C C . LYS C 1 101 ? 28.050 -7.355 1.868 1.00 13.82 101 LYS C C 1
ATOM 2801 O O . LYS C 1 101 ? 27.548 -7.335 2.992 1.00 14.05 101 LYS C O 1
ATOM 2807 N N . SER C 1 102 ? 28.011 -8.423 1.086 1.00 13.18 102 SER C N 1
ATOM 2808 C CA . SER C 1 102 ? 27.313 -9.612 1.517 1.00 12.72 102 SER C CA 1
ATOM 2809 C C . SER C 1 102 ? 28.137 -10.887 1.355 1.00 13.34 102 SER C C 1
ATOM 2810 O O . SER C 1 102 ? 28.953 -11.012 0.432 1.00 12.40 102 SER C O 1
ATOM 2813 N N . GLU C 1 103 ? 27.936 -11.807 2.294 1.00 10.75 103 GLU C N 1
ATOM 2814 C CA . GLU C 1 103 ? 28.583 -13.111 2.293 1.00 12.47 103 GLU C CA 1
ATOM 2815 C C . GLU C 1 103 ? 27.411 -14.066 2.162 1.00 11.64 103 GLU C C 1
ATOM 2816 O O . GLU C 1 103 ? 26.536 -14.112 3.032 1.00 11.13 103 GLU C O 1
ATOM 2822 N N . VAL C 1 104 ? 27.390 -14.818 1.068 1.00 11.29 104 VAL C N 1
ATOM 2823 C CA . VAL C 1 104 ? 26.289 -15.726 0.799 1.00 12.25 104 VAL C CA 1
ATOM 2824 C C . VAL C 1 104 ? 26.755 -17.148 0.573 1.00 13.82 104 VAL C C 1
ATOM 2825 O O . VAL C 1 104 ? 27.759 -17.389 -0.102 1.00 14.24 104 VAL C O 1
ATOM 2829 N N . ALA C 1 105 ? 26.018 -18.090 1.148 1.00 14.31 105 ALA C N 1
ATOM 2830 C CA . ALA C 1 105 ? 26.344 -19.500 0.996 1.00 15.57 105 ALA C CA 1
ATOM 2831 C C . ALA C 1 105 ? 25.167 -20.202 0.322 1.00 16.15 105 ALA C C 1
ATOM 2832 O O . ALA C 1 105 ? 24.065 -20.232 0.863 1.00 16.49 105 ALA C O 1
ATOM 2834 N N . VAL C 1 106 ? 25.413 -20.724 -0.880 1.00 16.43 106 VAL C N 1
ATOM 2835 C CA . VAL C 1 106 ? 24.423 -21.462 -1.666 1.00 16.27 106 VAL C CA 1
ATOM 2836 C C . VAL C 1 106 ? 25.179 -22.660 -2.263 1.00 18.12 106 VAL C C 1
ATOM 2837 O O . VAL C 1 106 ? 25.944 -22.512 -3.218 1.00 17.87 106 VAL C O 1
ATOM 2841 N N . PRO C 1 107 ? 24.993 -23.859 -1.688 1.00 18.12 107 PRO C N 1
ATOM 2842 C CA . PRO C 1 107 ? 25.658 -25.076 -2.160 1.00 18.75 107 PRO C CA 1
ATOM 2843 C C . PRO C 1 107 ? 25.450 -25.437 -3.627 1.00 19.32 107 PRO C C 1
ATOM 2844 O O . PRO C 1 107 ? 24.319 -25.588 -4.089 1.00 20.60 107 PRO C O 1
ATOM 2848 N N . GLY C 1 108 ? 26.562 -25.571 -4.349 1.00 20.32 108 GLY C N 1
ATOM 2849 C CA . GLY C 1 108 ? 26.528 -25.973 -5.748 1.00 20.06 108 GLY C CA 1
ATOM 2850 C C . GLY C 1 108 ? 25.955 -25.070 -6.823 1.00 20.87 108 GLY C C 1
ATOM 2851 O O . GLY C 1 108 ? 25.735 -25.533 -7.945 1.00 20.72 108 GLY C O 1
ATOM 2852 N N . ILE C 1 109 ? 25.721 -23.796 -6.523 1.00 19.09 109 ILE C N 1
ATOM 2853 C CA . ILE C 1 109 ? 25.172 -22.900 -7.537 1.00 18.98 109 ILE C CA 1
ATOM 2854 C C . ILE C 1 109 ? 26.276 -22.408 -8.466 1.00 20.16 109 ILE C C 1
ATOM 2855 O O . ILE C 1 109 ? 27.415 -22.209 -8.047 1.00 20.88 109 ILE C O 1
ATOM 2860 N N . ASP C 1 110 ? 25.937 -22.234 -9.737 1.00 21.36 110 ASP C N 1
ATOM 2861 C CA . ASP C 1 110 ? 26.896 -21.756 -10.718 1.00 22.37 110 ASP C CA 1
ATOM 2862 C C . ASP C 1 110 ? 27.242 -20.293 -10.426 1.00 21.52 110 ASP C C 1
ATOM 2863 O O . ASP C 1 110 ? 26.347 -19.483 -10.197 1.00 21.01 110 ASP C O 1
ATOM 2868 N N . ALA C 1 111 ? 28.530 -19.959 -10.457 1.00 19.49 111 ALA C N 1
ATOM 2869 C CA . ALA C 1 111 ? 28.983 -18.598 -10.174 1.00 20.09 111 ALA C CA 1
ATOM 2870 C C . ALA C 1 111 ? 28.310 -17.558 -11.065 1.00 20.49 111 ALA C C 1
ATOM 2871 O O . ALA C 1 111 ? 27.864 -16.508 -10.594 1.00 19.98 111 ALA C O 1
ATOM 2873 N N . SER C 1 112 ? 28.247 -17.847 -12.359 1.00 19.32 112 SER C N 1
ATOM 2874 C CA . SER C 1 112 ? 27.632 -16.922 -13.299 1.00 19.67 112 SER C CA 1
ATOM 2875 C C . SER C 1 112 ? 26.139 -16.777 -12.998 1.00 18.24 112 SER C C 1
ATOM 2876 O O . SER C 1 112 ? 25.606 -15.660 -12.950 1.00 16.59 112 SER C O 1
ATOM 2879 N N . THR C 1 113 ? 25.468 -17.902 -12.775 1.00 15.24 113 THR C N 1
ATOM 2880 C CA . THR C 1 113 ? 24.042 -17.875 -12.476 1.00 16.32 113 THR C CA 1
ATOM 2881 C C . THR C 1 113 ? 23.767 -17.063 -11.217 1.00 16.19 113 THR C C 1
ATOM 2882 O O . THR C 1 113 ? 22.834 -16.255 -11.168 1.00 17.43 113 THR C O 1
ATOM 2886 N N . PHE C 1 114 ? 24.583 -17.284 -10.196 1.00 15.09 114 PHE C N 1
ATOM 2887 C CA . PHE C 1 114 ? 24.421 -16.561 -8.949 1.00 14.24 114 PHE C CA 1
ATOM 2888 C C . PHE C 1 114 ? 24.573 -15.053 -9.141 1.00 13.83 114 PHE C C 1
ATOM 2889 O O . PHE C 1 114 ? 23.779 -14.268 -8.615 1.00 11.72 114 PHE C O 1
ATOM 2897 N N . ASP C 1 115 ? 25.589 -14.646 -9.896 1.00 14.12 115 ASP C N 1
ATOM 2898 C CA . ASP C 1 115 ? 25.830 -13.225 -10.122 1.00 13.11 115 ASP C CA 1
ATOM 2899 C C . ASP C 1 115 ? 24.608 -12.552 -10.729 1.00 13.98 115 ASP C C 1
ATOM 2900 O O . ASP C 1 115 ? 24.270 -11.430 -10.359 1.00 13.59 115 ASP C O 1
ATOM 2905 N N . GLY C 1 116 ? 23.944 -13.236 -11.657 1.00 12.56 116 GLY C N 1
ATOM 2906 C CA . GLY C 1 116 ? 22.766 -12.657 -12.281 1.00 14.88 116 GLY C CA 1
ATOM 2907 C C . GLY C 1 116 ? 21.694 -12.415 -11.240 1.00 15.39 116 GLY C C 1
ATOM 2908 O O . GLY C 1 116 ? 21.078 -11.345 -11.188 1.00 16.25 116 GLY C O 1
ATOM 2909 N N . ILE C 1 117 ? 21.491 -13.414 -10.389 1.00 14.70 117 ILE C N 1
ATOM 2910 C CA . ILE C 1 117 ? 20.495 -13.334 -9.335 1.00 15.91 117 ILE C CA 1
ATOM 2911 C C . ILE C 1 117 ? 20.796 -12.237 -8.326 1.00 15.30 117 ILE C C 1
ATOM 2912 O O . ILE C 1 117 ? 19.943 -11.396 -8.041 1.00 16.28 117 ILE C O 1
ATOM 2917 N N . ILE C 1 118 ? 22.008 -12.211 -7.794 1.00 13.86 118 ILE C N 1
ATOM 2918 C CA . ILE C 1 118 ? 22.307 -11.199 -6.794 1.00 13.75 118 ILE C CA 1
ATOM 2919 C C . ILE C 1 118 ? 22.289 -9.771 -7.350 1.00 14.25 118 ILE C C 1
ATOM 2920 O O . ILE C 1 118 ? 21.893 -8.838 -6.651 1.00 11.26 118 ILE C O 1
ATOM 2925 N N . GLN C 1 119 ? 22.695 -9.594 -8.606 1.00 13.67 119 GLN C N 1
ATOM 2926 C CA . GLN C 1 119 ? 22.675 -8.262 -9.210 1.00 15.56 119 GLN C CA 1
ATOM 2927 C C . GLN C 1 119 ? 21.231 -7.806 -9.363 1.00 16.41 119 GLN C C 1
ATOM 2928 O O . GLN C 1 119 ? 20.908 -6.631 -9.177 1.00 17.21 119 GLN C O 1
ATOM 2934 N N . LYS C 1 120 ? 20.363 -8.745 -9.716 1.00 16.80 120 LYS C N 1
ATOM 2935 C CA . LYS C 1 120 ? 18.943 -8.454 -9.881 1.00 17.51 120 LYS C CA 1
ATOM 2936 C C . LYS C 1 120 ? 18.330 -8.040 -8.547 1.00 17.28 120 LYS C C 1
ATOM 2937 O O . LYS C 1 120 ? 17.492 -7.139 -8.487 1.00 16.79 120 LYS C O 1
ATOM 2943 N N . ALA C 1 121 ? 18.755 -8.702 -7.477 1.00 17.06 121 ALA C N 1
ATOM 2944 C CA . ALA C 1 121 ? 18.245 -8.392 -6.146 1.00 15.03 121 ALA C CA 1
ATOM 2945 C C . ALA C 1 121 ? 18.763 -7.043 -5.655 1.00 15.05 121 ALA C C 1
ATOM 2946 O O . ALA C 1 121 ? 18.055 -6.312 -4.953 1.00 14.74 121 ALA C O 1
ATOM 2948 N N . LYS C 1 122 ? 19.999 -6.720 -6.019 1.00 14.10 122 LYS C N 1
ATOM 2949 C CA . LYS C 1 122 ? 20.617 -5.464 -5.617 1.00 15.87 122 LYS C CA 1
ATOM 2950 C C . LYS C 1 122 ? 19.903 -4.277 -6.251 1.00 16.07 122 LYS C C 1
ATOM 2951 O O . LYS C 1 122 ? 19.745 -3.237 -5.628 1.00 17.21 122 LYS C O 1
ATOM 2957 N N . ALA C 1 123 ? 19.475 -4.417 -7.497 1.00 15.40 123 ALA C N 1
ATOM 2958 C CA . ALA C 1 123 ? 18.810 -3.295 -8.139 1.00 15.14 123 ALA C CA 1
ATOM 2959 C C . ALA C 1 123 ? 17.305 -3.346 -8.006 1.00 15.43 123 ALA C C 1
ATOM 2960 O O . ALA C 1 123 ? 16.637 -2.318 -8.121 1.00 17.14 123 ALA C O 1
ATOM 2962 N N . GLY C 1 124 ? 16.772 -4.532 -7.734 1.00 12.46 124 GLY C N 1
ATOM 2963 C CA . GLY C 1 124 ? 15.326 -4.682 -7.667 1.00 14.77 124 GLY C CA 1
ATOM 2964 C C . GLY C 1 124 ? 14.590 -4.695 -6.340 1.00 15.00 124 GLY C C 1
ATOM 2965 O O . GLY C 1 124 ? 13.376 -4.525 -6.333 1.00 15.48 124 GLY C O 1
ATOM 2966 N N . CYS C 1 125 ? 15.273 -4.894 -5.219 1.00 14.14 125 CYS C N 1
ATOM 2967 C CA . CYS C 1 125 ? 14.547 -4.922 -3.957 1.00 14.65 125 CYS C CA 1
ATOM 2968 C C . CYS C 1 125 ? 13.936 -3.554 -3.658 1.00 14.20 125 CYS C C 1
ATOM 2969 O O . CYS C 1 125 ? 14.473 -2.514 -4.057 1.00 12.87 125 CYS C O 1
ATOM 2972 N N . PRO C 1 126 ? 12.787 -3.538 -2.960 1.00 14.21 126 PRO C N 1
ATOM 2973 C CA . PRO C 1 126 ? 12.091 -2.298 -2.613 1.00 14.32 126 PRO C CA 1
ATOM 2974 C C . PRO C 1 126 ? 12.964 -1.157 -2.094 1.00 13.95 126 PRO C C 1
ATOM 2975 O O . PRO C 1 126 ? 12.867 -0.027 -2.580 1.00 12.88 126 PRO C O 1
ATOM 2979 N N . VAL C 1 127 ? 13.827 -1.428 -1.123 1.00 11.48 127 VAL C N 1
ATOM 2980 C CA . VAL C 1 127 ? 14.656 -0.353 -0.602 1.00 11.53 127 VAL C CA 1
ATOM 2981 C C . VAL C 1 127 ? 15.653 0.185 -1.625 1.00 11.77 127 VAL C C 1
ATOM 2982 O O . VAL C 1 127 ? 15.866 1.393 -1.694 1.00 11.23 127 VAL C O 1
ATOM 2986 N N . SER C 1 128 ? 16.275 -0.684 -2.416 1.00 11.20 128 SER C N 1
ATOM 2987 C CA . SER C 1 128 ? 17.194 -0.169 -3.431 1.00 12.69 128 SER C CA 1
ATOM 2988 C C . SER C 1 128 ? 16.419 0.704 -4.405 1.00 12.61 128 SER C C 1
ATOM 2989 O O . SER C 1 128 ? 16.873 1.786 -4.791 1.00 12.61 128 SER C O 1
ATOM 2992 N N . GLN C 1 129 ? 15.243 0.236 -4.808 1.00 15.04 129 GLN C N 1
ATOM 2993 C CA . GLN C 1 129 ? 14.436 0.994 -5.754 1.00 16.53 129 GLN C CA 1
ATOM 2994 C C . GLN C 1 129 ? 14.009 2.375 -5.262 1.00 16.64 129 GLN C C 1
ATOM 2995 O O . GLN C 1 129 ? 13.888 3.303 -6.067 1.00 18.40 129 GLN C O 1
ATOM 3001 N N . VAL C 1 130 ? 13.804 2.532 -3.955 1.00 15.47 130 VAL C N 1
ATOM 3002 C CA . VAL C 1 130 ? 13.358 3.829 -3.431 1.00 15.27 130 VAL C CA 1
ATOM 3003 C C . VAL C 1 130 ? 14.465 4.861 -3.167 1.00 16.76 130 VAL C C 1
ATOM 3004 O O . VAL C 1 130 ? 14.178 6.055 -3.040 1.00 17.08 130 VAL C O 1
ATOM 3008 N N . LEU C 1 131 ? 15.721 4.410 -3.122 1.00 14.07 131 LEU C N 1
ATOM 3009 C CA . LEU C 1 131 ? 16.865 5.284 -2.856 1.00 14.76 131 LEU C CA 1
ATOM 3010 C C . LEU C 1 131 ? 17.533 5.881 -4.086 1.00 14.79 131 LEU C C 1
ATOM 3011 O O . LEU C 1 131 ? 17.738 5.204 -5.092 1.00 15.50 131 LEU C O 1
ATOM 3016 N N . LYS C 1 132 ? 17.913 7.147 -3.976 1.00 15.77 132 LYS C N 1
ATOM 3017 C CA . LYS C 1 132 ? 18.579 7.846 -5.065 1.00 16.49 132 LYS C CA 1
ATOM 3018 C C . LYS C 1 132 ? 20.097 7.761 -4.916 1.00 16.55 132 LYS C C 1
ATOM 3019 O O . LYS C 1 132 ? 20.846 8.115 -5.826 1.00 16.97 132 LYS C O 1
ATOM 3025 N N . ALA C 1 133 ? 20.556 7.298 -3.763 1.00 14.86 133 ALA C N 1
ATOM 3026 C CA . ALA C 1 133 ? 21.994 7.186 -3.527 1.00 13.73 133 ALA C CA 1
ATOM 3027 C C . ALA C 1 133 ? 22.612 6.103 -4.397 1.00 13.79 133 ALA C C 1
ATOM 3028 O O . ALA C 1 133 ? 21.942 5.140 -4.775 1.00 12.21 133 ALA C O 1
ATOM 3030 N N . GLU C 1 134 ? 23.889 6.270 -4.726 1.00 13.78 134 GLU C N 1
ATOM 3031 C CA . GLU C 1 134 ? 24.598 5.270 -5.512 1.00 14.82 134 GLU C CA 1
ATOM 3032 C C . GLU C 1 134 ? 24.642 4.013 -4.646 1.00 13.64 134 GLU C C 1
ATOM 3033 O O . GLU C 1 134 ? 24.938 4.085 -3.457 1.00 14.12 134 GLU C O 1
ATOM 3039 N N . ILE C 1 135 ? 24.348 2.866 -5.244 1.00 12.65 135 ILE C N 1
ATOM 3040 C CA . ILE C 1 135 ? 24.360 1.601 -4.518 1.00 12.10 135 ILE C CA 1
ATOM 3041 C C . ILE C 1 135 ? 25.389 0.663 -5.152 1.00 12.79 135 ILE C C 1
ATOM 3042 O O . ILE C 1 135 ? 25.335 0.383 -6.358 1.00 10.29 135 ILE C O 1
ATOM 3047 N N . THR C 1 136 ? 26.337 0.197 -4.343 1.00 10.52 136 THR C N 1
ATOM 3048 C CA . THR C 1 136 ? 27.371 -0.714 -4.824 1.00 11.95 136 THR C CA 1
ATOM 3049 C C . THR C 1 136 ? 27.183 -2.068 -4.136 1.00 12.35 136 THR C C 1
ATOM 3050 O O . THR C 1 136 ? 26.519 -2.157 -3.098 1.00 11.67 136 THR C O 1
ATOM 3054 N N . LEU C 1 137 ? 27.748 -3.116 -4.725 1.00 11.09 137 LEU C N 1
ATOM 3055 C CA . LEU C 1 137 ? 27.639 -4.454 -4.170 1.00 11.33 137 LEU C CA 1
ATOM 3056 C C . LEU C 1 137 ? 28.952 -5.197 -4.294 1.00 12.28 137 LEU C C 1
ATOM 3057 O O . LEU C 1 137 ? 29.558 -5.240 -5.367 1.00 13.27 137 LEU C O 1
ATOM 3062 N N . ASP C 1 138 ? 29.404 -5.761 -3.186 1.00 11.37 138 ASP C N 1
ATOM 3063 C CA . ASP C 1 138 ? 30.624 -6.556 -3.173 1.00 12.96 138 ASP C CA 1
ATOM 3064 C C . ASP C 1 138 ? 30.196 -7.784 -2.416 1.00 13.59 138 ASP C C 1
ATOM 3065 O O . ASP C 1 138 ? 29.650 -7.680 -1.319 1.00 15.13 138 ASP C O 1
ATOM 3070 N N . TYR C 1 139 ? 30.417 -8.952 -2.991 1.00 11.97 139 TYR C N 1
ATOM 3071 C CA . TYR C 1 139 ? 29.998 -10.152 -2.302 1.00 11.94 139 TYR C CA 1
ATOM 3072 C C . TYR C 1 139 ? 31.009 -11.252 -2.424 1.00 13.23 139 TYR C C 1
ATOM 3073 O O . TYR C 1 139 ? 31.943 -11.168 -3.213 1.00 12.02 139 TYR C O 1
ATOM 3082 N N . GLN C 1 140 ? 30.816 -12.284 -1.615 1.00 14.08 140 GLN C N 1
ATOM 3083 C CA . GLN C 1 140 ? 31.681 -13.452 -1.641 1.00 14.94 140 GLN C CA 1
ATOM 3084 C C . GLN C 1 140 ? 30.698 -14.615 -1.628 1.00 14.39 140 GLN C C 1
ATOM 3085 O O . GLN C 1 140 ? 29.838 -14.686 -0.752 1.00 13.50 140 GLN C O 1
ATOM 3091 N N . LEU C 1 141 ? 30.790 -15.498 -2.620 1.00 13.41 141 LEU C N 1
ATOM 3092 C CA . LEU C 1 141 ? 29.890 -16.655 -2.699 1.00 13.11 141 LEU C CA 1
ATOM 3093 C C . LEU C 1 141 ? 30.590 -17.932 -2.225 1.00 13.40 141 LEU C C 1
ATOM 3094 O O . LEU C 1 141 ? 31.712 -18.222 -2.642 1.00 12.91 141 LEU C O 1
ATOM 3099 N N . LYS C 1 142 ? 29.933 -18.668 -1.333 1.00 12.87 142 LYS C N 1
ATOM 3100 C CA . LYS C 1 142 ? 30.443 -19.939 -0.833 1.00 14.54 142 LYS C CA 1
ATOM 3101 C C . LYS C 1 142 ? 29.494 -20.968 -1.433 1.00 14.64 142 LYS C C 1
ATOM 3102 O O . LYS C 1 142 ? 28.318 -21.018 -1.075 1.00 15.15 142 LYS C O 1
ATOM 3108 N N . SER C 1 143 ? 29.999 -21.771 -2.362 1.00 14.73 143 SER C N 1
ATOM 3109 C CA . SER C 1 143 ? 29.179 -22.774 -3.032 1.00 14.66 143 SER C CA 1
ATOM 3110 C C . SER C 1 143 ? 29.948 -24.080 -3.175 1.00 16.43 143 SER C C 1
ATOM 3111 O O . SER C 1 143 ? 31.100 -24.132 -2.693 1.00 16.17 143 SER C O 1
ATOM 3115 N N . THR D 1 2 ? 33.699 12.011 4.778 1.00 11.63 2 THR D N 1
ATOM 3116 C CA . THR D 1 2 ? 32.261 11.614 4.886 1.00 13.68 2 THR D CA 1
ATOM 3117 C C . THR D 1 2 ? 31.941 10.798 6.131 1.00 13.82 2 THR D C 1
ATOM 3118 O O . THR D 1 2 ? 32.819 10.158 6.723 1.00 15.67 2 THR D O 1
ATOM 3122 N N . ILE D 1 3 ? 30.677 10.852 6.539 1.00 11.28 3 ILE D N 1
ATOM 3123 C CA . ILE D 1 3 ? 30.190 10.136 7.716 1.00 12.11 3 ILE D CA 1
ATOM 3124 C C . ILE D 1 3 ? 29.683 8.761 7.289 1.00 11.83 3 ILE D C 1
ATOM 3125 O O . ILE D 1 3 ? 28.846 8.655 6.394 1.00 12.07 3 ILE D O 1
ATOM 3130 N N . HIS D 1 4 ? 30.222 7.712 7.901 1.00 11.46 4 HIS D N 1
ATOM 3131 C CA . HIS D 1 4 ? 29.820 6.340 7.579 1.00 10.28 4 HIS D CA 1
ATOM 3132 C C . HIS D 1 4 ? 29.093 5.683 8.747 1.00 12.80 4 HIS D C 1
ATOM 3133 O O . HIS D 1 4 ? 29.620 5.622 9.863 1.00 12.60 4 HIS D O 1
ATOM 3140 N N . LYS D 1 5 ? 27.880 5.198 8.483 1.00 10.05 5 LYS D N 1
ATOM 3141 C CA . LYS D 1 5 ? 27.059 4.521 9.494 1.00 12.71 5 LYS D CA 1
ATOM 3142 C C . LYS D 1 5 ? 26.658 3.187 8.883 1.00 11.64 5 LYS D C 1
ATOM 3143 O O . LYS D 1 5 ? 26.356 3.123 7.694 1.00 12.21 5 LYS D O 1
ATOM 3149 N N . LYS D 1 6 ? 26.650 2.129 9.687 1.00 11.23 6 LYS D N 1
ATOM 3150 C CA . LYS D 1 6 ? 26.343 0.799 9.175 1.00 12.56 6 LYS D CA 1
ATOM 3151 C C . LYS D 1 6 ? 25.156 0.071 9.807 1.00 1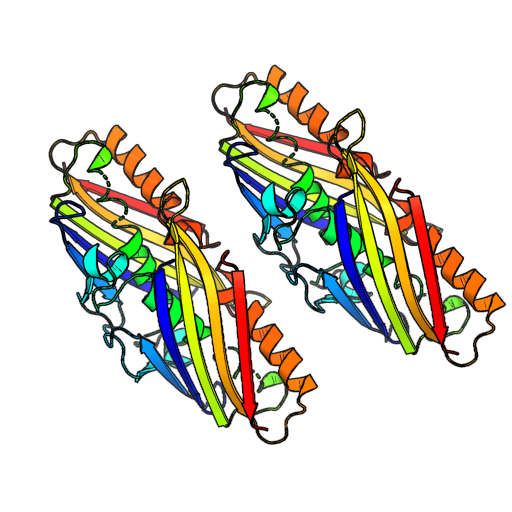1.69 6 LYS D C 1
ATOM 3152 O O . LYS D 1 6 ? 24.858 0.234 10.987 1.00 11.38 6 LYS D O 1
ATOM 3158 N N . GLY D 1 7 ? 24.491 -0.746 8.994 1.00 12.50 7 GLY D N 1
ATOM 3159 C CA . GLY D 1 7 ? 23.363 -1.547 9.447 1.00 11.18 7 GLY D CA 1
ATOM 3160 C C . GLY D 1 7 ? 23.636 -2.942 8.913 1.00 13.25 7 GLY D C 1
ATOM 3161 O O . GLY D 1 7 ? 24.408 -3.097 7.964 1.00 11.49 7 GLY D O 1
ATOM 3162 N N . GLN D 1 8 ? 23.028 -3.968 9.490 1.00 12.32 8 GLN D N 1
ATOM 3163 C CA . GLN D 1 8 ? 23.288 -5.318 9.007 1.00 14.18 8 GLN D CA 1
ATOM 3164 C C . GLN D 1 8 ? 22.071 -6.213 9.106 1.00 12.72 8 GLN D C 1
ATOM 3165 O O . GLN D 1 8 ? 21.110 -5.909 9.819 1.00 12.50 8 GLN D O 1
ATOM 3171 N N . ALA D 1 9 ? 22.110 -7.316 8.375 1.00 11.22 9 ALA D N 1
ATOM 3172 C CA . ALA D 1 9 ? 21.014 -8.270 8.412 1.00 11.92 9 ALA D CA 1
ATOM 3173 C C . ALA D 1 9 ? 21.545 -9.657 8.099 1.00 13.66 9 ALA D C 1
ATOM 3174 O O . ALA D 1 9 ? 22.589 -9.817 7.449 1.00 12.81 9 ALA D O 1
ATOM 3176 N N . HIS D 1 10 ? 20.806 -10.650 8.577 1.00 12.44 10 HIS D N 1
ATOM 3177 C CA . HIS D 1 10 ? 21.136 -12.048 8.398 1.00 14.50 10 HIS D CA 1
ATOM 3178 C C . HIS D 1 10 ? 19.878 -12.778 7.971 1.00 14.84 10 HIS D C 1
ATOM 3179 O O . HIS D 1 10 ? 18.782 -12.482 8.452 1.00 15.23 10 HIS D O 1
ATOM 3186 N N . TRP D 1 11 ? 20.034 -13.728 7.058 1.00 14.20 11 TRP D N 1
ATOM 3187 C CA . TRP D 1 11 ? 18.897 -14.513 6.601 1.00 15.46 11 TRP D CA 1
ATOM 3188 C C . TRP D 1 11 ? 19.344 -15.939 6.363 1.00 17.20 11 TRP D C 1
ATOM 3189 O O . TRP D 1 11 ? 20.474 -16.176 5.940 1.00 18.02 11 TRP D O 1
ATOM 3200 N N . GLU D 1 12 ? 18.457 -16.886 6.645 1.00 18.76 12 GLU D N 1
ATOM 3201 C CA . GLU D 1 12 ? 18.764 -18.295 6.445 1.00 20.81 12 GLU D CA 1
ATOM 3202 C C . GLU D 1 12 ? 17.561 -19.008 5.830 1.00 21.60 12 GLU D C 1
ATOM 3203 O O . GLU D 1 12 ? 16.415 -18.687 6.148 1.00 19.97 12 GLU D O 1
ATOM 3209 N N . SER D 1 13 ? 17.835 -19.951 4.928 1.00 22.26 13 SER D N 1
ATOM 3210 C CA . SER D 1 13 ? 16.796 -20.732 4.263 1.00 24.33 13 SER D CA 1
ATOM 3211 C C . SER D 1 13 ? 15.954 -19.897 3.281 1.00 25.38 13 SER D C 1
ATOM 3212 O O . SER D 1 13 ? 16.319 -18.767 2.948 1.00 24.94 13 SER D O 1
ATOM 3215 N N . ASP D 1 14 ? 14.827 -20.446 2.822 1.00 25.71 14 ASP D N 1
ATOM 3216 C CA . ASP D 1 14 ? 13.969 -19.733 1.870 1.00 26.99 14 ASP D CA 1
ATOM 3217 C C . ASP D 1 14 ? 13.115 -18.638 2.514 1.00 26.79 14 ASP D C 1
ATOM 3218 O O . ASP D 1 14 ? 13.304 -18.297 3.680 1.00 27.26 14 ASP D O 1
ATOM 3223 N N . ILE D 1 15 ? 12.172 -18.094 1.751 1.00 26.85 15 ILE D N 1
ATOM 3224 C CA . ILE D 1 15 ? 11.313 -17.014 2.232 1.00 27.93 15 ILE D CA 1
ATOM 3225 C C . ILE D 1 15 ? 10.109 -17.469 3.068 1.00 28.64 15 ILE D C 1
ATOM 3226 O O . ILE D 1 15 ? 9.658 -16.747 3.960 1.00 29.33 15 ILE D O 1
ATOM 3231 N N . LYS D 1 16 ? 9.599 -18.666 2.784 1.00 28.93 16 LYS D N 1
ATOM 3232 C CA . LYS D 1 16 ? 8.455 -19.183 3.523 1.00 28.99 16 LYS D CA 1
ATOM 3233 C C . LYS D 1 16 ? 8.833 -19.910 4.803 1.00 29.29 16 LYS D C 1
ATOM 3234 O O . LYS D 1 16 ? 8.129 -19.810 5.808 1.00 29.38 16 LYS D O 1
ATOM 3235 N N . ARG D 1 17 ? 9.941 -20.648 4.765 1.00 28.77 17 ARG D N 1
ATOM 3236 C CA . ARG D 1 17 ? 10.398 -21.376 5.937 1.00 27.93 17 ARG D CA 1
ATOM 3237 C C . ARG D 1 17 ? 11.648 -20.755 6.538 1.00 27.55 17 ARG D C 1
ATOM 3238 O O . ARG D 1 17 ? 12.086 -21.137 7.627 1.00 28.43 17 ARG D O 1
ATOM 3239 N N . GLY D 1 18 ? 12.225 -19.794 5.824 1.00 26.83 18 GLY D N 1
ATOM 3240 C CA . GLY D 1 18 ? 13.423 -19.130 6.305 1.00 26.15 18 GLY D CA 1
ATOM 3241 C C . GLY D 1 18 ? 13.110 -17.989 7.253 1.00 25.76 18 GLY D C 1
ATOM 3242 O O . GLY D 1 18 ? 11.954 -17.595 7.398 1.00 27.06 18 GLY D O 1
ATOM 3243 N N . LYS D 1 19 ? 14.143 -17.447 7.888 1.00 23.56 19 LYS D N 1
ATOM 3244 C CA . LYS D 1 19 ? 13.982 -16.353 8.841 1.00 22.08 19 LYS D CA 1
ATOM 3245 C C . LYS D 1 19 ? 15.221 -15.468 8.825 1.00 20.17 19 LYS D C 1
ATOM 3246 O O . LYS D 1 19 ? 16.259 -15.857 8.301 1.00 19.66 19 LYS D O 1
ATOM 3252 N N . GLY D 1 20 ? 15.116 -14.277 9.400 1.00 17.92 20 GLY D N 1
ATOM 3253 C CA . GLY D 1 20 ? 16.267 -13.392 9.425 1.00 15.97 20 GLY D CA 1
ATOM 3254 C C . GLY D 1 20 ? 16.287 -12.502 10.652 1.00 15.03 20 GLY D C 1
ATOM 3255 O O . GLY D 1 20 ? 15.360 -12.536 11.469 1.00 14.72 20 GLY D O 1
ATOM 3256 N N . THR D 1 21 ? 17.363 -11.733 10.796 1.00 14.44 21 THR D N 1
ATOM 3257 C CA . THR D 1 21 ? 17.503 -10.783 11.891 1.00 14.24 21 THR D CA 1
ATOM 3258 C C . THR D 1 21 ? 18.087 -9.502 11.311 1.00 14.43 21 THR D C 1
ATOM 3259 O O . THR D 1 21 ? 18.689 -9.508 10.231 1.00 13.28 21 THR D O 1
ATOM 3263 N N . VAL D 1 22 ? 17.883 -8.399 12.017 1.00 14.37 22 VAL D N 1
ATOM 3264 C CA . VAL D 1 22 ? 18.415 -7.119 11.583 1.00 13.40 22 VAL D CA 1
ATOM 3265 C C . VAL D 1 22 ? 19.087 -6.467 12.792 1.00 13.64 22 VAL D C 1
ATOM 3266 O O . VAL D 1 22 ? 18.605 -6.598 13.928 1.00 11.37 22 VAL D O 1
ATOM 3270 N N . SER D 1 23 ? 20.207 -5.789 12.537 1.00 12.35 23 SER D N 1
ATOM 3271 C CA . SER D 1 23 ? 21.006 -5.127 13.573 1.00 12.40 23 SER D CA 1
ATOM 3272 C C . SER D 1 23 ? 21.579 -3.789 13.111 1.00 12.51 23 SER D C 1
ATOM 3273 O O . SER D 1 23 ? 21.631 -3.494 11.911 1.00 12.08 23 SER D O 1
ATOM 3276 N N . THR D 1 24 ? 22.023 -2.986 14.074 1.00 10.20 24 THR D N 1
ATOM 3277 C CA . THR D 1 24 ? 22.651 -1.707 13.765 1.00 11.87 24 THR D CA 1
ATOM 3278 C C . THR D 1 24 ? 23.991 -1.636 14.479 1.00 10.41 24 THR D C 1
ATOM 3279 O O . THR D 1 24 ? 24.188 -2.267 15.520 1.00 11.38 24 THR D O 1
ATOM 3283 N N . GLU D 1 25 ? 24.919 -0.867 13.928 1.00 11.26 25 GLU D N 1
ATOM 3284 C CA . GLU D 1 25 ? 26.219 -0.771 14.556 1.00 12.90 25 GLU D CA 1
ATOM 3285 C C . GLU D 1 25 ? 26.123 -0.171 15.958 1.00 12.60 25 GLU D C 1
ATOM 3286 O O . GLU D 1 25 ? 26.927 -0.498 16.829 1.00 13.06 25 GLU D O 1
ATOM 3292 N N . SER D 1 26 ? 25.130 0.680 16.190 1.00 10.74 26 SER D N 1
ATOM 3293 C CA . SER D 1 26 ? 24.964 1.299 17.503 1.00 12.31 26 SER D CA 1
ATOM 3294 C C . SER D 1 26 ? 24.541 0.265 18.533 1.00 14.19 26 SER D C 1
ATOM 3295 O O . SER D 1 26 ? 24.692 0.471 19.742 1.00 14.42 26 SER D O 1
ATOM 3298 N N . GLY D 1 27 ? 23.977 -0.838 18.057 1.00 12.48 27 GLY D N 1
ATOM 3299 C CA . GLY D 1 27 ? 23.519 -1.864 18.972 1.00 13.71 27 GLY D CA 1
ATOM 3300 C C . GLY D 1 27 ? 22.061 -1.714 19.375 1.00 13.29 27 GLY D C 1
ATOM 3301 O O . GLY D 1 27 ? 21.519 -2.605 20.033 1.00 12.76 27 GLY D O 1
ATOM 3302 N N . VAL D 1 28 ? 21.420 -0.607 18.993 1.00 13.97 28 VAL D N 1
ATOM 3303 C CA . VAL D 1 28 ? 20.017 -0.407 19.342 1.00 14.46 28 VAL D CA 1
ATOM 3304 C C . VAL D 1 28 ? 19.204 -1.569 18.789 1.00 16.55 28 VAL D C 1
ATOM 3305 O O . VAL D 1 28 ? 18.238 -2.014 19.411 1.00 16.35 28 VAL D O 1
ATOM 3309 N N . LEU D 1 29 ? 19.590 -2.056 17.616 1.00 15.59 29 LEU D N 1
ATOM 3310 C CA . LEU D 1 29 ? 18.946 -3.229 17.048 1.00 16.10 29 LEU D CA 1
ATOM 3311 C C . LEU D 1 29 ? 20.014 -4.306 17.155 1.00 15.40 29 LEU D C 1
ATOM 3312 O O . LEU D 1 29 ? 21.154 -4.119 16.709 1.00 12.91 29 LEU D O 1
ATOM 3317 N N . ASN D 1 30 ? 19.675 -5.415 17.796 1.00 14.45 30 ASN D N 1
ATOM 3318 C CA . ASN D 1 30 ? 20.635 -6.502 17.944 1.00 15.48 30 ASN D CA 1
ATOM 3319 C C . ASN D 1 30 ? 19.950 -7.808 17.580 1.00 16.32 30 ASN D C 1
ATOM 3320 O O . ASN D 1 30 ? 19.237 -8.414 18.389 1.00 14.85 30 ASN D O 1
ATOM 3325 N N . GLN D 1 31 ? 20.169 -8.217 16.339 1.00 14.76 31 GLN D N 1
ATOM 3326 C CA . GLN D 1 31 ? 19.599 -9.438 15.807 1.00 16.70 31 GLN D CA 1
ATOM 3327 C C . GLN D 1 31 ? 18.104 -9.494 16.013 1.00 17.65 31 GLN D C 1
ATOM 3328 O O . GLN D 1 31 ? 17.552 -10.522 16.413 1.00 17.87 31 GLN D O 1
ATOM 3334 N N . GLN D 1 32 ? 17.446 -8.375 15.754 1.00 17.32 32 GLN D N 1
ATOM 3335 C CA . GLN D 1 32 ? 16.010 -8.322 15.906 1.00 17.16 32 GLN D CA 1
ATOM 3336 C C . GLN D 1 32 ? 15.374 -9.147 14.789 1.00 16.90 32 GLN D C 1
ATOM 3337 O O . GLN D 1 32 ? 15.686 -8.963 13.616 1.00 16.03 32 GLN D O 1
ATOM 3343 N N . PRO D 1 33 ? 14.481 -10.083 15.144 1.00 17.35 33 PRO D N 1
ATOM 3344 C CA . PRO D 1 33 ? 13.816 -10.930 14.147 1.00 17.28 33 PRO D CA 1
ATOM 3345 C C . PRO D 1 33 ? 12.937 -10.186 13.150 1.00 16.69 33 PRO D C 1
ATOM 3346 O O . PRO D 1 33 ? 12.307 -9.182 13.484 1.00 14.50 33 PRO D O 1
ATOM 3350 N N . TYR D 1 34 ? 12.898 -10.694 11.920 1.00 15.15 34 TYR D N 1
ATOM 3351 C CA . TYR D 1 34 ? 12.058 -10.121 10.874 1.00 15.20 34 TYR D CA 1
ATOM 3352 C C . TYR D 1 34 ? 11.861 -11.181 9.802 1.00 15.39 34 TYR D C 1
ATOM 3353 O O . TYR D 1 34 ? 12.649 -12.121 9.694 1.00 14.85 34 TYR D O 1
ATOM 3362 N N . GLY D 1 35 ? 10.796 -11.053 9.023 1.00 17.84 35 GLY D N 1
ATOM 3363 C CA . GLY D 1 35 ? 10.555 -12.036 7.986 1.00 20.20 35 GLY D CA 1
ATOM 3364 C C . GLY D 1 35 ? 9.353 -11.723 7.124 1.00 21.65 35 GLY D C 1
ATOM 3365 O O . GLY D 1 35 ? 8.814 -10.617 7.162 1.00 20.55 35 GLY D O 1
ATOM 3366 N N . PHE D 1 36 ? 8.938 -12.710 6.336 1.00 22.69 36 PHE D N 1
ATOM 3367 C CA . PHE D 1 36 ? 7.793 -12.558 5.455 1.00 24.48 36 PHE D CA 1
ATOM 3368 C C . PHE D 1 36 ? 6.574 -12.176 6.281 1.00 24.16 36 PHE D C 1
ATOM 3369 O O . PHE D 1 36 ? 5.775 -11.330 5.881 1.00 25.06 36 PHE D O 1
ATOM 3377 N N . ASN D 1 37 ? 6.451 -12.809 7.443 1.00 25.04 37 ASN D N 1
ATOM 3378 C CA . ASN D 1 37 ? 5.334 -12.576 8.348 1.00 25.89 37 ASN D CA 1
ATOM 3379 C C . ASN D 1 37 ? 5.198 -11.117 8.768 1.00 25.29 37 ASN D C 1
ATOM 3380 O O . ASN D 1 37 ? 4.150 -10.503 8.577 1.00 26.39 37 ASN D O 1
ATOM 3385 N N . THR D 1 38 ? 6.266 -10.561 9.328 1.00 24.75 38 THR D N 1
ATOM 3386 C CA . THR D 1 38 ? 6.244 -9.187 9.801 1.00 23.02 38 THR D CA 1
ATOM 3387 C C . THR D 1 38 ? 6.212 -8.136 8.707 1.00 22.37 38 THR D C 1
ATOM 3388 O O . THR D 1 38 ? 5.710 -7.034 8.919 1.00 23.22 38 THR D O 1
ATOM 3392 N N . ARG D 1 39 ? 6.727 -8.467 7.530 1.00 21.22 39 ARG D N 1
ATOM 3393 C CA . ARG D 1 39 ? 6.733 -7.493 6.456 1.00 20.35 39 ARG D CA 1
ATOM 3394 C C . ARG D 1 39 ? 5.491 -7.502 5.578 1.00 21.15 39 ARG D C 1
ATOM 3395 O O . ARG D 1 39 ? 4.976 -6.443 5.228 1.00 20.88 39 ARG D O 1
ATOM 3403 N N . PHE D 1 40 ? 5.006 -8.693 5.237 1.00 21.99 40 PHE D N 1
ATOM 3404 C CA . PHE D 1 40 ? 3.848 -8.819 4.358 1.00 23.39 40 PHE D CA 1
ATOM 3405 C C . PHE D 1 40 ? 2.568 -9.387 4.985 1.00 24.54 40 PHE D C 1
ATOM 3406 O O . PHE D 1 40 ? 1.490 -9.254 4.406 1.00 26.63 40 PHE D O 1
ATOM 3414 N N . GLU D 1 41 ? 2.671 -10.020 6.149 1.00 26.08 41 GLU D N 1
ATOM 3415 C CA . GLU D 1 41 ? 1.488 -10.606 6.781 1.00 28.62 41 GLU D CA 1
ATOM 3416 C C . GLU D 1 41 ? 0.971 -9.826 7.988 1.00 29.07 41 GLU D C 1
ATOM 3417 O O . GLU D 1 41 ? 0.103 -10.306 8.724 1.00 29.60 41 GLU D O 1
ATOM 3423 N N . GLY D 1 42 ? 1.513 -8.629 8.191 1.00 27.97 42 GLY D N 1
ATOM 3424 C CA . GLY D 1 42 ? 1.076 -7.790 9.293 1.00 27.54 42 GLY D CA 1
ATOM 3425 C C . GLY D 1 42 ? 1.371 -8.263 10.702 1.00 27.09 42 GLY D C 1
ATOM 3426 O O . GLY D 1 42 ? 0.867 -7.682 11.669 1.00 29.40 42 GLY D O 1
ATOM 3427 N N . GLU D 1 43 ? 2.169 -9.312 10.847 1.00 26.78 43 GLU D N 1
ATOM 3428 C CA . GLU D 1 43 ? 2.498 -9.787 12.183 1.00 25.47 43 GLU D CA 1
ATOM 3429 C C . GLU D 1 43 ? 3.414 -8.749 12.823 1.00 25.22 43 GLU D C 1
ATOM 3430 O O . GLU D 1 43 ? 4.343 -8.254 12.179 1.00 25.14 43 GLU D O 1
ATOM 3436 N N . LYS D 1 44 ? 3.148 -8.412 14.083 1.00 24.70 44 LYS D N 1
ATOM 3437 C CA . LYS D 1 44 ? 3.948 -7.415 14.797 1.00 23.22 44 LYS D CA 1
ATOM 3438 C C . LYS D 1 44 ? 5.433 -7.758 14.810 1.00 21.69 44 LYS D C 1
ATOM 3439 O O . LYS D 1 44 ? 5.818 -8.875 15.145 1.00 21.97 44 LYS D O 1
ATOM 3445 N N . GLY D 1 45 ? 6.263 -6.781 14.462 1.00 19.86 45 GLY D N 1
ATOM 3446 C CA . GLY D 1 45 ? 7.697 -7.000 14.433 1.00 19.75 45 GLY D CA 1
ATOM 3447 C C . GLY D 1 45 ? 8.325 -5.991 13.499 1.00 17.54 45 GLY D C 1
ATOM 3448 O O . GLY D 1 45 ? 7.618 -5.381 12.697 1.00 18.46 45 GLY D O 1
ATOM 3449 N N . THR D 1 46 ? 9.640 -5.808 13.580 1.00 17.46 46 THR D N 1
ATOM 3450 C CA . THR D 1 46 ? 10.285 -4.825 12.720 1.00 16.27 46 THR D CA 1
ATOM 3451 C C . THR D 1 46 ? 10.295 -5.235 11.250 1.00 17.18 46 THR D C 1
ATOM 3452 O O . THR D 1 46 ? 10.020 -6.388 10.902 1.00 17.99 46 THR D O 1
ATOM 3456 N N . ASN D 1 47 ? 10.595 -4.261 10.398 1.00 15.14 47 ASN D N 1
ATOM 3457 C CA . ASN D 1 47 ? 10.656 -4.452 8.947 1.00 15.18 47 ASN D CA 1
ATOM 3458 C C . ASN D 1 47 ? 11.379 -3.268 8.330 1.00 13.49 47 ASN D C 1
ATOM 3459 O O . ASN D 1 47 ? 11.567 -2.243 8.976 1.00 12.10 47 ASN D O 1
ATOM 3464 N N . PRO D 1 48 ? 11.792 -3.391 7.062 1.00 13.59 48 PRO D N 1
ATOM 3465 C CA . PRO D 1 48 ? 12.495 -2.282 6.417 1.00 13.03 48 PRO D CA 1
ATOM 3466 C C . PRO D 1 48 ? 11.680 -0.997 6.403 1.00 11.78 48 PRO D C 1
ATOM 3467 O O . PRO D 1 48 ? 12.220 0.085 6.607 1.00 12.50 48 PRO D O 1
ATOM 3471 N N . GLU D 1 49 ? 10.373 -1.121 6.178 1.00 12.29 49 GLU D N 1
ATOM 3472 C CA . GLU D 1 49 ? 9.506 0.050 6.103 1.00 13.49 49 GLU D CA 1
ATOM 3473 C C . GLU D 1 49 ? 9.453 0.933 7.347 1.00 12.63 49 GLU D C 1
ATOM 3474 O O . GLU D 1 49 ? 9.599 2.145 7.234 1.00 13.10 49 GLU D O 1
ATOM 3480 N N . GLU D 1 50 ? 9.244 0.358 8.530 1.00 13.55 50 GLU D N 1
ATOM 3481 C CA . GLU D 1 50 ? 9.195 1.214 9.715 1.00 13.15 50 GLU D CA 1
ATOM 3482 C C . GLU D 1 50 ? 10.556 1.821 10.004 1.00 12.93 50 GLU D C 1
ATOM 3483 O O . GLU D 1 50 ? 10.645 2.933 10.532 1.00 10.86 50 GLU D O 1
ATOM 3489 N N . LEU D 1 51 ? 11.624 1.101 9.668 1.00 11.71 51 LEU D N 1
ATOM 3490 C CA . LEU D 1 51 ? 12.959 1.631 9.930 1.00 11.34 51 LEU D CA 1
ATOM 3491 C C . LEU D 1 51 ? 13.195 2.837 9.031 1.00 11.22 51 LEU D C 1
ATOM 3492 O O . LEU D 1 51 ? 13.746 3.853 9.464 1.00 9.25 51 LEU D O 1
ATOM 3497 N N . ILE D 1 52 ? 12.780 2.737 7.775 1.00 9.54 52 ILE D N 1
ATOM 3498 C CA . ILE D 1 52 ? 12.951 3.866 6.890 1.00 11.22 52 ILE D CA 1
ATOM 3499 C C . ILE D 1 52 ? 12.080 5.006 7.409 1.00 10.59 52 ILE D C 1
ATOM 3500 O O . ILE D 1 52 ? 12.520 6.151 7.436 1.00 10.79 52 ILE D O 1
ATOM 3505 N N . GLY D 1 53 ? 10.863 4.692 7.856 1.00 10.23 53 GLY D N 1
ATOM 3506 C CA . GLY D 1 53 ? 9.985 5.730 8.386 1.00 11.16 53 GLY D CA 1
ATOM 3507 C C . GLY D 1 53 ? 10.578 6.411 9.612 1.00 11.64 53 GLY D C 1
ATOM 3508 O O . GLY D 1 53 ? 10.516 7.640 9.761 1.00 11.07 53 GLY D O 1
ATOM 3509 N N . ALA D 1 54 ? 11.148 5.612 10.507 1.00 12.79 54 ALA D N 1
ATOM 3510 C CA . ALA D 1 54 ? 11.770 6.165 11.709 1.00 11.95 54 ALA D CA 1
ATOM 3511 C C . ALA D 1 54 ? 12.939 7.065 11.283 1.00 11.73 54 ALA D C 1
ATOM 3512 O O . ALA D 1 54 ? 13.100 8.162 11.814 1.0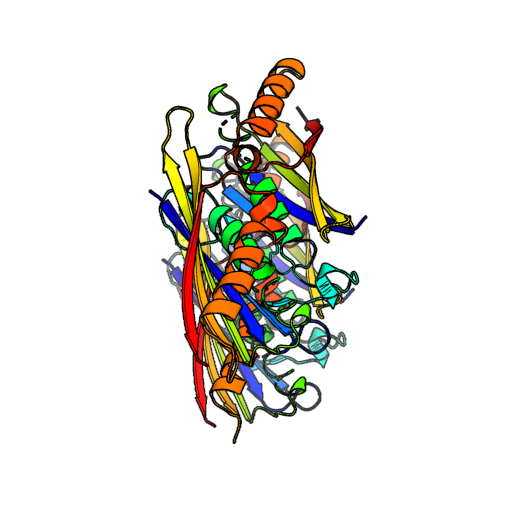0 8.75 54 ALA D O 1
ATOM 3514 N N . ALA D 1 55 ? 13.747 6.619 10.321 1.00 9.76 55 ALA D N 1
ATOM 3515 C CA . ALA D 1 55 ? 14.870 7.440 9.869 1.00 10.16 55 ALA D CA 1
ATOM 3516 C C . ALA D 1 55 ? 14.399 8.790 9.324 1.00 10.20 55 ALA D C 1
ATOM 3517 O O . ALA D 1 55 ? 14.969 9.835 9.636 1.00 9.41 55 ALA D O 1
ATOM 3519 N N . HIS D 1 56 ? 13.356 8.749 8.503 1.00 11.99 56 HIS D N 1
ATOM 3520 C CA . HIS D 1 56 ? 12.791 9.942 7.878 1.00 11.30 56 HIS D CA 1
ATOM 3521 C C . HIS D 1 56 ? 12.211 10.917 8.901 1.00 10.73 56 HIS D C 1
ATOM 3522 O O . HIS D 1 56 ? 12.489 12.120 8.858 1.00 9.62 56 HIS D O 1
ATOM 3529 N N . ALA D 1 57 ? 11.402 10.395 9.819 1.00 11.76 57 ALA D N 1
ATOM 3530 C CA . ALA D 1 57 ? 10.800 11.230 10.853 1.00 11.49 57 ALA D CA 1
ATOM 3531 C C . ALA D 1 57 ? 11.907 11.919 11.659 1.00 11.99 57 ALA D C 1
ATOM 3532 O O . ALA D 1 57 ? 11.818 13.104 11.957 1.00 12.41 57 ALA D O 1
ATOM 3534 N N . ALA D 1 58 ? 12.956 11.171 11.993 1.00 12.01 58 ALA D N 1
ATOM 3535 C CA . ALA D 1 58 ? 14.079 11.703 12.765 1.00 11.81 58 ALA D CA 1
ATOM 3536 C C . ALA D 1 58 ? 14.859 12.797 12.019 1.00 11.96 58 ALA D C 1
ATOM 3537 O O . ALA D 1 58 ? 15.219 13.827 12.598 1.00 9.68 58 ALA D O 1
ATOM 3539 N N . CYS D 1 59 ? 15.126 12.566 10.738 1.00 10.66 59 CYS D N 1
ATOM 3540 C CA . CYS D 1 59 ? 15.856 13.529 9.922 1.00 11.55 59 CYS D CA 1
ATOM 3541 C C . CYS D 1 59 ? 15.011 14.766 9.686 1.00 12.62 59 CYS D C 1
ATOM 3542 O O . CYS D 1 59 ? 15.496 15.893 9.797 1.00 13.18 59 CYS D O 1
ATOM 3545 N N . PHE D 1 60 ? 13.744 14.552 9.355 1.00 12.67 60 PHE D N 1
ATOM 3546 C CA . PHE D 1 60 ? 12.833 15.662 9.105 1.00 13.29 60 PHE D CA 1
ATOM 3547 C C . PHE D 1 60 ? 12.723 16.543 10.339 1.00 13.40 60 PHE D C 1
ATOM 3548 O O . PHE D 1 60 ? 12.860 17.762 10.250 1.00 13.06 60 PHE D O 1
ATOM 3556 N N . SER D 1 61 ? 12.494 15.922 11.492 1.00 13.50 61 SER D N 1
ATOM 3557 C CA . SER D 1 61 ? 12.343 16.681 12.727 1.00 13.17 61 SER D CA 1
ATOM 3558 C C . SER D 1 61 ? 13.588 17.499 13.073 1.00 15.51 61 SER D C 1
ATOM 3559 O O . SER D 1 61 ? 13.481 18.668 13.457 1.00 14.32 61 SER D O 1
ATOM 3570 N N . ALA D 1 63 ? 15.919 18.532 10.962 1.00 15.37 63 ALA D N 1
ATOM 3571 C CA . ALA D 1 63 ? 16.057 19.569 9.941 1.00 15.05 63 ALA D CA 1
ATOM 3572 C C . ALA D 1 63 ? 15.115 20.746 10.207 1.00 14.26 63 ALA D C 1
ATOM 3573 O O . ALA D 1 63 ? 15.488 21.893 9.998 1.00 14.37 63 ALA D O 1
ATOM 3575 N N . LEU D 1 64 ? 13.900 20.457 10.661 1.00 14.08 64 LEU D N 1
ATOM 3576 C CA . LEU D 1 64 ? 12.935 21.509 10.957 1.00 14.34 64 LEU D CA 1
ATOM 3577 C C . LEU D 1 64 ? 13.492 22.389 12.074 1.00 15.52 64 LEU D C 1
ATOM 3578 O O . LEU D 1 64 ? 13.465 23.621 11.979 1.00 16.23 64 LEU D O 1
ATOM 3583 N N . SER D 1 65 ? 14.016 21.764 13.125 1.00 15.68 65 SER D N 1
ATOM 3584 C CA . SER D 1 65 ? 14.579 22.525 14.236 1.00 15.42 65 SER D CA 1
ATOM 3585 C C . SER D 1 65 ? 15.691 23.443 13.740 1.00 16.07 65 SER D C 1
ATOM 3586 O O . SER D 1 65 ? 15.733 24.625 14.084 1.00 15.34 65 SER D O 1
ATOM 3589 N N . LEU D 1 66 ? 16.588 22.901 12.924 1.00 16.74 66 LEU D N 1
ATOM 3590 C CA . LEU D 1 66 ? 17.691 23.681 12.381 1.00 19.62 66 LEU D CA 1
ATOM 3591 C C . LEU D 1 66 ? 17.200 24.885 11.570 1.00 20.86 66 LEU D C 1
ATOM 3592 O O . LEU D 1 66 ? 17.621 26.022 11.803 1.00 20.73 66 LEU D O 1
ATOM 3605 N N . LEU D 1 68 ? 14.336 26.356 11.617 1.00 22.26 68 LEU D N 1
ATOM 3606 C CA . LEU D 1 68 ? 13.651 27.312 12.482 1.00 21.41 68 LEU D CA 1
ATOM 3607 C C . LEU D 1 68 ? 14.696 28.192 13.160 1.00 22.35 68 LEU D C 1
ATOM 3608 O O . LEU D 1 68 ? 14.538 29.415 13.257 1.00 20.24 68 LEU D O 1
ATOM 3613 N N . GLY D 1 69 ? 15.771 27.557 13.619 1.00 22.05 69 GLY D N 1
ATOM 3614 C CA . GLY D 1 69 ? 16.838 28.282 14.281 1.00 22.76 69 GLY D CA 1
ATOM 3615 C C . GLY D 1 69 ? 17.466 29.307 13.360 1.00 24.02 69 GLY D C 1
ATOM 3616 O O . GLY D 1 69 ? 17.778 30.421 13.782 1.00 24.61 69 GLY D O 1
ATOM 3617 N N . GLU D 1 70 ? 17.652 28.939 12.097 1.00 24.98 70 GLU D N 1
ATOM 3618 C CA . GLU D 1 70 ? 18.250 29.846 11.124 1.00 26.70 70 GLU D CA 1
ATOM 3619 C C . GLU D 1 70 ? 17.332 31.045 10.881 1.00 27.64 70 GLU D C 1
ATOM 3620 O O . GLU D 1 70 ? 17.753 32.061 10.330 1.00 28.30 70 GLU D O 1
ATOM 3626 N N . ALA D 1 71 ? 16.074 30.917 11.293 1.00 27.50 71 ALA D N 1
ATOM 3627 C CA . ALA D 1 71 ? 15.098 31.984 11.125 1.00 26.73 71 ALA D CA 1
ATOM 3628 C C . ALA D 1 71 ? 14.903 32.723 12.441 1.00 26.31 71 ALA D C 1
ATOM 3629 O O . ALA D 1 71 ? 14.064 33.618 12.544 1.00 26.94 71 ALA D O 1
ATOM 3631 N N . GLY D 1 72 ? 15.684 32.336 13.446 1.00 25.94 72 GLY D N 1
ATOM 3632 C CA . GLY D 1 72 ? 15.600 32.969 14.751 1.00 25.14 72 GLY D CA 1
ATOM 3633 C C . GLY D 1 72 ? 14.484 32.421 15.620 1.00 25.12 72 GLY D C 1
ATOM 3634 O O . GLY D 1 72 ? 13.942 33.135 16.464 1.00 25.62 72 GLY D O 1
ATOM 3635 N N . PHE D 1 73 ? 14.145 31.150 15.421 1.00 24.51 73 PHE D N 1
ATOM 3636 C CA . PHE D 1 73 ? 13.080 30.509 16.183 1.00 22.59 73 PHE D CA 1
ATOM 3637 C C . PHE D 1 73 ? 13.562 29.244 16.901 1.00 22.69 73 PHE D C 1
ATOM 3638 O O . PHE D 1 73 ? 14.481 28.558 16.444 1.00 23.15 73 PHE D O 1
ATOM 3646 N N . THR D 1 74 ? 12.930 28.952 18.032 1.00 22.37 74 THR D N 1
ATOM 3647 C CA . THR D 1 74 ? 13.277 27.780 18.814 1.00 21.13 74 THR D CA 1
ATOM 3648 C C . THR D 1 74 ? 12.048 26.917 19.013 1.00 20.67 74 THR D C 1
ATOM 3649 O O . THR D 1 74 ? 11.085 27.335 19.661 1.00 20.64 74 THR D O 1
ATOM 3650 N N . PRO D 1 75 ? 12.036 25.702 18.449 1.00 20.02 75 PRO D N 1
ATOM 3651 C CA . PRO D 1 75 ? 10.873 24.830 18.613 1.00 19.99 75 PRO D CA 1
ATOM 3652 C C . PRO D 1 75 ? 10.813 24.250 20.017 1.00 20.75 75 PRO D C 1
ATOM 3653 O O . PRO D 1 75 ? 11.804 23.728 20.528 1.00 21.44 75 PRO D O 1
ATOM 3657 N N . THR D 1 76 ? 9.653 24.365 20.646 1.00 20.40 76 THR D N 1
ATOM 3658 C CA . THR D 1 76 ? 9.471 23.829 21.977 1.00 21.05 76 THR D CA 1
ATOM 3659 C C . THR D 1 76 ? 9.441 22.311 21.842 1.00 20.41 76 THR D C 1
ATOM 3660 O O . THR D 1 76 ? 10.084 21.593 22.607 1.00 20.04 76 THR D O 1
ATOM 3664 N N . SER D 1 77 ? 8.700 21.824 20.853 1.00 18.01 77 SER D N 1
ATOM 3665 C CA . SER D 1 77 ? 8.625 20.392 20.617 1.00 17.80 77 SER D CA 1
ATOM 3666 C C . SER D 1 77 ? 8.194 20.092 19.201 1.00 18.79 77 SER D C 1
ATOM 3667 O O . SER D 1 77 ? 7.397 20.825 18.599 1.00 17.04 77 SER D O 1
ATOM 3670 N N . ILE D 1 78 ? 8.736 19.001 18.682 1.00 17.53 78 ILE D N 1
ATOM 3671 C CA . ILE D 1 78 ? 8.414 18.536 17.352 1.00 16.63 78 ILE D CA 1
ATOM 3672 C C . ILE D 1 78 ? 8.150 17.047 17.462 1.00 16.51 78 ILE D C 1
ATOM 3673 O O . ILE D 1 78 ? 8.995 16.282 17.939 1.00 18.49 78 ILE D O 1
ATOM 3678 N N . ASP D 1 79 ? 6.959 16.648 17.045 1.00 16.10 79 ASP D N 1
ATOM 3679 C CA . ASP D 1 79 ? 6.567 15.251 17.078 1.00 16.75 79 ASP D CA 1
ATOM 3680 C C . ASP D 1 79 ? 6.091 14.876 15.692 1.00 17.37 79 ASP D C 1
ATOM 3681 O O . ASP D 1 79 ? 5.054 15.346 15.222 1.00 19.11 79 ASP D O 1
ATOM 3686 N N . THR D 1 80 ? 6.870 14.017 15.048 1.00 16.60 80 THR D N 1
ATOM 3687 C CA . THR D 1 80 ? 6.591 13.582 13.694 1.00 16.79 80 THR D CA 1
ATOM 3688 C C . THR D 1 80 ? 6.398 12.087 13.563 1.00 17.11 80 THR D C 1
ATOM 3689 O O . THR D 1 80 ? 7.106 11.294 14.186 1.00 15.80 80 THR D O 1
ATOM 3693 N N . THR D 1 81 ? 5.440 11.717 12.721 1.00 15.55 81 THR D N 1
ATOM 3694 C CA . THR D 1 81 ? 5.149 10.327 12.444 1.00 17.94 81 THR D CA 1
ATOM 3695 C C . THR D 1 81 ? 5.349 10.168 10.941 1.00 18.44 81 THR D C 1
ATOM 3696 O O . THR D 1 81 ? 5.070 11.086 10.168 1.00 17.59 81 THR D O 1
ATOM 3700 N N . ALA D 1 82 ? 5.879 9.021 10.538 1.00 17.41 82 ALA D N 1
ATOM 3701 C CA . ALA D 1 82 ? 6.105 8.739 9.132 1.00 17.56 82 ALA D CA 1
ATOM 3702 C C . ALA D 1 82 ? 5.373 7.447 8.798 1.00 18.61 82 ALA D C 1
ATOM 3703 O O . ALA D 1 82 ? 5.685 6.384 9.340 1.00 20.13 82 ALA D O 1
ATOM 3705 N N . ASP D 1 83 ? 4.378 7.557 7.924 1.00 17.58 83 ASP D N 1
ATOM 3706 C CA . ASP D 1 83 ? 3.573 6.421 7.491 1.00 17.89 83 ASP D CA 1
ATOM 3707 C C . ASP D 1 83 ? 4.114 5.964 6.144 1.00 16.39 83 ASP D C 1
ATOM 3708 O O . ASP D 1 83 ? 3.948 6.656 5.142 1.00 16.33 83 ASP D O 1
ATOM 3713 N N . VAL D 1 84 ? 4.750 4.801 6.121 1.00 15.56 84 VAL D N 1
ATOM 3714 C CA . VAL D 1 84 ? 5.340 4.265 4.898 1.00 16.33 84 VAL D CA 1
ATOM 3715 C C . VAL D 1 84 ? 4.408 3.295 4.183 1.00 15.24 84 VAL D C 1
ATOM 3716 O O . VAL D 1 84 ? 3.917 2.340 4.782 1.00 16.34 84 VAL D O 1
ATOM 3720 N N . SER D 1 85 ? 4.175 3.538 2.897 1.00 16.48 85 SER D N 1
ATOM 3721 C CA . SER D 1 85 ? 3.310 2.672 2.103 1.00 16.13 85 SER D CA 1
ATOM 3722 C C . SER D 1 85 ? 4.118 1.684 1.271 1.00 16.80 85 SER D C 1
ATOM 3723 O O . SER D 1 85 ? 5.021 2.076 0.532 1.00 17.40 85 SER D O 1
ATOM 3726 N N . LEU D 1 86 ? 3.787 0.403 1.405 1.00 15.30 86 LEU D N 1
ATOM 3727 C CA . LEU D 1 86 ? 4.433 -0.660 0.649 1.00 16.09 86 LEU D CA 1
ATOM 3728 C C . LEU D 1 86 ? 3.332 -1.303 -0.196 1.00 18.62 86 LEU D C 1
ATOM 3729 O O . LEU D 1 86 ? 2.518 -2.084 0.314 1.00 18.40 86 LEU D O 1
ATOM 3734 N N . ASP D 1 87 ? 3.303 -0.971 -1.481 1.00 19.01 87 ASP D N 1
ATOM 3735 C CA . ASP D 1 87 ? 2.285 -1.515 -2.377 1.00 22.60 87 ASP D CA 1
ATOM 3736 C C . ASP D 1 87 ? 2.733 -2.715 -3.207 1.00 24.52 87 ASP D C 1
ATOM 3737 O O . ASP D 1 87 ? 3.922 -2.896 -3.477 1.00 26.00 87 ASP D O 1
ATOM 3742 N N . LYS D 1 88 ? 1.760 -3.533 -3.607 1.00 25.55 88 LYS D N 1
ATOM 3743 C CA . LYS D 1 88 ? 2.012 -4.713 -4.431 1.00 26.08 88 LYS D CA 1
ATOM 3744 C C . LYS D 1 88 ? 1.956 -4.263 -5.886 1.00 26.79 88 LYS D C 1
ATOM 3745 O O . LYS D 1 88 ? 0.985 -3.638 -6.316 1.00 26.82 88 LYS D O 1
ATOM 3751 N N . VAL D 1 89 ? 3.009 -4.573 -6.632 1.00 28.26 89 VAL D N 1
ATOM 3752 C CA . VAL D 1 89 ? 3.096 -4.196 -8.036 1.00 28.73 89 VAL D CA 1
ATOM 3753 C C . VAL D 1 89 ? 3.530 -5.415 -8.849 1.00 30.18 89 VAL D C 1
ATOM 3754 O O . VAL D 1 89 ? 3.870 -6.453 -8.281 1.00 29.64 89 VAL D O 1
ATOM 3758 N N . ASP D 1 90 ? 3.522 -5.290 -10.173 1.00 31.98 90 ASP D N 1
ATOM 3759 C CA . ASP D 1 90 ? 3.893 -6.402 -11.044 1.00 33.13 90 ASP D CA 1
ATOM 3760 C C . ASP D 1 90 ? 5.248 -7.005 -10.690 1.00 33.47 90 ASP D C 1
ATOM 3761 O O . ASP D 1 90 ? 5.358 -8.213 -10.439 1.00 33.93 90 ASP D O 1
ATOM 3766 N N . ALA D 1 91 ? 6.275 -6.161 -10.670 1.00 33.99 91 ALA D N 1
ATOM 3767 C CA . ALA D 1 91 ? 7.622 -6.603 -10.341 1.00 33.82 91 ALA D CA 1
ATOM 3768 C C . ALA D 1 91 ? 7.704 -7.174 -8.918 1.00 33.67 91 ALA D C 1
ATOM 3769 O O . ALA D 1 91 ? 8.682 -7.844 -8.568 1.00 35.16 91 ALA D O 1
ATOM 3771 N N . GLY D 1 92 ? 6.682 -6.910 -8.104 1.00 32.51 92 GLY D N 1
ATOM 3772 C CA . GLY D 1 92 ? 6.664 -7.412 -6.734 1.00 30.41 92 GLY D CA 1
ATOM 3773 C C . GLY D 1 92 ? 6.038 -6.434 -5.756 1.00 29.08 92 GLY D C 1
ATOM 3774 O O . GLY D 1 92 ? 4.824 -6.459 -5.529 1.00 28.53 92 GLY D O 1
ATOM 3775 N N . PHE D 1 93 ? 6.871 -5.582 -5.161 1.00 27.28 93 PHE D N 1
ATOM 3776 C CA . PHE D 1 93 ? 6.407 -4.558 -4.221 1.00 25.08 93 PHE D CA 1
ATOM 3777 C C . PHE D 1 93 ? 7.256 -3.310 -4.392 1.00 24.34 93 PHE D C 1
ATOM 3778 O O . PHE D 1 93 ? 8.301 -3.348 -5.046 1.00 24.91 93 PHE D O 1
ATOM 3786 N N . ALA D 1 94 ? 6.814 -2.207 -3.794 1.00 23.64 94 ALA D N 1
ATOM 3787 C CA . ALA D 1 94 ? 7.549 -0.952 -3.877 1.00 21.22 94 ALA D CA 1
ATOM 3788 C C . ALA D 1 94 ? 7.074 0.049 -2.822 1.00 19.71 94 ALA D C 1
ATOM 3789 O O . ALA D 1 94 ? 5.898 0.058 -2.453 1.00 19.33 94 ALA D O 1
ATOM 3791 N N . ILE D 1 95 ? 7.999 0.872 -2.328 1.00 17.74 95 ILE D N 1
ATOM 3792 C CA . ILE D 1 95 ? 7.685 1.897 -1.331 1.00 18.03 95 ILE D CA 1
ATOM 3793 C C . ILE D 1 95 ? 7.306 3.128 -2.140 1.00 17.30 95 ILE D C 1
ATOM 3794 O O . ILE D 1 95 ? 8.160 3.885 -2.604 1.00 18.43 95 ILE D O 1
ATOM 3799 N N . THR D 1 96 ? 6.001 3.314 -2.300 1.00 17.61 96 THR D N 1
ATOM 3800 C CA . THR D 1 96 ? 5.449 4.386 -3.119 1.00 17.11 96 THR D CA 1
ATOM 3801 C C . THR D 1 96 ? 5.217 5.723 -2.468 1.00 17.15 96 THR D C 1
ATOM 3802 O O . THR D 1 96 ? 5.183 6.753 -3.146 1.00 18.71 96 THR D O 1
ATOM 3806 N N . LYS D 1 97 ? 5.053 5.720 -1.155 1.00 16.74 97 LYS D N 1
ATOM 3807 C CA . LYS D 1 97 ? 4.799 6.969 -0.464 1.00 18.23 97 LYS D CA 1
ATOM 3808 C C . LYS D 1 97 ? 5.082 6.907 1.026 1.00 16.07 97 LYS D C 1
ATOM 3809 O O . LYS D 1 97 ? 4.977 5.854 1.663 1.00 16.59 97 LYS D O 1
ATOM 3815 N N . ILE D 1 98 ? 5.451 8.063 1.557 1.00 16.34 98 ILE D N 1
ATOM 3816 C CA . ILE D 1 98 ? 5.715 8.231 2.971 1.00 15.93 98 ILE D CA 1
ATOM 3817 C C . ILE D 1 98 ? 4.911 9.465 3.378 1.00 16.22 98 ILE D C 1
ATOM 3818 O O . ILE D 1 98 ? 5.130 10.571 2.867 1.00 15.20 98 ILE D O 1
ATOM 3823 N N . ALA D 1 99 ? 3.952 9.254 4.275 1.00 16.95 99 ALA D N 1
ATOM 3824 C CA . ALA D 1 99 ? 3.093 10.327 4.767 1.00 17.22 99 ALA D CA 1
ATOM 3825 C C . ALA D 1 99 ? 3.616 10.835 6.102 1.00 17.54 99 ALA D C 1
ATOM 3826 O O . ALA D 1 99 ? 3.598 10.114 7.099 1.00 17.87 99 ALA D O 1
ATOM 3828 N N . LEU D 1 100 ? 4.081 12.074 6.115 1.00 16.37 100 LEU D N 1
ATOM 3829 C CA . LEU D 1 100 ? 4.594 12.673 7.334 1.00 16.42 100 LEU D CA 1
ATOM 3830 C C . LEU D 1 100 ? 3.488 13.440 8.032 1.00 17.03 100 LEU D C 1
ATOM 3831 O O . LEU D 1 100 ? 2.742 14.192 7.396 1.00 16.38 100 LEU D O 1
ATOM 3836 N N . LYS D 1 101 ? 3.362 13.228 9.338 1.00 16.25 101 LYS D N 1
ATOM 3837 C CA . LYS D 1 101 ? 2.361 13.934 10.131 1.00 18.12 101 LYS D CA 1
ATOM 3838 C C . LYS D 1 101 ? 3.130 14.494 11.316 1.00 18.25 101 LYS D C 1
ATOM 3839 O O . LYS D 1 101 ? 3.711 13.740 12.094 1.00 18.00 101 LYS D O 1
ATOM 3845 N N . SER D 1 102 ? 3.152 15.817 11.432 1.00 17.05 102 SER D N 1
ATOM 3846 C CA . SER D 1 102 ? 3.898 16.465 12.501 1.00 17.33 102 SER D CA 1
ATOM 3847 C C . SER D 1 102 ? 3.103 17.490 13.305 1.00 17.58 102 SER D C 1
ATOM 3848 O O . SER D 1 102 ? 2.274 18.219 12.764 1.00 17.47 102 SER D O 1
ATOM 3851 N N . GLU D 1 103 ? 3.356 17.519 14.610 1.00 17.22 103 GLU D N 1
ATOM 3852 C CA . GLU D 1 103 ? 2.721 18.464 15.517 1.00 18.01 103 GLU D CA 1
ATOM 3853 C C . GLU D 1 103 ? 3.897 19.272 16.054 1.00 17.67 103 GLU D C 1
ATOM 3854 O O . GLU D 1 103 ? 4.786 18.721 16.704 1.00 18.48 103 GLU D O 1
ATOM 3860 N N . VAL D 1 104 ? 3.906 20.569 15.765 1.00 17.80 104 VAL D N 1
ATOM 3861 C CA . VAL D 1 104 ? 4.999 21.438 16.177 1.00 17.07 104 VAL D CA 1
ATOM 3862 C C . VAL D 1 104 ? 4.536 22.624 17.017 1.00 19.29 104 VAL D C 1
ATOM 3863 O O . VAL D 1 104 ? 3.504 23.240 16.740 1.00 20.16 104 VAL D O 1
ATOM 3867 N N . ALA D 1 105 ? 5.314 22.935 18.049 1.00 19.46 105 ALA D N 1
ATOM 3868 C CA . ALA D 1 105 ? 5.007 24.042 18.939 1.00 20.05 105 ALA D CA 1
ATOM 3869 C C . ALA D 1 105 ? 6.160 25.030 18.916 1.00 20.40 105 ALA D C 1
ATOM 3870 O O . ALA D 1 105 ? 7.243 24.739 19.422 1.00 21.88 105 ALA D O 1
ATOM 3872 N N . VAL D 1 106 ? 5.930 26.188 18.308 1.00 21.40 106 VAL D N 1
ATOM 3873 C CA . VAL D 1 106 ? 6.944 27.237 18.212 1.00 21.84 106 VAL D CA 1
ATOM 3874 C C . VAL D 1 106 ? 6.303 28.548 18.665 1.00 23.65 106 VAL D C 1
ATOM 3875 O O . VAL D 1 106 ? 5.461 29.113 17.964 1.00 22.98 106 VAL D O 1
ATOM 3879 N N . PRO D 1 107 ? 6.693 29.046 19.849 1.00 24.93 107 PRO D N 1
ATOM 3880 C CA . PRO D 1 107 ? 6.180 30.289 20.436 1.00 26.25 107 PRO D CA 1
ATOM 3881 C C . PRO D 1 107 ? 6.218 31.530 19.546 1.00 26.85 107 PRO D C 1
ATOM 3882 O O . PRO D 1 107 ? 7.263 31.899 19.010 1.00 27.96 107 PRO D O 1
ATOM 3886 N N . GLY D 1 108 ? 5.058 32.167 19.405 1.00 28.81 108 GLY D N 1
ATOM 3887 C CA . GLY D 1 108 ? 4.937 33.385 18.619 1.00 27.98 108 GLY D CA 1
ATOM 3888 C C . GLY D 1 108 ? 5.430 33.443 17.181 1.00 27.64 108 GLY D C 1
ATOM 3889 O O . GLY D 1 108 ? 5.914 34.490 16.746 1.00 28.42 108 GLY D O 1
ATOM 3890 N N . ILE D 1 109 ? 5.318 32.351 16.432 1.00 25.88 109 ILE D N 1
ATOM 3891 C CA . ILE D 1 109 ? 5.754 32.379 15.041 1.00 25.16 109 ILE D CA 1
ATOM 3892 C C . ILE D 1 109 ? 4.545 32.557 14.129 1.00 25.22 109 ILE D C 1
ATOM 3893 O O . ILE D 1 109 ? 3.461 32.050 14.415 1.00 26.79 109 ILE D O 1
ATOM 3898 N N . ASP D 1 110 ? 4.741 33.282 13.033 1.00 26.04 110 ASP D N 1
ATOM 3899 C CA . ASP D 1 110 ? 3.683 33.542 12.063 1.00 27.21 110 ASP D CA 1
ATOM 3900 C C . ASP D 1 110 ? 3.254 32.256 11.360 1.00 26.32 110 ASP D C 1
ATOM 3901 O O . ASP D 1 110 ? 4.096 31.483 10.915 1.00 24.88 110 ASP D O 1
ATOM 3906 N N . ALA D 1 111 ? 1.946 32.031 11.256 1.00 26.50 111 ALA D N 1
ATOM 3907 C CA . ALA D 1 111 ? 1.431 30.825 10.608 1.00 26.95 111 ALA D CA 1
ATOM 3908 C C . ALA D 1 111 ? 1.977 30.663 9.192 1.00 26.52 111 ALA D C 1
ATOM 3909 O O . ALA D 1 111 ? 2.267 29.546 8.751 1.00 26.09 111 ALA D O 1
ATOM 3911 N N . SER D 1 112 ? 2.117 31.780 8.486 1.00 26.27 112 SER D N 1
ATOM 3912 C CA . SER D 1 112 ? 2.624 31.768 7.119 1.00 26.07 112 SER D CA 1
ATOM 3913 C C . SER D 1 112 ? 4.119 31.507 7.087 1.00 25.78 112 SER D C 1
ATOM 3914 O O . SER D 1 112 ? 4.605 30.685 6.306 1.00 26.78 112 SER D O 1
ATOM 3917 N N . THR D 1 113 ? 4.848 32.222 7.934 1.00 24.77 113 THR D N 1
ATOM 3918 C CA . THR D 1 113 ? 6.294 32.067 7.992 1.00 24.49 113 THR D CA 1
ATOM 3919 C C . THR D 1 113 ? 6.639 30.620 8.306 1.00 23.78 113 THR D C 1
ATOM 3920 O O . THR D 1 113 ? 7.546 30.044 7.709 1.00 24.56 113 THR D O 1
ATOM 3924 N N . PHE D 1 114 ? 5.908 30.032 9.245 1.00 22.02 114 PHE D N 1
ATOM 3925 C CA . PHE D 1 114 ? 6.163 28.651 9.624 1.00 21.42 114 PHE D CA 1
ATOM 3926 C C . PHE D 1 114 ? 5.952 27.696 8.457 1.00 21.48 114 PHE D C 1
ATOM 3927 O O . PHE D 1 114 ? 6.790 26.836 8.189 1.00 21.05 114 PHE D O 1
ATOM 3935 N N . ASP D 1 115 ? 4.823 27.834 7.770 1.00 21.79 115 ASP D N 1
ATOM 3936 C CA . ASP D 1 115 ? 4.532 26.957 6.642 1.00 22.72 115 ASP D CA 1
ATOM 3937 C C . ASP D 1 115 ? 5.685 26.915 5.645 1.00 22.03 115 ASP D C 1
ATOM 3938 O O . ASP D 1 115 ? 6.097 25.841 5.205 1.00 23.74 115 ASP D O 1
ATOM 3943 N N . GLY D 1 116 ? 6.206 28.085 5.294 1.00 22.09 116 GLY D N 1
ATOM 3944 C CA . GLY D 1 116 ? 7.305 28.140 4.353 1.00 21.74 116 GLY D CA 1
ATOM 3945 C C . GLY D 1 116 ? 8.471 27.292 4.817 1.00 23.11 116 GLY D C 1
ATOM 3946 O O . GLY D 1 116 ? 9.036 26.513 4.046 1.00 22.34 116 GLY D O 1
ATOM 3947 N N . ILE D 1 117 ? 8.819 27.446 6.092 1.00 22.26 117 ILE D N 1
ATOM 3948 C CA . ILE D 1 117 ? 9.928 26.714 6.699 1.00 21.91 117 ILE D CA 1
ATOM 3949 C C . ILE D 1 117 ? 9.707 25.217 6.766 1.00 20.99 117 ILE D C 1
ATOM 3950 O O . ILE D 1 117 ? 10.599 24.431 6.428 1.00 22.14 117 ILE D O 1
ATOM 3955 N N . ILE D 1 118 ? 8.523 24.810 7.204 1.00 20.85 118 ILE D N 1
ATOM 3956 C CA . ILE D 1 118 ? 8.251 23.390 7.319 1.00 20.13 118 ILE D CA 1
ATOM 3957 C C . ILE D 1 118 ? 8.179 22.711 5.958 1.00 20.91 118 ILE D C 1
ATOM 3958 O O . ILE D 1 118 ? 8.546 21.546 5.828 1.00 18.06 118 ILE D O 1
ATOM 3963 N N . GLN D 1 119 ? 7.724 23.430 4.934 1.00 21.87 119 GLN D N 1
ATOM 3964 C CA . GLN D 1 119 ? 7.642 22.823 3.608 1.00 21.99 119 GLN D CA 1
ATOM 3965 C C . GLN D 1 119 ? 9.051 22.606 3.072 1.00 22.69 119 GLN D C 1
ATOM 3966 O O . GLN D 1 119 ? 9.334 21.586 2.439 1.00 22.48 119 GLN D O 1
ATOM 3972 N N . LYS D 1 120 ? 9.926 23.575 3.329 1.00 21.84 120 LYS D N 1
ATOM 3973 C CA . LYS D 1 120 ? 11.311 23.497 2.894 1.00 22.08 120 LYS D CA 1
ATOM 3974 C C . LYS D 1 120 ? 11.971 22.279 3.534 1.00 21.88 120 LYS D C 1
ATOM 3975 O O . LYS D 1 120 ? 12.718 21.548 2.879 1.00 21.84 120 LYS D O 1
ATOM 3981 N N . ALA D 1 121 ? 11.676 22.056 4.811 1.00 20.55 121 ALA D N 1
ATOM 3982 C CA . ALA D 1 121 ? 12.230 20.920 5.539 1.00 18.68 121 ALA D CA 1
ATOM 3983 C C . ALA D 1 121 ? 11.670 19.612 4.994 1.00 18.17 121 ALA D C 1
ATOM 3984 O O . ALA D 1 121 ? 12.374 18.598 4.935 1.00 17.49 121 ALA D O 1
ATOM 3986 N N . LYS D 1 122 ? 10.398 19.622 4.603 1.00 17.79 122 LYS D N 1
ATOM 3987 C CA . LYS D 1 122 ? 9.785 18.410 4.067 1.00 19.54 122 LYS D CA 1
ATOM 3988 C C . LYS D 1 122 ? 10.491 17.958 2.798 1.00 19.08 122 LYS D C 1
ATOM 3989 O O . LYS D 1 122 ? 10.651 16.763 2.560 1.00 19.63 122 LYS D O 1
ATOM 3995 N N . ALA D 1 123 ? 10.915 18.911 1.979 1.00 19.10 123 ALA D N 1
ATOM 3996 C CA . ALA D 1 123 ? 11.583 18.548 0.735 1.00 21.11 123 ALA D CA 1
ATOM 3997 C C . ALA D 1 123 ? 13.101 18.660 0.789 1.00 20.54 123 ALA D C 1
ATOM 3998 O O . ALA D 1 123 ? 13.798 18.081 -0.048 1.00 23.12 123 ALA D O 1
ATOM 4000 N N . GLY D 1 124 ? 13.611 19.381 1.778 1.00 18.96 124 GLY D N 1
ATOM 4001 C CA . GLY D 1 124 ? 15.044 19.569 1.881 1.00 19.36 124 GLY D CA 1
ATOM 4002 C C . GLY D 1 124 ? 15.896 18.682 2.778 1.00 18.83 124 GLY D C 1
ATOM 4003 O O . GLY D 1 124 ? 17.100 18.577 2.541 1.00 18.23 124 GLY D O 1
ATOM 4004 N N . CYS D 1 125 ? 15.329 18.041 3.796 1.00 18.47 125 CYS D N 1
ATOM 4005 C CA . CYS D 1 125 ? 16.169 17.210 4.666 1.00 17.06 125 CYS D CA 1
ATOM 4006 C C . CYS D 1 125 ? 16.809 16.058 3.882 1.00 16.34 125 CYS D C 1
ATOM 4007 O O . CYS D 1 125 ? 16.262 15.594 2.884 1.00 16.97 125 CYS D O 1
ATOM 4010 N N . PRO D 1 126 ? 17.992 15.593 4.318 1.00 15.99 126 PRO D N 1
ATOM 4011 C CA . PRO D 1 126 ? 18.701 14.499 3.641 1.00 14.28 126 PRO D CA 1
ATOM 4012 C C . PRO D 1 126 ? 17.884 13.258 3.299 1.00 14.20 126 PRO D C 1
ATOM 4013 O O . PRO D 1 126 ? 17.973 12.745 2.185 1.00 14.43 126 PRO D O 1
ATOM 4017 N N . VAL D 1 127 ? 17.087 12.770 4.243 1.00 13.48 127 VAL D N 1
ATOM 4018 C CA . VAL D 1 127 ? 16.301 11.575 3.976 1.00 12.14 127 VAL D CA 1
ATOM 4019 C C . VAL D 1 127 ? 15.244 11.827 2.900 1.00 12.28 127 VAL D C 1
ATOM 4020 O O . VAL D 1 127 ? 15.073 11.003 2.001 1.00 14.07 127 VAL D O 1
ATOM 4024 N N . SER D 1 128 ? 14.540 12.955 2.975 1.00 13.64 128 SER D N 1
ATOM 4025 C CA . SER D 1 128 ? 13.555 13.265 1.945 1.00 14.01 128 SER D CA 1
ATOM 4026 C C . SER D 1 128 ? 14.248 13.289 0.585 1.00 13.33 128 SER D C 1
ATOM 4027 O O . SER D 1 128 ? 13.760 12.703 -0.391 1.00 13.98 128 SER D O 1
ATOM 4030 N N . GLN D 1 129 ? 15.392 13.966 0.532 1.00 13.38 129 GLN D N 1
ATOM 4031 C CA . GLN D 1 129 ? 16.162 14.112 -0.708 1.00 14.60 129 GLN D CA 1
ATOM 4032 C C . GLN D 1 129 ? 16.639 12.807 -1.337 1.00 15.90 129 GLN D C 1
ATOM 4033 O O . GLN D 1 129 ? 16.850 12.746 -2.552 1.00 16.88 129 GLN D O 1
ATOM 4039 N N . VAL D 1 130 ? 16.818 11.770 -0.525 1.00 15.11 130 VAL D N 1
ATOM 4040 C CA . VAL D 1 130 ? 17.302 10.495 -1.039 1.00 13.98 130 VAL D CA 1
ATOM 4041 C C . VAL D 1 130 ? 16.181 9.539 -1.417 1.00 14.89 130 VAL D C 1
ATOM 4042 O O . VAL D 1 130 ? 16.416 8.480 -2.012 1.00 13.48 130 VAL D O 1
ATOM 4046 N N . LEU D 1 131 ? 14.954 9.910 -1.079 1.00 13.35 131 LEU D N 1
ATOM 4047 C CA . LEU D 1 131 ? 13.820 9.059 -1.390 1.00 15.13 131 LEU D CA 1
ATOM 4048 C C . LEU D 1 131 ? 13.165 9.438 -2.705 1.00 15.09 131 LEU D C 1
ATOM 4049 O O . LEU D 1 131 ? 13.035 10.620 -3.034 1.00 16.05 131 LEU D O 1
ATOM 4054 N N . LYS D 1 132 ? 12.752 8.414 -3.443 1.00 15.85 132 LYS D N 1
ATOM 4055 C CA . LYS D 1 132 ? 12.093 8.579 -4.739 1.00 16.74 132 LYS D CA 1
ATOM 4056 C C . LYS D 1 132 ? 10.582 8.548 -4.560 1.00 17.18 132 LYS D C 1
ATOM 4057 O O . LYS D 1 132 ? 9.840 9.005 -5.430 1.00 17.24 132 LYS D O 1
ATOM 4063 N N . ALA D 1 133 ? 10.131 8.011 -3.430 1.00 16.92 133 ALA D N 1
ATOM 4064 C CA . ALA D 1 133 ? 8.701 7.906 -3.152 1.00 17.32 133 ALA D CA 1
ATOM 4065 C C . ALA D 1 133 ? 8.022 9.258 -2.987 1.00 17.66 133 ALA D C 1
ATOM 4066 O O . ALA D 1 133 ? 8.676 10.271 -2.747 1.00 17.70 133 ALA D O 1
ATOM 4068 N N . GLU D 1 134 ? 6.700 9.267 -3.129 1.00 18.00 134 GLU D N 1
ATOM 4069 C CA . GLU D 1 134 ? 5.929 10.490 -2.964 1.00 18.40 134 GLU D CA 1
ATOM 4070 C C . GLU D 1 134 ? 5.967 10.819 -1.482 1.00 17.29 134 GLU D C 1
ATOM 4071 O O . GLU D 1 134 ? 5.781 9.937 -0.650 1.00 19.73 134 GLU D O 1
ATOM 4077 N N . ILE D 1 135 ? 6.218 12.078 -1.148 1.00 17.08 135 ILE D N 1
ATOM 4078 C CA . ILE D 1 135 ? 6.267 12.487 0.254 1.00 17.11 135 ILE D CA 1
ATOM 4079 C C . ILE D 1 135 ? 5.225 13.564 0.533 1.00 17.06 135 ILE D C 1
ATOM 4080 O O . ILE D 1 135 ? 5.253 14.636 -0.071 1.00 17.99 135 ILE D O 1
ATOM 4085 N N . THR D 1 136 ? 4.308 13.277 1.445 1.00 16.46 136 THR D N 1
ATOM 4086 C CA . THR D 1 136 ? 3.270 14.237 1.796 1.00 17.15 136 THR D CA 1
ATOM 4087 C C . THR D 1 136 ? 3.485 14.708 3.230 1.00 19.07 136 THR D C 1
ATOM 4088 O O . THR D 1 136 ? 4.140 14.021 4.025 1.00 19.64 136 THR D O 1
ATOM 4092 N N . LEU D 1 137 ? 2.948 15.883 3.544 1.00 18.11 137 LEU D N 1
ATOM 4093 C CA . LEU D 1 137 ? 3.058 16.455 4.877 1.00 19.32 137 LEU D CA 1
ATOM 4094 C C . LEU D 1 137 ? 1.747 17.051 5.381 1.00 20.13 137 LEU D C 1
ATOM 4095 O O . LEU D 1 137 ? 1.103 17.844 4.690 1.00 21.83 137 LEU D O 1
ATOM 4100 N N . ASP D 1 138 ? 1.362 16.650 6.588 1.00 20.38 138 ASP D N 1
ATOM 4101 C CA . ASP D 1 138 ? 0.160 17.145 7.253 1.00 20.68 138 ASP D CA 1
ATOM 4102 C C . ASP D 1 138 ? 0.630 17.530 8.644 1.00 21.40 138 ASP D C 1
ATOM 4103 O O . ASP D 1 138 ? 1.116 16.679 9.389 1.00 21.48 138 ASP D O 1
ATOM 4108 N N . TYR D 1 139 ? 0.502 18.808 8.987 1.00 21.60 139 TYR D N 1
ATOM 4109 C CA . TYR D 1 139 ? 0.942 19.276 10.294 1.00 20.60 139 TYR D CA 1
ATOM 4110 C C . TYR D 1 139 ? -0.074 20.175 10.997 1.00 21.61 139 TYR D C 1
ATOM 4111 O O . TYR D 1 139 ? -1.076 20.599 10.412 1.00 19.87 139 TYR D O 1
ATOM 4120 N N . GLN D 1 140 ? 0.217 20.458 12.262 1.00 20.67 140 GLN D N 1
ATOM 4121 C CA . GLN D 1 140 ? -0.598 21.317 13.107 1.00 21.13 140 GLN D CA 1
ATOM 4122 C C . GLN D 1 140 ? 0.405 22.140 13.891 1.00 20.95 140 GLN D C 1
ATOM 4123 O O . GLN D 1 140 ? 1.333 21.589 14.481 1.00 21.17 140 GLN D O 1
ATOM 4129 N N . LEU D 1 141 ? 0.246 23.456 13.871 1.00 19.49 141 LEU D N 1
ATOM 4130 C CA . LEU D 1 141 ? 1.158 24.332 14.590 1.00 19.28 141 LEU D CA 1
ATOM 4131 C C . LEU D 1 141 ? 0.517 24.893 15.853 1.00 20.93 141 LEU D C 1
ATOM 4132 O O . LEU D 1 141 ? -0.654 25.283 15.848 1.00 20.22 141 LEU D O 1
ATOM 4137 N N . LYS D 1 142 ? 1.286 24.914 16.936 1.00 21.49 142 LYS D N 1
ATOM 4138 C CA . LYS D 1 142 ? 0.828 25.477 18.202 1.00 23.16 142 LYS D CA 1
ATOM 4139 C C . LYS D 1 142 ? 1.773 26.641 18.496 1.00 24.01 142 LYS D C 1
ATOM 4140 O O . LYS D 1 142 ? 2.949 26.434 18.773 1.00 25.33 142 LYS D O 1
ATOM 4146 N N . SER D 1 143 ? 1.266 27.867 18.396 1.00 25.98 143 SER D N 1
ATOM 4147 C CA . SER D 1 143 ? 2.078 29.054 18.649 1.00 27.10 143 SER D CA 1
ATOM 4148 C C . SER D 1 143 ? 1.373 30.028 19.593 1.00 27.97 143 SER D C 1
ATOM 4149 O O . SER D 1 143 ? 0.226 29.724 19.992 1.00 28.93 143 SER D O 1
#

Organism: Escherichia coli (strain K12) (NCBI:txid83333)

Nearest PDB structures (foldseek):
  1qwi-assembly1_B  TM=1.007E+00  e=1.571E-29  Escherichia coli
  1nye-assembly2_D  TM=9.984E-01  e=1.085E-26  Escherichia coli
  1nye-assembly1_A  TM=9.971E-01  e=2.306E-26  Escherichia coli
  1nye-assembly2_C  TM=9.993E-01  e=2.361E-25  Escherichia coli
  1nye-assembly3_F  TM=9.802E-01  e=8.300E-25  Escherichia coli

B-factor: mean 19.58, std 8.15, range [6.09, 51.73]

InterPro domains:
  IPR003718 OsmC/Ohr conserved domain [PF02566] (43-139)
  IPR015946 K homology domain-like, alpha/beta [G3DSA:3.30.300.20] (1-143)
  IPR019904 Peroxiredoxin OsmC [TIGR03562] (5-138)
  IPR036102 OsmC/Ohr superfamily [SSF82784] (1-141)
  IPR052707 OsmC/Ohr Peroxiredoxin [PTHR42830] (2-142)

Secondary structure (DSSP, 8-state):
-EEEEEEEEEES-SSS-EEEEEETTSSSSSEEE-HHHHHS--SS--HHHHHHHHHHHHH------TTTT---SEEEEEEEEEEEEETTEEEEEEEEEEEEEE-TT--HHHHHHHHHHHHHHSHHHHHB-SEEEEEEEEE-/-EEEEEEEEEES-SSS-EEEEEETTSSSSSEEE-HHHHHS--SS--HHHHHHHHHHHHH------TTTT---SEEEEEEEEEEEEETTEEEEEEEEEEEEEE-TT--HHHHHHHHHHHHHHSHHHHHB-SEEEEEEEEE-/-EEEEEEEEEES-TTT-EEEEEETTSSSSSEEE-HHHHHS--SS--HHHHHHHHHHHHH------TTTT---SEEEEEEEEEEEEETTEEEEEEEEEEEEEE-TT--HHHHHHHHHHHHHHSHHHHHB-SEEEEEEEEE-/-EEEEEEEEEES-SSS-EEEEEETTSSSSSEEE-HHHHHS--SS--HHHHHHHHHHHHH------GGGT---SEEEEEEEEEEEEETTEEEEEEEEEEEEEE-TT--HHHHHHHHHHHHHHSHHHHHB-SEEEEEEEEE-

GO terms:
  GO:0051920 peroxiredoxin activity (F, IDA)
  GO:0004601 peroxidase activity (F, IDA)
  GO:0005829 cytosol (C, IDA)
  GO:0042803 protein homodimerization activity (F, IDA)
  GO:0006972 hyperosmotic response (P, IEP)
  GO:0033194 response to hydroperoxide (P, IMP)
  GO:0006979 response to oxidative stress (P, IMP)

Solvent-accessible surface area: 23034 Å² total